Protein 2OUG (pdb70)

Solvent-accessible surface area: 33470 Å² total; per-residue (Å²): 152,29,43,11,0,0,61,0,109,237,59,50,33,103,164,0,31,68,76,0,96,180,35,97,5,71,23,41,25,25,109,26,111,39,125,130,114,83,200,80,134,192,61,61,45,69,34,57,2,6,32,37,25,0,2,0,44,6,37,46,72,62,9,40,38,63,40,0,46,78,3,176,1,8,45,79,3,22,111,74,28,80,96,75,15,11,69,2,32,77,58,1,14,69,11,12,82,152,152,192,111,98,53,60,90,19,2,115,98,16,8,114,41,0,72,100,50,88,77,8,97,35,1,4,106,57,1,39,57,4,0,60,129,7,22,78,22,76,107,150,120,114,27,48,12,1,0,60,0,106,233,56,67,29,129,164,0,40,90,81,1,94,197,73,95,5,79,25,50,21,24,101,23,96,34,97,128,103,81,202,81,132,180,47,70,48,74,37,54,3,4,33,32,25,0,2,0,29,7,42,54,161,114,29,99,41,91,56,0,44,80,8,191,3,8,47,79,3,20,110,59,30,87,95,79,19,7,64,3,25,72,42,1,12,70,7,16,105,140,121,115,37,62,54,47,72,23,0,99,109,17,4,110,44,0,72,102,48,97,75,4,105,39,1,6,101,60,0,42,71,11,0,53,144,5,17,76,8,77,110,128,33,139,30,58,15,2,0,64,0,98,233,61,66,34,106,198,0,27,85,63,1,86,216,57,96,6,87,22,50,32,26,126,26,104,52,98,99,132,74,210,81,135,172,51,86,48,54,50,58,4,4,37,30,22,0,6,0,35,5,40,42,52,44,12,21,49,96,34,0,46,79,9,178,2,9,46,75,5,25,110,65,34,80,96,80,16,7,66,3,23,68,51,2,11,66,14,19,101,155,144,198,120,95,38,45,77,20,2,100,96,12,7,112,39,0,74,104,46,96,70,5,112,40,2,6,109,54,0,39,70,9,2,52,142,3,18,81,21,65,106,163,114,141,33,43,14,1,0,51,0,108,240,65,56,37,121,178,0,33,99,64,0,96,221,66,100,4,80,19,52,36,29,120,36,93,39,126,100,120,76,198,77,136,180,61,61,41,67,34,61,3,5,36,34,17,0,7,0,37,4,45,63,178,116,26,105,47,91,54,0,53,80,3,186,0,6,49,74,2,25,109,67,31,76,100,78,17,11,62,3,28,72,45,2,13,68,17,22,82,151,158,158,66,52,48,52,96,17,0,108,108,16,3,136,45,1,72,99,45,89,62,6,88,36,1,0,100,60,2,41,72,5,0,61,122,4,17,100,5,65,110,128,17

GO terms:
  GO:0061980 regulatory RNA binding (F, IDA)
  GO:0001000 bacterial-type RNA polymerase core enzyme binding (F, IDA)
  GO:0001073 transcription antitermination factor activity, DNA binding (F, IDA)
  GO:0031564 transcription antitermination (P, IDA)
  GO:0006354 DNA-templated transcription elongation (P, IDA)
  GO:0045727 positive regulation of translation (P, IMP)
  GO:0008494 translation activator activity (F, IMP)
  GO:0031564 transcription antitermination (P, IMP)
  GO:0005515 protein binding (F, IPI)

Structure (mmCIF, N/CA/C/O backbone):
data_2OUG
#
_entry.id   2OUG
#
_cell.length_a   45.149
_cell.length_b   45.149
_cell.length_c   600.163
_cell.angle_alpha   90.00
_cell.angle_beta   90.00
_cell.angle_gamma   120.00
#
_symmetry.space_group_name_H-M   'P 65'
#
loop_
_entity.id
_entity.type
_entity.pdbx_description
1 polymer 'Transcriptional activator rfaH'
2 water water
#
loop_
_atom_site.group_PDB
_atom_site.id
_atom_site.type_symbol
_atom_site.label_atom_id
_atom_site.label_alt_id
_atom_site.label_comp_id
_atom_site.label_asym_id
_atom_site.label_entity_id
_atom_site.label_seq_id
_atom_site.pdbx_PDB_ins_code
_atom_site.Cartn_x
_atom_site.Cartn_y
_atom_site.Cartn_z
_atom_site.occupancy
_atom_site.B_iso_or_equiv
_atom_site.auth_seq_id
_atom_site.auth_comp_id
_atom_site.auth_asym_id
_atom_site.auth_atom_id
_atom_site.pdbx_PDB_model_num
ATOM 1 N N . GLN A 1 2 ? -2.745 24.417 -4.596 1.00 45.28 2 GLN A N 1
ATOM 2 C CA . GLN A 1 2 ? -2.261 25.413 -5.582 1.00 44.00 2 GLN A CA 1
ATOM 3 C C . GLN A 1 2 ? -3.205 26.575 -5.685 1.00 42.86 2 GLN A C 1
ATOM 4 O O . GLN A 1 2 ? -4.403 26.379 -5.927 1.00 45.01 2 GLN A O 1
ATOM 10 N N . SER A 1 3 ? -2.698 27.784 -5.503 1.00 40.42 3 SER A N 1
ATOM 11 C CA . SER A 1 3 ? -3.560 28.947 -5.645 1.00 40.00 3 SER A CA 1
ATOM 12 C C . SER A 1 3 ? -2.849 30.039 -6.393 1.00 37.76 3 SER A C 1
ATOM 13 O O . SER A 1 3 ? -1.627 30.021 -6.547 1.00 37.14 3 SER A O 1
ATOM 16 N N . TRP A 1 4 ? -3.636 30.988 -6.862 1.00 35.16 4 TRP A N 1
ATOM 17 C CA . TRP A 1 4 ? -3.132 32.090 -7.632 1.00 32.99 4 TRP A CA 1
ATOM 18 C C . TRP A 1 4 ? -2.669 33.256 -6.799 1.00 32.35 4 TRP A C 1
ATOM 19 O O . TRP A 1 4 ? -3.176 33.473 -5.708 1.00 32.55 4 TRP A O 1
ATOM 30 N N . TYR A 1 5 ? -1.716 34.021 -7.331 1.00 31.02 5 TYR A N 1
ATOM 31 C CA . TYR A 1 5 ? -1.142 35.173 -6.645 1.00 29.51 5 TYR A CA 1
ATOM 32 C C . TYR A 1 5 ? -0.799 36.242 -7.620 1.00 29.42 5 TYR A C 1
ATOM 33 O O . TYR A 1 5 ? -0.565 35.966 -8.775 1.00 30.08 5 TYR A O 1
ATOM 42 N N . LEU A 1 6 ? -0.730 37.465 -7.143 1.00 29.24 6 LEU A N 1
ATOM 43 C CA . LEU A 1 6 ? -0.474 38.583 -8.004 1.00 29.63 6 LEU A CA 1
ATOM 44 C C . LEU A 1 6 ? 0.855 39.240 -7.705 1.00 30.22 6 LEU A C 1
ATOM 45 O O . LEU A 1 6 ? 1.003 39.888 -6.686 1.00 32.32 6 LEU A O 1
ATOM 50 N N . LEU A 1 7 ? 1.821 39.090 -8.600 1.00 29.46 7 LEU A N 1
ATOM 51 C CA . LEU A 1 7 ? 3.117 39.690 -8.363 1.00 27.97 7 LEU A CA 1
ATOM 52 C C . LEU A 1 7 ? 3.237 40.973 -9.152 1.00 27.93 7 LEU A C 1
ATOM 53 O O . LEU A 1 7 ? 2.687 41.100 -10.241 1.00 28.05 7 LEU A O 1
ATOM 58 N N . TYR A 1 8 ? 3.928 41.943 -8.598 1.00 27.56 8 TYR A N 1
ATOM 59 C CA . TYR A 1 8 ? 4.170 43.160 -9.302 1.00 27.55 8 TYR A CA 1
ATOM 60 C C . TYR A 1 8 ? 5.634 43.097 -9.636 1.00 28.93 8 TYR A C 1
ATOM 61 O O . TYR A 1 8 ? 6.449 42.691 -8.796 1.00 29.41 8 TYR A O 1
ATOM 70 N N . CYS A 1 9 ? 6.016 43.467 -10.838 1.00 31.29 9 CYS A N 1
ATOM 71 C CA . CYS A 1 9 ? 7.420 43.336 -11.183 1.00 33.99 9 CYS A CA 1
ATOM 72 C C . CYS A 1 9 ? 8.114 44.656 -11.395 1.00 34.75 9 CYS A C 1
ATOM 73 O O . CYS A 1 9 ? 7.484 45.649 -11.736 1.00 35.18 9 CYS A O 1
ATOM 76 N N . LYS A 1 10 ? 9.427 44.651 -11.181 1.00 35.45 10 LYS A N 1
ATOM 77 C CA . LYS A 1 10 ? 10.248 45.834 -11.375 1.00 36.10 10 LYS A CA 1
ATOM 78 C C . LYS A 1 10 ? 10.118 46.359 -12.800 1.00 37.48 10 LYS A C 1
ATOM 79 O O . LYS A 1 10 ? 9.792 45.598 -13.727 1.00 36.02 10 LYS A O 1
ATOM 85 N N . ARG A 1 11 ? 10.382 47.666 -12.941 1.00 40.42 11 ARG A N 1
ATOM 86 C CA . ARG A 1 11 ? 10.304 48.433 -14.195 1.00 42.13 11 ARG A CA 1
ATOM 87 C C . ARG A 1 11 ? 10.442 47.605 -15.441 1.00 42.77 11 ARG A C 1
ATOM 88 O O . ARG A 1 11 ? 9.630 47.753 -16.347 1.00 43.34 11 ARG A O 1
ATOM 96 N N . GLY A 1 12 ? 11.431 46.744 -15.550 1.00 42.02 12 GLY A N 1
ATOM 97 C CA . GLY A 1 12 ? 11.469 46.030 -16.805 1.00 43.20 12 GLY A CA 1
ATOM 98 C C . GLY A 1 12 ? 11.825 44.573 -16.722 1.00 44.22 12 GLY A C 1
ATOM 99 O O . GLY A 1 12 ? 12.241 43.974 -17.706 1.00 45.72 12 GLY A O 1
ATOM 100 N N . GLN A 1 13 ? 11.653 43.983 -15.560 1.00 44.00 13 GLN A N 1
ATOM 101 C CA . GLN A 1 13 ? 12.028 42.601 -15.423 1.00 42.71 13 GLN A CA 1
ATOM 102 C C . GLN A 1 13 ? 10.849 41.637 -15.468 1.00 41.64 13 GLN A C 1
ATOM 103 O O . GLN A 1 13 ? 11.029 40.473 -15.143 1.00 42.99 13 GLN A O 1
ATOM 109 N N . LEU A 1 14 ? 9.660 42.063 -15.880 1.00 39.20 14 LEU A N 1
ATOM 110 C CA . LEU A 1 14 ? 8.565 41.094 -15.853 1.00 38.47 14 LEU A CA 1
ATOM 111 C C . LEU A 1 14 ? 8.873 39.878 -16.698 1.00 39.39 14 LEU A C 1
ATOM 112 O O . LEU A 1 14 ? 8.692 38.736 -16.266 1.00 39.85 14 LEU A O 1
ATOM 117 N N . GLN A 1 15 ? 9.326 40.139 -17.917 1.00 40.97 15 GLN A N 1
ATOM 118 C CA . GLN A 1 15 ? 9.679 39.103 -18.869 1.00 40.81 15 GLN A CA 1
ATOM 119 C C . GLN A 1 15 ? 10.719 38.147 -18.294 1.00 40.02 15 GLN A C 1
ATOM 120 O O . GLN A 1 15 ? 10.553 36.945 -18.362 1.00 39.19 15 GLN A O 1
ATOM 126 N N . ARG A 1 16 ? 11.790 38.683 -17.733 1.00 39.45 16 ARG A N 1
ATOM 127 C CA . ARG A 1 16 ? 12.825 37.848 -17.161 1.00 40.55 16 ARG A CA 1
ATOM 128 C C . ARG A 1 16 ? 12.292 37.046 -15.998 1.00 39.66 16 ARG A C 1
ATOM 129 O O . ARG A 1 16 ? 12.561 35.860 -15.877 1.00 39.69 16 ARG A O 1
ATOM 137 N N . ALA A 1 17 ? 11.518 37.681 -15.138 1.00 38.86 17 ALA A N 1
ATOM 138 C CA . ALA A 1 17 ? 11.008 36.981 -13.971 1.00 38.70 17 ALA A CA 1
ATOM 139 C C . ALA A 1 17 ? 10.105 35.807 -14.342 1.00 39.42 17 ALA A C 1
ATOM 140 O O . ALA A 1 17 ? 10.191 34.708 -13.759 1.00 38.93 17 ALA A O 1
ATOM 142 N N . GLN A 1 18 ? 9.242 36.048 -15.319 1.00 40.69 18 GLN A N 1
ATOM 143 C CA . GLN A 1 18 ? 8.294 35.035 -15.740 1.00 41.23 18 GLN A CA 1
ATOM 144 C C . GLN A 1 18 ? 9.012 33.786 -16.180 1.00 41.60 18 GLN A C 1
ATOM 145 O O . GLN A 1 18 ? 8.577 32.695 -15.837 1.00 39.19 18 GLN A O 1
ATOM 151 N N . GLU A 1 19 ? 10.105 33.970 -16.931 1.00 43.28 19 GLU A N 1
ATOM 152 C CA . GLU A 1 19 ? 10.909 32.860 -17.446 1.00 46.87 19 GLU A CA 1
ATOM 153 C C . GLU A 1 19 ? 11.421 32.037 -16.286 1.00 46.56 19 GLU A C 1
ATOM 154 O O . GLU A 1 19 ? 11.334 30.823 -16.306 1.00 46.31 19 GLU A O 1
ATOM 160 N N . HIS A 1 20 ? 11.951 32.710 -15.274 1.00 47.63 20 HIS A N 1
ATOM 161 C CA . HIS A 1 20 ? 12.476 32.053 -14.083 1.00 48.77 20 HIS A CA 1
ATOM 162 C C . HIS A 1 20 ? 11.419 31.186 -13.392 1.00 49.45 20 HIS A C 1
ATOM 163 O O . HIS A 1 20 ? 11.609 29.978 -13.178 1.00 49.68 20 HIS A O 1
ATOM 170 N N . LEU A 1 21 ? 10.301 31.810 -13.042 1.00 49.52 21 LEU A N 1
ATOM 171 C CA . LEU A 1 21 ? 9.247 31.109 -12.334 1.00 49.10 21 LEU A CA 1
ATOM 172 C C . LEU A 1 21 ? 8.707 29.962 -13.149 1.00 49.28 21 LEU A C 1
ATOM 173 O O . LEU A 1 21 ? 8.062 29.070 -12.596 1.00 49.04 21 LEU A O 1
ATOM 178 N N . GLU A 1 22 ? 8.972 29.980 -14.455 1.00 50.14 22 GLU A N 1
ATOM 179 C CA . GLU A 1 22 ? 8.506 28.907 -15.332 1.00 51.30 22 GLU A CA 1
ATOM 180 C C . GLU A 1 22 ? 9.559 27.818 -15.409 1.00 51.69 22 GLU A C 1
ATOM 181 O O . GLU A 1 22 ? 9.213 26.645 -15.506 1.00 51.95 22 GLU A O 1
ATOM 187 N N . ARG A 1 23 ? 10.835 28.207 -15.361 1.00 52.87 23 ARG A N 1
ATOM 188 C CA . ARG A 1 23 ? 11.920 27.217 -15.319 1.00 54.86 23 ARG A CA 1
ATOM 189 C C . ARG A 1 23 ? 11.745 26.455 -13.994 1.00 55.02 23 ARG A C 1
ATOM 190 O O . ARG A 1 23 ? 12.003 25.250 -13.870 1.00 54.60 23 ARG A O 1
ATOM 198 N N . GLN A 1 24 ? 11.289 27.215 -13.001 1.00 54.38 24 GLN A N 1
ATOM 199 C CA . GLN A 1 24 ? 10.876 26.600 -11.743 1.00 53.51 24 GLN A CA 1
ATOM 200 C C . GLN A 1 24 ? 9.423 26.123 -12.052 1.00 52.39 24 GLN A C 1
ATOM 201 O O . GLN A 1 24 ? 8.812 26.657 -12.979 1.00 52.93 24 GLN A O 1
ATOM 207 N N . ALA A 1 25 ? 8.839 25.178 -11.342 1.00 50.29 25 ALA A N 1
ATOM 208 C CA . ALA A 1 25 ? 7.515 24.682 -11.750 1.00 47.79 25 ALA A CA 1
ATOM 209 C C . ALA A 1 25 ? 6.305 25.675 -11.772 1.00 45.68 25 ALA A C 1
ATOM 210 O O . ALA A 1 25 ? 5.208 25.237 -12.130 1.00 44.41 25 ALA A O 1
ATOM 212 N N . VAL A 1 26 ? 6.474 26.954 -11.429 1.00 43.70 26 VAL A N 1
ATOM 213 C CA . VAL A 1 26 ? 5.341 27.921 -11.339 1.00 42.49 26 VAL A CA 1
ATOM 214 C C . VAL A 1 26 ? 4.655 28.327 -12.674 1.00 40.32 26 VAL A C 1
ATOM 215 O O . VAL A 1 26 ? 5.300 28.564 -13.680 1.00 41.38 26 VAL A O 1
ATOM 219 N N . ASN A 1 27 ? 3.334 28.441 -12.639 1.00 37.39 27 ASN A N 1
ATOM 220 C CA . ASN A 1 27 ? 2.611 28.875 -13.816 1.00 35.65 27 ASN A CA 1
ATOM 221 C C . ASN A 1 27 ? 2.444 30.393 -13.772 1.00 35.83 27 ASN A C 1
ATOM 222 O O . ASN A 1 27 ? 2.025 30.935 -12.757 1.00 35.93 27 ASN A O 1
ATOM 227 N N . CYS A 1 28 ? 2.762 31.087 -14.858 1.00 35.31 28 CYS A N 1
ATOM 228 C CA . CYS A 1 28 ? 2.632 32.538 -14.898 1.00 33.79 28 CYS A CA 1
ATOM 229 C C . CYS A 1 28 ? 1.576 32.988 -15.934 1.00 33.96 28 CYS A C 1
ATOM 230 O O . CYS A 1 28 ? 1.301 32.309 -16.926 1.00 33.22 28 CYS A O 1
ATOM 233 N N . LEU A 1 29 ? 0.985 34.156 -15.697 1.00 34.38 29 LEU A N 1
ATOM 234 C CA . LEU A 1 29 ? -0.049 34.675 -16.582 1.00 34.63 29 LEU A CA 1
ATOM 235 C C . LEU A 1 29 ? -0.012 36.179 -16.667 1.00 34.75 29 LEU A C 1
ATOM 236 O O . LEU A 1 29 ? -0.410 36.847 -15.726 1.00 35.34 29 LEU A O 1
ATOM 241 N N . ALA A 1 30 ? 0.450 36.703 -17.794 1.00 33.71 30 ALA A N 1
ATOM 242 C CA . ALA A 1 30 ? 0.533 38.135 -18.018 1.00 31.17 30 ALA A CA 1
ATOM 243 C C . ALA A 1 30 ? -0.238 38.504 -19.285 1.00 30.76 30 ALA A C 1
ATOM 244 O O . ALA A 1 30 ? 0.357 38.702 -20.363 1.00 30.22 30 ALA A O 1
ATOM 246 N N . PRO A 1 31 ? -1.567 38.599 -19.191 1.00 30.72 31 PRO A N 1
ATOM 247 C CA . PRO A 1 31 ? -2.489 38.930 -20.286 1.00 30.24 31 PRO A CA 1
ATOM 248 C C . PRO A 1 31 ? -2.138 40.207 -20.967 1.00 29.89 31 PRO A C 1
ATOM 249 O O . PRO A 1 31 ? -1.607 41.147 -20.356 1.00 30.71 31 PRO A O 1
ATOM 253 N N . MET A 1 32 ? -2.467 40.221 -22.248 1.00 28.72 32 MET A N 1
ATOM 254 C CA . MET A 1 32 ? -2.303 41.369 -23.091 1.00 27.30 32 MET A CA 1
ATOM 255 C C . MET A 1 32 ? -3.706 41.756 -23.512 1.00 26.62 32 MET A C 1
ATOM 256 O O . MET A 1 32 ? -4.624 40.918 -23.529 1.00 24.66 32 MET A O 1
ATOM 261 N N . ILE A 1 33 ? -3.905 43.022 -23.830 1.00 25.27 33 ILE A N 1
ATOM 262 C CA . ILE A 1 33 ? -5.196 43.487 -24.277 1.00 22.96 33 ILE A CA 1
ATOM 263 C C . ILE A 1 33 ? -4.964 44.144 -25.587 1.00 22.74 33 ILE A C 1
ATOM 264 O O . ILE A 1 33 ? -4.024 44.927 -25.701 1.00 24.14 33 ILE A O 1
ATOM 269 N N . THR A 1 34 ? -5.773 43.806 -26.585 1.00 22.87 34 THR A N 1
ATOM 270 C CA . THR A 1 34 ? -5.671 44.420 -27.903 1.00 21.81 34 THR A CA 1
ATOM 271 C C . THR A 1 34 ? -6.593 45.651 -27.949 1.00 24.26 34 THR A C 1
ATOM 272 O O . THR A 1 34 ? -7.810 45.567 -27.914 1.00 22.72 34 THR A O 1
ATOM 276 N N . LEU A 1 35 ? -6.006 46.824 -28.016 1.00 27.91 35 LEU A N 1
ATOM 277 C CA . LEU A 1 35 ? -6.786 48.045 -28.011 1.00 29.98 35 LEU A CA 1
ATOM 278 C C . LEU A 1 35 ? -6.453 48.912 -29.184 1.00 34.35 35 LEU A C 1
ATOM 279 O O . LEU A 1 35 ? -5.336 48.797 -29.719 1.00 36.62 35 LEU A O 1
ATOM 284 N N . GLU A 1 36 ? -7.415 49.775 -29.563 1.00 37.21 36 GLU A N 1
ATOM 285 C CA . GLU A 1 36 ? -7.273 50.802 -30.614 1.00 38.28 36 GLU A CA 1
ATOM 286 C C . GLU A 1 36 ? -6.929 52.151 -29.940 1.00 38.63 36 GLU A C 1
ATOM 287 O O . GLU A 1 36 ? -7.786 52.869 -29.418 1.00 38.38 36 GLU A O 1
ATOM 293 N N . LYS A 1 37 ? -5.657 52.490 -29.928 1.00 39.44 37 LYS A N 1
ATOM 294 C CA . LYS A 1 37 ? -5.169 53.698 -29.290 1.00 40.30 37 LYS A CA 1
ATOM 295 C C . LYS A 1 37 ? -4.563 54.608 -30.342 1.00 40.27 37 LYS A C 1
ATOM 296 O O . LYS A 1 37 ? -4.199 54.134 -31.423 1.00 41.18 37 LYS A O 1
ATOM 302 N N . ILE A 1 38 ? -4.467 55.908 -30.062 1.00 39.71 38 ILE A N 1
ATOM 303 C CA . ILE A 1 38 ? -3.841 56.826 -31.011 1.00 38.48 38 ILE A CA 1
ATOM 304 C C . ILE A 1 38 ? -2.332 56.776 -30.864 1.00 39.56 38 ILE A C 1
ATOM 305 O O . ILE A 1 38 ? -1.768 57.160 -29.832 1.00 38.49 38 ILE A O 1
ATOM 310 N N . VAL A 1 39 ? -1.713 56.261 -31.921 1.00 41.16 39 VAL A N 1
ATOM 311 C CA . VAL A 1 39 ? -0.278 56.068 -32.045 1.00 43.86 39 VAL A CA 1
ATOM 312 C C . VAL A 1 39 ? 0.430 57.362 -32.478 1.00 45.62 39 VAL A C 1
ATOM 313 O O . VAL A 1 39 ? 1.134 57.997 -31.665 1.00 46.55 39 VAL A O 1
ATOM 317 N N . ARG A 1 40 ? 0.242 57.731 -33.747 1.00 46.64 40 ARG A N 1
ATOM 318 C CA . ARG A 1 40 ? 0.816 58.942 -34.355 1.00 47.34 40 ARG A CA 1
ATOM 319 C C . ARG A 1 40 ? -0.253 59.619 -35.198 1.00 46.23 40 ARG A C 1
ATOM 320 O O . ARG A 1 40 ? -0.225 59.570 -36.428 1.00 46.18 40 ARG A O 1
ATOM 328 N N . GLY A 1 41 ? -1.211 60.239 -34.545 1.00 45.69 41 GLY A N 1
ATOM 329 C CA . GLY A 1 41 ? -2.302 60.815 -35.294 1.00 45.14 41 GLY A CA 1
ATOM 330 C C . GLY A 1 41 ? -3.186 59.701 -35.856 1.00 45.59 41 GLY A C 1
ATOM 331 O O . GLY A 1 41 ? -4.299 59.943 -36.333 1.00 47.97 41 GLY A O 1
ATOM 332 N N . LYS A 1 42 ? -2.716 58.464 -35.785 1.00 44.56 42 LYS A N 1
ATOM 333 C CA . LYS A 1 42 ? -3.456 57.342 -36.344 1.00 44.27 42 LYS A CA 1
ATOM 334 C C . LYS A 1 42 ? -4.048 56.491 -35.264 1.00 42.98 42 LYS A C 1
ATOM 335 O O . LYS A 1 42 ? -3.437 56.342 -34.215 1.00 44.08 42 LYS A O 1
ATOM 341 N N . ARG A 1 43 ? -5.225 55.932 -35.526 1.00 42.00 43 ARG A N 1
ATOM 342 C CA . ARG A 1 43 ? -5.891 55.033 -34.600 1.00 41.64 43 ARG A CA 1
ATOM 343 C C . ARG A 1 43 ? -5.389 53.612 -34.845 1.00 41.84 43 ARG A C 1
ATOM 344 O O . ARG A 1 43 ? -6.105 52.781 -35.405 1.00 41.96 43 ARG A O 1
ATOM 352 N N . THR A 1 44 ? -4.152 53.333 -34.445 1.00 41.77 44 THR A N 1
ATOM 353 C CA . THR A 1 44 ? -3.602 52.011 -34.711 1.00 42.19 44 THR A CA 1
ATOM 354 C C . THR A 1 44 ? -3.906 51.003 -33.626 1.00 41.21 44 THR A C 1
ATOM 355 O O . THR A 1 44 ? -3.703 51.257 -32.438 1.00 41.59 44 THR A O 1
ATOM 359 N N . ALA A 1 45 ? -4.372 49.835 -34.054 1.00 38.75 45 ALA A N 1
ATOM 360 C CA . ALA A 1 45 ? -4.632 48.768 -33.122 1.00 36.01 45 ALA A CA 1
ATOM 361 C C . ALA A 1 45 ? -3.289 48.374 -32.471 1.00 35.67 45 ALA A C 1
ATOM 362 O O . ALA A 1 45 ? -2.241 48.336 -33.163 1.00 34.80 45 ALA A O 1
ATOM 364 N N . VAL A 1 46 ? -3.334 48.101 -31.155 1.00 33.24 46 VAL A N 1
ATOM 365 C CA . VAL A 1 46 ? -2.173 47.745 -30.354 1.00 31.30 46 VAL A CA 1
ATOM 366 C C . VAL A 1 46 ? -2.472 46.571 -29.455 1.00 29.47 46 VAL A C 1
ATOM 367 O O . VAL A 1 46 ? -3.621 46.205 -29.261 1.00 27.39 46 VAL A O 1
ATOM 371 N N . SER A 1 47 ? -1.409 45.975 -28.938 1.00 28.11 47 SER A N 1
ATOM 372 C CA . SER A 1 47 ? -1.496 44.926 -27.949 1.00 28.43 47 SER A CA 1
ATOM 373 C C . SER A 1 47 ? -0.615 45.375 -26.817 1.00 31.01 47 SER A C 1
ATOM 374 O O . SER A 1 47 ? 0.623 45.466 -26.968 1.00 32.37 47 SER A O 1
ATOM 377 N N . GLU A 1 48 ? -1.221 45.730 -25.694 1.00 32.62 48 GLU A N 1
ATOM 378 C CA . GLU A 1 48 ? -0.423 46.123 -24.544 1.00 31.64 48 GLU A CA 1
ATOM 379 C C . GLU A 1 48 ? -0.781 45.235 -23.382 1.00 29.77 48 GLU A C 1
ATOM 380 O O . GLU A 1 48 ? -1.762 44.491 -23.463 1.00 30.58 48 GLU A O 1
ATOM 386 N N . PRO A 1 49 ? 0.018 45.265 -22.301 1.00 29.06 49 PRO A N 1
ATOM 387 C CA . PRO A 1 49 ? -0.338 44.418 -21.160 1.00 28.99 49 PRO A CA 1
ATOM 388 C C . PRO A 1 49 ? -1.653 44.863 -20.554 1.00 27.83 49 PRO A C 1
ATOM 389 O O . PRO A 1 49 ? -1.916 46.068 -20.424 1.00 26.04 49 PRO A O 1
ATOM 393 N N . LEU A 1 50 ? -2.486 43.893 -20.194 1.00 29.12 50 LEU A N 1
ATOM 394 C CA . LEU A 1 50 ? -3.779 44.205 -19.628 1.00 31.71 50 LEU A CA 1
ATOM 395 C C . LEU A 1 50 ? -3.581 45.070 -18.424 1.00 33.64 50 LEU A C 1
ATOM 396 O O . LEU A 1 50 ? -4.171 46.138 -18.312 1.00 34.80 50 LEU A O 1
ATOM 401 N N . PHE A 1 51 ? -2.740 44.576 -17.528 1.00 34.80 51 PHE A N 1
ATOM 402 C CA . PHE A 1 51 ? -2.347 45.289 -16.320 1.00 37.00 51 PHE A CA 1
ATOM 403 C C . PHE A 1 51 ? -0.861 45.314 -16.259 1.00 38.56 51 PHE A C 1
ATOM 404 O O . PHE A 1 51 ? -0.276 44.344 -15.831 1.00 41.23 51 PHE A O 1
ATOM 412 N N . PRO A 1 52 ? -0.220 46.412 -16.682 1.00 39.13 52 PRO A N 1
ATOM 413 C CA . PRO A 1 52 ? 1.243 46.593 -16.720 1.00 40.24 52 PRO A CA 1
ATOM 414 C C . PRO A 1 52 ? 2.104 45.549 -15.940 1.00 40.54 52 PRO A C 1
ATOM 415 O O . PRO A 1 52 ? 1.935 44.332 -16.095 1.00 42.07 52 PRO A O 1
ATOM 419 N N . ASN A 1 53 ? 3.036 45.986 -15.122 1.00 40.09 53 ASN A N 1
ATOM 420 C CA . ASN A 1 53 ? 3.995 45.063 -14.494 1.00 39.80 53 ASN A CA 1
ATOM 421 C C . ASN A 1 53 ? 3.445 43.971 -13.609 1.00 38.67 53 ASN A C 1
ATOM 422 O O . ASN A 1 53 ? 4.222 43.453 -12.814 1.00 38.82 53 ASN A O 1
ATOM 427 N N . TYR A 1 54 ? 2.165 43.603 -13.717 1.00 37.60 54 TYR A N 1
ATOM 428 C CA . TYR A 1 54 ? 1.643 42.519 -12.867 1.00 36.37 54 TYR A CA 1
ATOM 429 C C . TYR A 1 54 ? 1.811 41.171 -13.541 1.00 34.73 54 TYR A C 1
ATOM 430 O O . TYR A 1 54 ? 1.857 41.075 -14.762 1.00 33.91 54 TYR A O 1
ATOM 439 N N . LEU A 1 55 ? 1.910 40.142 -12.709 1.00 34.99 55 LEU A N 1
ATOM 440 C CA . LEU A 1 55 ? 2.059 38.758 -13.150 1.00 34.81 55 LEU A CA 1
ATOM 441 C C . LEU A 1 55 ? 1.384 37.802 -12.162 1.00 34.34 55 LEU A C 1
ATOM 442 O O . LEU A 1 55 ? 1.803 37.690 -11.015 1.00 34.07 55 LEU A O 1
ATOM 447 N N . PHE A 1 56 ? 0.332 37.128 -12.600 1.00 35.47 56 PHE A N 1
ATOM 448 C CA . PHE A 1 56 ? -0.366 36.183 -11.748 1.00 37.16 56 PHE A CA 1
ATOM 449 C C . PHE A 1 56 ? 0.486 34.938 -11.610 1.00 38.30 56 PHE A C 1
ATOM 450 O O . PHE A 1 56 ? 1.137 34.563 -12.564 1.00 40.72 56 PHE A O 1
ATOM 458 N N . VAL A 1 57 ? 0.505 34.301 -10.445 1.00 38.60 57 VAL A N 1
ATOM 459 C CA . VAL A 1 57 ? 1.327 33.114 -10.264 1.00 38.99 57 VAL A CA 1
ATOM 460 C C . VAL A 1 57 ? 0.578 32.038 -9.550 1.00 38.90 57 VAL A C 1
ATOM 461 O O . VAL A 1 57 ? -0.082 32.284 -8.540 1.00 40.14 57 VAL A O 1
ATOM 465 N N . GLU A 1 58 ? 0.687 30.833 -10.082 1.00 38.54 58 GLU A N 1
ATOM 466 C CA . GLU A 1 58 ? 0.014 29.716 -9.497 1.00 37.79 58 GLU A CA 1
ATOM 467 C C . GLU A 1 58 ? 1.043 28.772 -8.989 1.00 37.48 58 GLU A C 1
ATOM 468 O O . GLU A 1 58 ? 1.798 28.211 -9.766 1.00 37.00 58 GLU A O 1
ATOM 474 N N . PHE A 1 59 ? 1.083 28.630 -7.672 1.00 38.12 59 PHE A N 1
ATOM 475 C CA . PHE A 1 59 ? 1.963 27.692 -7.023 1.00 38.45 59 PHE A CA 1
ATOM 476 C C . PHE A 1 59 ? 1.371 27.348 -5.670 1.00 39.04 59 PHE A C 1
ATOM 477 O O . PHE A 1 59 ? 0.354 27.947 -5.262 1.00 37.23 59 PHE A O 1
ATOM 485 N N . ASP A 1 60 ? 1.977 26.374 -4.988 1.00 41.11 60 ASP A N 1
ATOM 486 C CA . ASP A 1 60 ? 1.466 25.924 -3.676 1.00 44.38 60 ASP A CA 1
ATOM 487 C C . ASP A 1 60 ? 2.358 26.426 -2.507 1.00 44.48 60 ASP A C 1
ATOM 488 O O . ASP A 1 60 ? 3.526 26.028 -2.378 1.00 45.65 60 ASP A O 1
ATOM 493 N N . PRO A 1 61 ? 1.815 27.312 -1.642 1.00 43.20 61 PRO A N 1
ATOM 494 C CA . PRO A 1 61 ? 2.515 27.876 -0.494 1.00 42.67 61 PRO A CA 1
ATOM 495 C C . PRO A 1 61 ? 3.390 26.846 0.213 1.00 43.49 61 PRO A C 1
ATOM 496 O O . PRO A 1 61 ? 4.504 27.147 0.625 1.00 42.59 61 PRO A O 1
ATOM 500 N N . GLU A 1 62 ? 2.887 25.626 0.372 1.00 44.40 62 GLU A N 1
ATOM 501 C CA . GLU A 1 62 ? 3.681 24.629 1.063 1.00 45.82 62 GLU A CA 1
ATOM 502 C C . GLU A 1 62 ? 4.873 24.191 0.222 1.00 45.87 62 GLU A C 1
ATOM 503 O O . GLU A 1 62 ? 5.958 23.978 0.760 1.00 47.23 62 GLU A O 1
ATOM 509 N N . VAL A 1 63 ? 4.685 24.067 -1.092 1.00 45.30 63 VAL A N 1
ATOM 510 C CA . VAL A 1 63 ? 5.768 23.587 -1.931 1.00 43.58 63 VAL A CA 1
ATOM 511 C C . VAL A 1 63 ? 6.778 24.657 -2.168 1.00 42.28 63 VAL A C 1
ATOM 512 O O . VAL A 1 63 ? 7.920 24.415 -1.894 1.00 42.01 63 VAL A O 1
ATOM 516 N N . ILE A 1 64 ? 6.386 25.824 -2.676 1.00 41.46 64 ILE A N 1
ATOM 517 C CA . ILE A 1 64 ? 7.302 26.979 -2.881 1.00 40.30 64 ILE A CA 1
ATOM 518 C C . ILE A 1 64 ? 6.609 28.149 -2.152 1.00 41.62 64 ILE A C 1
ATOM 519 O O . ILE A 1 64 ? 5.492 28.511 -2.529 1.00 42.52 64 ILE A O 1
ATOM 524 N N . HIS A 1 65 ? 7.146 28.764 -1.111 1.00 42.45 65 HIS A N 1
ATOM 525 C CA . HIS A 1 65 ? 6.273 29.797 -0.548 1.00 44.28 65 HIS A CA 1
ATOM 526 C C . HIS A 1 65 ? 6.768 31.167 -0.774 1.00 43.55 65 HIS A C 1
ATOM 527 O O . HIS A 1 65 ? 7.924 31.361 -1.136 1.00 44.61 65 HIS A O 1
ATOM 534 N N . THR A 1 66 ? 5.833 32.095 -0.598 1.00 42.24 66 THR A N 1
ATOM 535 C CA . THR A 1 66 ? 6.040 33.513 -0.748 1.00 41.83 66 THR A CA 1
ATOM 536 C C . THR A 1 66 ? 7.493 33.832 -0.930 1.00 41.02 66 THR A C 1
ATOM 537 O O . THR A 1 66 ? 7.951 34.227 -2.022 1.00 42.07 66 THR A O 1
ATOM 541 N N . THR A 1 67 ? 8.186 33.626 0.187 1.00 39.47 67 THR A N 1
ATOM 542 C CA . THR A 1 67 ? 9.607 33.852 0.381 1.00 38.56 67 THR A CA 1
ATOM 543 C C . THR A 1 67 ? 10.421 33.710 -0.877 1.00 36.36 67 THR A C 1
ATOM 544 O O . THR A 1 67 ? 11.008 34.693 -1.324 1.00 36.32 67 THR A O 1
ATOM 548 N N . THR A 1 68 ? 10.455 32.498 -1.436 1.00 34.36 68 THR A N 1
ATOM 549 C CA . THR A 1 68 ? 11.240 32.190 -2.633 1.00 33.14 68 THR A CA 1
ATOM 550 C C . THR A 1 68 ? 10.747 32.895 -3.908 1.00 31.85 68 THR A C 1
ATOM 551 O O . THR A 1 68 ? 11.590 33.393 -4.685 1.00 31.71 68 THR A O 1
ATOM 555 N N . ILE A 1 69 ? 9.429 32.937 -4.145 1.00 29.73 69 ILE A N 1
ATOM 556 C CA . ILE A 1 69 ? 8.912 33.597 -5.337 1.00 30.44 69 ILE A CA 1
ATOM 557 C C . ILE A 1 69 ? 9.363 35.082 -5.378 1.00 31.34 69 ILE A C 1
ATOM 558 O O . ILE A 1 69 ? 9.596 35.641 -6.461 1.00 32.42 69 ILE A O 1
ATOM 563 N N . ASN A 1 70 ? 9.494 35.706 -4.211 1.00 32.23 70 ASN A N 1
ATOM 564 C CA . ASN A 1 70 ? 9.973 37.085 -4.119 1.00 35.53 70 ASN A CA 1
ATOM 565 C C . ASN A 1 70 ? 11.408 37.176 -4.652 1.00 38.07 70 ASN A C 1
ATOM 566 O O . ASN A 1 70 ? 11.733 38.041 -5.461 1.00 40.63 70 ASN A O 1
ATOM 571 N N . ALA A 1 71 ? 12.260 36.267 -4.185 1.00 39.67 71 ALA A N 1
ATOM 572 C CA . ALA A 1 71 ? 13.668 36.229 -4.581 1.00 41.89 71 ALA A CA 1
ATOM 573 C C . ALA A 1 71 ? 13.811 36.238 -6.079 1.00 42.54 71 ALA A C 1
ATOM 574 O O . ALA A 1 71 ? 14.838 36.666 -6.609 1.00 42.86 71 ALA A O 1
ATOM 576 N N . THR A 1 72 ? 12.770 35.756 -6.752 1.00 43.51 72 THR A N 1
ATOM 577 C CA . THR A 1 72 ? 12.808 35.727 -8.193 1.00 45.09 72 THR A CA 1
ATOM 578 C C . THR A 1 72 ? 13.197 37.111 -8.672 1.00 45.77 72 THR A C 1
ATOM 579 O O . THR A 1 72 ? 12.547 38.117 -8.348 1.00 44.63 72 THR A O 1
ATOM 583 N N . ARG A 1 73 ? 14.299 37.154 -9.407 1.00 47.34 73 ARG A N 1
ATOM 584 C CA . ARG A 1 73 ? 14.843 38.390 -9.927 1.00 48.91 73 ARG A CA 1
ATOM 585 C C . ARG A 1 73 ? 13.799 39.105 -10.791 1.00 49.41 73 ARG A C 1
ATOM 586 O O . ARG A 1 73 ? 13.372 38.595 -11.826 1.00 50.19 73 ARG A O 1
ATOM 594 N N . GLY A 1 74 ? 13.384 40.288 -10.330 1.00 49.18 74 GLY A N 1
ATOM 595 C CA . GLY A 1 74 ? 12.384 41.081 -11.025 1.00 47.00 74 GLY A CA 1
ATOM 596 C C . GLY A 1 74 ? 11.103 41.239 -10.230 1.00 46.84 74 GLY A C 1
ATOM 597 O O . GLY A 1 74 ? 10.255 42.062 -10.548 1.00 47.72 74 GLY A O 1
ATOM 598 N N . VAL A 1 75 ? 10.942 40.457 -9.186 1.00 45.66 75 VAL A N 1
ATOM 599 C CA . VAL A 1 75 ? 9.730 40.577 -8.446 1.00 45.12 75 VAL A CA 1
ATOM 600 C C . VAL A 1 75 ? 9.904 41.579 -7.335 1.00 45.14 75 VAL A C 1
ATOM 601 O O . VAL A 1 75 ? 10.784 41.423 -6.479 1.00 46.91 75 VAL A O 1
ATOM 605 N N . SER A 1 76 ? 9.091 42.623 -7.343 1.00 42.70 76 SER A N 1
ATOM 606 C CA . SER A 1 76 ? 9.202 43.553 -6.240 1.00 40.76 76 SER A CA 1
ATOM 607 C C . SER A 1 76 ? 8.291 43.125 -5.070 1.00 38.78 76 SER A C 1
ATOM 608 O O . SER A 1 76 ? 8.696 43.229 -3.924 1.00 39.61 76 SER A O 1
ATOM 611 N N . HIS A 1 77 ? 7.084 42.623 -5.325 1.00 36.29 77 HIS A N 1
ATOM 612 C CA . HIS A 1 77 ? 6.232 42.226 -4.197 1.00 34.22 77 HIS A CA 1
ATOM 613 C C . HIS A 1 77 ? 4.968 41.490 -4.593 1.00 34.87 77 HIS A C 1
ATOM 614 O O . HIS A 1 77 ? 4.597 41.424 -5.778 1.00 36.07 77 HIS A O 1
ATOM 621 N N . PHE A 1 78 ? 4.322 40.949 -3.554 1.00 34.40 78 PHE A N 1
ATOM 622 C CA . PHE A 1 78 ? 3.039 40.265 -3.673 1.00 34.49 78 PHE A CA 1
ATOM 623 C C . PHE A 1 78 ? 1.938 41.226 -3.268 1.00 34.91 78 PHE A C 1
ATOM 624 O O . PHE A 1 78 ? 2.102 42.071 -2.378 1.00 36.38 78 PHE A O 1
ATOM 632 N N . VAL A 1 79 ? 0.804 41.124 -3.919 1.00 34.73 79 VAL A N 1
ATOM 633 C CA . VAL A 1 79 ? -0.293 41.947 -3.509 1.00 35.98 79 VAL A CA 1
ATOM 634 C C . VAL A 1 79 ? -0.756 41.260 -2.195 1.00 37.92 79 VAL A C 1
ATOM 635 O O . VAL A 1 79 ? -0.500 40.050 -2.050 1.00 38.63 79 VAL A O 1
ATOM 639 N N . ARG A 1 80 ? -1.377 41.958 -1.232 1.00 38.70 80 ARG A N 1
ATOM 640 C CA . ARG A 1 80 ? -1.774 41.321 0.041 1.00 39.11 80 ARG A CA 1
ATOM 641 C C . ARG A 1 80 ? -3.205 41.688 0.505 1.00 41.43 80 ARG A C 1
ATOM 642 O O . ARG A 1 80 ? -3.597 42.861 0.427 1.00 42.66 80 ARG A O 1
ATOM 650 N N . PHE A 1 81 ? -3.979 40.694 0.965 1.00 43.39 81 PHE A N 1
ATOM 651 C CA . PHE A 1 81 ? -5.315 40.966 1.512 1.00 46.45 81 PHE A CA 1
ATOM 652 C C . PHE A 1 81 ? -5.127 41.143 3.006 1.00 48.03 81 PHE A C 1
ATOM 653 O O . PHE A 1 81 ? -5.027 42.267 3.510 1.00 48.32 81 PHE A O 1
ATOM 661 N N . GLY A 1 82 ? -5.091 40.024 3.728 1.00 49.64 82 GLY A N 1
ATOM 662 C CA . GLY A 1 82 ? -4.718 40.173 5.112 1.00 51.15 82 GLY A CA 1
ATOM 663 C C . GLY A 1 82 ? -3.331 40.770 4.949 1.00 51.36 82 GLY A C 1
ATOM 664 O O . GLY A 1 82 ? -2.464 40.122 4.385 1.00 51.45 82 GLY A O 1
ATOM 665 N N . ALA A 1 83 ? -3.111 42.000 5.363 1.00 51.45 83 ALA A N 1
ATOM 666 C CA . ALA A 1 83 ? -1.822 42.607 5.122 1.00 52.44 83 ALA A CA 1
ATOM 667 C C . ALA A 1 83 ? -0.678 41.641 5.270 1.00 52.60 83 ALA A C 1
ATOM 668 O O . ALA A 1 83 ? 0.145 41.586 4.371 1.00 54.26 83 ALA A O 1
ATOM 670 N N . SER A 1 84 ? -0.579 40.875 6.355 1.00 52.62 84 SER A N 1
ATOM 671 C CA . SER A 1 84 ? 0.532 39.916 6.378 1.00 52.60 84 SER A CA 1
ATOM 672 C C . SER A 1 84 ? 0.482 39.014 5.121 1.00 51.34 84 SER A C 1
ATOM 673 O O . SER A 1 84 ? 1.373 39.110 4.274 1.00 50.22 84 SER A O 1
ATOM 676 N N . PRO A 1 85 ? -0.568 38.172 4.954 1.00 51.54 85 PRO A N 1
ATOM 677 C CA . PRO A 1 85 ? -0.757 37.247 3.820 1.00 49.43 85 PRO A CA 1
ATOM 678 C C . PRO A 1 85 ? -0.593 37.890 2.436 1.00 47.30 85 PRO A C 1
ATOM 679 O O . PRO A 1 85 ? -0.927 39.053 2.199 1.00 47.53 85 PRO A O 1
ATOM 683 N N . ALA A 1 86 ? -0.085 37.077 1.525 1.00 44.07 86 ALA A N 1
ATOM 684 C CA . ALA A 1 86 ? -0.005 37.437 0.145 1.00 41.89 86 ALA A CA 1
ATOM 685 C C . ALA A 1 86 ? -1.414 37.067 -0.369 1.00 41.23 86 ALA A C 1
ATOM 686 O O . ALA A 1 86 ? -1.996 36.086 0.152 1.00 39.69 86 ALA A O 1
ATOM 688 N N . ILE A 1 87 ? -2.017 37.778 -1.330 1.00 41.42 87 ILE A N 1
ATOM 689 C CA . ILE A 1 87 ? -3.392 37.416 -1.715 1.00 42.12 87 ILE A CA 1
ATOM 690 C C . ILE A 1 87 ? -3.517 36.331 -2.710 1.00 40.94 87 ILE A C 1
ATOM 691 O O . ILE A 1 87 ? -2.686 36.184 -3.602 1.00 42.19 87 ILE A O 1
ATOM 696 N N . VAL A 1 88 ? -4.629 35.623 -2.545 1.00 39.36 88 VAL A N 1
ATOM 697 C CA . VAL A 1 88 ? -5.050 34.524 -3.388 1.00 39.39 88 VAL A CA 1
ATOM 698 C C . VAL A 1 88 ? -6.178 34.990 -4.341 1.00 39.36 88 VAL A C 1
ATOM 699 O O . VAL A 1 88 ? -7.327 35.154 -3.876 1.00 39.18 88 VAL A O 1
ATOM 703 N N . PRO A 1 89 ? -5.895 35.249 -5.651 1.00 38.97 89 PRO A N 1
ATOM 704 C CA . PRO A 1 89 ? -7.132 35.642 -6.319 1.00 40.11 89 PRO A CA 1
ATOM 705 C C . PRO A 1 89 ? -8.090 34.468 -6.379 1.00 41.06 89 PRO A C 1
ATOM 706 O O . PRO A 1 89 ? -7.670 33.306 -6.502 1.00 41.40 89 PRO A O 1
ATOM 710 N N . SER A 1 90 ? -9.375 34.761 -6.267 1.00 41.17 90 SER A N 1
ATOM 711 C CA . SER A 1 90 ? -10.375 33.715 -6.295 1.00 42.24 90 SER A CA 1
ATOM 712 C C . SER A 1 90 ? -10.343 32.943 -7.615 1.00 41.57 90 SER A C 1
ATOM 713 O O . SER A 1 90 ? -10.064 33.524 -8.656 1.00 40.70 90 SER A O 1
ATOM 716 N N . ALA A 1 91 ? -10.615 31.638 -7.580 1.00 41.19 91 ALA A N 1
ATOM 717 C CA . ALA A 1 91 ? -10.631 30.862 -8.806 1.00 41.42 91 ALA A CA 1
ATOM 718 C C . ALA A 1 91 ? -11.472 31.574 -9.858 1.00 42.28 91 ALA A C 1
ATOM 719 O O . ALA A 1 91 ? -11.152 31.536 -11.043 1.00 41.86 91 ALA A O 1
ATOM 721 N N . VAL A 1 92 ? -12.535 32.243 -9.418 1.00 43.49 92 VAL A N 1
ATOM 722 C CA . VAL A 1 92 ? -13.425 32.931 -10.350 1.00 46.15 92 VAL A CA 1
ATOM 723 C C . VAL A 1 92 ? -12.858 34.239 -10.912 1.00 46.54 92 VAL A C 1
ATOM 724 O O . VAL A 1 92 ? -13.187 34.585 -12.040 1.00 47.38 92 VAL A O 1
ATOM 728 N N . ILE A 1 93 ? -12.040 34.973 -10.162 1.00 46.57 93 ILE A N 1
ATOM 729 C CA . ILE A 1 93 ? -11.443 36.187 -10.725 1.00 47.13 93 ILE A CA 1
ATOM 730 C C . ILE A 1 93 ? -10.613 35.817 -11.951 1.00 48.13 93 ILE A C 1
ATOM 731 O O . ILE A 1 93 ? -10.584 36.542 -12.928 1.00 48.53 93 ILE A O 1
ATOM 736 N N . HIS A 1 94 ? -9.948 34.671 -11.872 1.00 49.74 94 HIS A N 1
ATOM 737 C CA . HIS A 1 94 ? -9.099 34.173 -12.955 1.00 52.26 94 HIS A CA 1
ATOM 738 C C . HIS A 1 94 ? -9.863 33.778 -14.163 1.00 52.86 94 HIS A C 1
ATOM 739 O O . HIS A 1 94 ? -9.466 34.081 -15.280 1.00 52.97 94 HIS A O 1
ATOM 746 N N . GLN A 1 95 ? -10.966 33.092 -13.928 1.00 54.05 95 GLN A N 1
ATOM 747 C CA . GLN A 1 95 ? -11.807 32.639 -15.031 1.00 55.45 95 GLN A CA 1
ATOM 748 C C . GLN A 1 95 ? -12.131 33.776 -15.966 1.00 55.82 95 GLN A C 1
ATOM 749 O O . GLN A 1 95 ? -11.853 33.714 -17.162 1.00 57.64 95 GLN A O 1
ATOM 755 N N . LEU A 1 96 ? -12.726 34.828 -15.443 1.00 55.68 96 LEU A N 1
ATOM 756 C CA . LEU A 1 96 ? -13.138 35.990 -16.223 1.00 55.87 96 LEU A CA 1
ATOM 757 C C . LEU A 1 96 ? -12.022 36.665 -17.026 1.00 56.52 96 LEU A C 1
ATOM 758 O O . LEU A 1 96 ? -12.277 37.386 -17.999 1.00 56.31 96 LEU A O 1
ATOM 763 N N . SER A 1 97 ? -10.779 36.438 -16.646 1.00 57.60 97 SER A N 1
ATOM 764 C CA . SER A 1 97 ? -9.650 37.052 -17.333 1.00 59.09 97 SER A CA 1
ATOM 765 C C . SER A 1 97 ? -9.404 36.439 -18.719 1.00 61.00 97 SER A C 1
ATOM 766 O O . SER A 1 97 ? -9.059 37.115 -19.719 1.00 60.65 97 SER A O 1
ATOM 769 N N . VAL A 1 98 ? -9.605 35.134 -18.7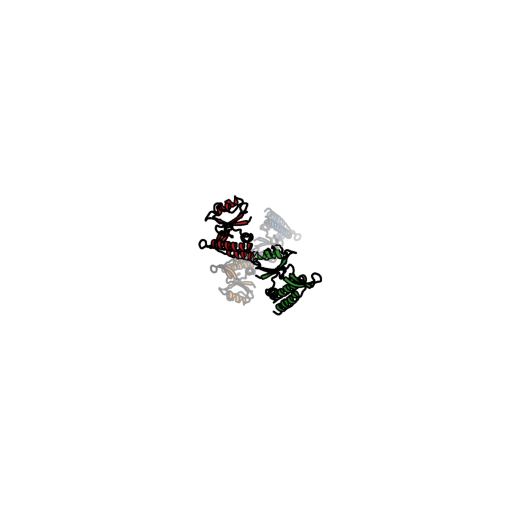68 1.00 63.32 98 VAL A N 1
ATOM 770 C CA . VAL A 1 98 ? -9.256 34.384 -19.944 1.00 65.89 98 VAL A CA 1
ATOM 771 C C . VAL A 1 98 ? -10.291 34.237 -21.019 1.00 68.11 98 VAL A C 1
ATOM 772 O O . VAL A 1 98 ? -10.254 34.989 -21.996 1.00 68.72 98 VAL A O 1
ATOM 776 N N . TYR A 1 99 ? -11.186 33.277 -20.886 1.00 70.03 99 TYR A N 1
ATOM 777 C CA . TYR A 1 99 ? -12.171 32.979 -21.928 1.00 71.55 99 TYR A CA 1
ATOM 778 C C . TYR A 1 99 ? -13.079 34.139 -22.319 1.00 71.68 99 TYR A C 1
ATOM 779 O O . TYR A 1 99 ? -13.223 34.420 -23.508 1.00 72.87 99 TYR A O 1
ATOM 788 N N . LYS A 1 100 ? -13.692 34.800 -21.343 1.00 72.64 100 LYS A N 1
ATOM 789 C CA . LYS A 1 100 ? -14.572 35.947 -21.607 1.00 73.97 100 LYS A CA 1
ATOM 790 C C . LYS A 1 100 ? -13.821 37.197 -22.137 1.00 75.97 100 LYS A C 1
ATOM 791 O O . LYS A 1 100 ? -14.255 37.657 -23.214 1.00 75.16 100 LYS A O 1
ATOM 797 N N . LYS A 1 115 ? -22.873 34.478 -5.054 1.00 68.00 115 LYS A N 1
ATOM 798 C CA . LYS A 1 115 ? -23.422 34.629 -6.429 1.00 68.31 115 LYS A CA 1
ATOM 799 C C . LYS A 1 115 ? -23.863 36.071 -6.720 1.00 69.18 115 LYS A C 1
ATOM 800 O O . LYS A 1 115 ? -23.395 36.715 -7.664 1.00 69.12 115 LYS A O 1
ATOM 806 N N . VAL A 1 116 ? -24.775 36.600 -5.920 1.00 69.86 116 VAL A N 1
ATOM 807 C CA . VAL A 1 116 ? -25.260 37.954 -6.186 1.00 70.06 116 VAL A CA 1
ATOM 808 C C . VAL A 1 116 ? -24.196 39.026 -5.970 1.00 69.76 116 VAL A C 1
ATOM 809 O O . VAL A 1 116 ? -24.360 40.142 -6.430 1.00 69.65 116 VAL A O 1
ATOM 813 N N . ILE A 1 117 ? -23.107 38.708 -5.284 1.00 70.26 117 ILE A N 1
ATOM 814 C CA . ILE A 1 117 ? -22.075 39.713 -5.071 1.00 70.84 117 ILE A CA 1
ATOM 815 C C . ILE A 1 117 ? -20.760 39.283 -5.728 1.00 69.62 117 ILE A C 1
ATOM 816 O O . ILE A 1 117 ? -19.906 40.114 -6.062 1.00 69.48 117 ILE A O 1
ATOM 821 N N . ILE A 1 118 ? -20.594 37.983 -5.922 1.00 68.52 118 ILE A N 1
ATOM 822 C CA . ILE A 1 118 ? -19.384 37.519 -6.558 1.00 67.38 118 ILE A CA 1
ATOM 823 C C . ILE A 1 118 ? -19.495 37.722 -8.020 1.00 65.98 118 ILE A C 1
ATOM 824 O O . ILE A 1 118 ? -18.548 38.093 -8.699 1.00 65.57 118 ILE A O 1
ATOM 829 N N . THR A 1 119 ? -20.691 37.460 -8.492 1.00 64.99 119 THR A N 1
ATOM 830 C CA . THR A 1 119 ? -20.950 37.617 -9.869 1.00 64.68 119 THR A CA 1
ATOM 831 C C . THR A 1 119 ? -20.987 39.077 -10.209 1.00 64.20 119 THR A C 1
ATOM 832 O O . THR A 1 119 ? -20.331 39.493 -11.146 1.00 63.57 119 THR A O 1
ATOM 836 N N . GLU A 1 120 ? -21.734 39.862 -9.445 1.00 63.53 120 GLU A N 1
ATOM 837 C CA . GLU A 1 120 ? -21.837 41.282 -9.735 1.00 62.66 120 GLU A CA 1
ATOM 838 C C . GLU A 1 120 ? -20.530 42.042 -9.502 1.00 62.08 120 GLU A C 1
ATOM 839 O O . GLU A 1 120 ? -20.355 43.150 -9.987 1.00 61.66 120 GLU A O 1
ATOM 845 N N . GLY A 1 121 ? -19.605 41.453 -8.769 1.00 61.77 121 GLY A N 1
ATOM 846 C CA . GLY A 1 121 ? -18.355 42.144 -8.552 1.00 61.13 121 GLY A CA 1
ATOM 847 C C . GLY A 1 121 ? -17.420 41.836 -9.684 1.00 60.96 121 GLY A C 1
ATOM 848 O O . GLY A 1 121 ? -16.834 42.693 -10.309 1.00 60.86 121 GLY A O 1
ATOM 849 N N . ALA A 1 122 ? -17.297 40.560 -9.951 1.00 61.48 122 ALA A N 1
ATOM 850 C CA . ALA A 1 122 ? -16.456 40.094 -11.022 1.00 62.09 122 ALA A CA 1
ATOM 851 C C . ALA A 1 122 ? -16.961 40.632 -12.379 1.00 62.87 122 ALA A C 1
ATOM 852 O O . ALA A 1 122 ? -16.229 41.311 -13.117 1.00 62.36 122 ALA A O 1
ATOM 854 N N . PHE A 1 123 ? -18.222 40.307 -12.676 1.00 63.99 123 PHE A N 1
ATOM 855 C CA . PHE A 1 123 ? -18.915 40.716 -13.898 1.00 64.74 123 PHE A CA 1
ATOM 856 C C . PHE A 1 123 ? -18.531 42.107 -14.260 1.00 65.47 123 PHE A C 1
ATOM 857 O O . PHE A 1 123 ? -17.601 42.312 -15.038 1.00 65.21 123 PHE A O 1
ATOM 865 N N . GLU A 1 124 ? -19.260 43.052 -13.663 1.00 66.46 124 GLU A N 1
ATOM 866 C CA . GLU A 1 124 ? -19.106 44.505 -13.878 1.00 67.12 124 GLU A CA 1
ATOM 867 C C . GLU A 1 124 ? -17.666 44.968 -13.725 1.00 65.73 124 GLU A C 1
ATOM 868 O O . GLU A 1 124 ? -17.216 45.897 -14.408 1.00 65.97 124 GLU A O 1
ATOM 874 N N . GLY A 1 125 ? -16.951 44.316 -12.822 1.00 63.72 125 GLY A N 1
ATOM 875 C CA . GLY A 1 125 ? -15.586 44.691 -12.591 1.00 61.50 125 GLY A CA 1
ATOM 876 C C . GLY A 1 125 ? -14.775 44.574 -13.848 1.00 61.12 125 GLY A C 1
ATOM 877 O O . GLY A 1 125 ? -14.122 45.524 -14.268 1.00 60.97 125 GLY A O 1
ATOM 878 N N . PHE A 1 126 ? -14.831 43.404 -14.468 1.00 61.01 126 PHE A N 1
ATOM 879 C CA . PHE A 1 126 ? -14.040 43.176 -15.668 1.00 60.90 126 PHE A CA 1
ATOM 880 C C . PHE A 1 126 ? -14.554 43.915 -16.886 1.00 60.23 126 PHE A C 1
ATOM 881 O O . PHE A 1 126 ? -13.770 44.241 -17.774 1.00 61.99 126 PHE A O 1
ATOM 889 N N . GLN A 1 127 ? -15.845 44.202 -16.962 1.00 58.63 127 GLN A N 1
ATOM 890 C CA . GLN A 1 127 ? -16.308 44.966 -18.111 1.00 56.41 127 GLN A CA 1
ATOM 891 C C . GLN A 1 127 ? -15.604 46.324 -18.109 1.00 54.10 127 GLN A C 1
ATOM 892 O O . GLN A 1 127 ? -15.206 46.856 -19.145 1.00 54.68 127 GLN A O 1
ATOM 898 N N . ALA A 1 128 ? -15.446 46.868 -16.912 1.00 50.37 128 ALA A N 1
ATOM 899 C CA . ALA A 1 128 ? -14.796 48.144 -16.747 1.00 47.98 128 ALA A CA 1
ATOM 900 C C . ALA A 1 128 ? -13.300 48.015 -17.054 1.00 46.54 128 ALA A C 1
ATOM 901 O O . ALA A 1 128 ? -12.706 48.882 -17.704 1.00 48.25 128 ALA A O 1
ATOM 903 N N . ILE A 1 129 ? -12.681 46.933 -16.601 1.00 43.03 129 ILE A N 1
ATOM 904 C CA . ILE A 1 129 ? -11.258 46.781 -16.833 1.00 39.63 129 ILE A CA 1
ATOM 905 C C . ILE A 1 129 ? -10.976 46.648 -18.350 1.00 38.89 129 ILE A C 1
ATOM 906 O O . ILE A 1 129 ? -9.979 47.155 -18.906 1.00 39.99 129 ILE A O 1
ATOM 911 N N . PHE A 1 130 ? -11.897 45.981 -19.025 1.00 37.19 130 PHE A N 1
ATOM 912 C CA . PHE A 1 130 ? -11.809 45.738 -20.449 1.00 35.59 130 PHE A CA 1
ATOM 913 C C . PHE A 1 130 ? -12.199 46.945 -21.293 1.00 35.14 130 PHE A C 1
ATOM 914 O O . PHE A 1 130 ? -12.109 46.919 -22.530 1.00 35.45 130 PHE A O 1
ATOM 922 N N . THR A 1 131 ? -12.619 48.010 -20.641 1.00 34.89 131 THR A N 1
ATOM 923 C CA . THR A 1 131 ? -13.038 49.174 -21.374 1.00 34.99 131 THR A CA 1
ATOM 924 C C . THR A 1 131 ? -12.102 50.302 -21.106 1.00 35.94 131 THR A C 1
ATOM 925 O O . THR A 1 131 ? -12.174 51.353 -21.742 1.00 36.21 131 THR A O 1
ATOM 929 N N . GLU A 1 132 ? -11.209 50.075 -20.154 1.00 37.26 132 GLU A N 1
ATOM 930 C CA . GLU A 1 132 ? -10.301 51.114 -19.732 1.00 39.03 132 GLU A CA 1
ATOM 931 C C . GLU A 1 132 ? -9.099 51.222 -20.609 1.00 40.60 132 GLU A C 1
ATOM 932 O O . GLU A 1 132 ? -8.287 50.307 -20.648 1.00 41.43 132 GLU A O 1
ATOM 938 N N . PRO A 1 133 ? -8.970 52.345 -21.323 1.00 42.53 133 PRO A N 1
ATOM 939 C CA . PRO A 1 133 ? -7.879 52.691 -22.239 1.00 44.33 133 PRO A CA 1
ATOM 940 C C . PRO A 1 133 ? -6.472 52.384 -21.657 1.00 45.40 133 PRO A C 1
ATOM 941 O O . PRO A 1 133 ? -5.719 51.673 -22.315 1.00 46.18 133 PRO A O 1
ATOM 945 N N . ASP A 1 134 ? -6.074 52.896 -20.482 1.00 45.90 134 ASP A N 1
ATOM 946 C CA . ASP A 1 134 ? -4.715 52.534 -20.016 1.00 47.00 134 ASP A CA 1
ATOM 947 C C . ASP A 1 134 ? -4.779 51.521 -18.902 1.00 46.73 134 ASP A C 1
ATOM 948 O O . ASP A 1 134 ? -5.711 51.536 -18.109 1.00 47.26 134 ASP A O 1
ATOM 953 N N . GLY A 1 135 ? -3.771 50.650 -18.879 1.00 46.25 135 GLY A N 1
ATOM 954 C CA . GLY A 1 135 ? -3.684 49.570 -17.912 1.00 46.56 135 GLY A CA 1
ATOM 955 C C . GLY A 1 135 ? -3.491 50.004 -16.481 1.00 46.26 135 GLY A C 1
ATOM 956 O O . GLY A 1 135 ? -4.124 49.428 -15.599 1.00 45.66 135 GLY A O 1
ATOM 957 N N . GLU A 1 136 ? -2.628 50.994 -16.242 1.00 46.79 136 GLU A N 1
ATOM 958 C CA . GLU A 1 136 ? -2.371 51.467 -14.883 1.00 47.26 136 GLU A CA 1
ATOM 959 C C . GLU A 1 136 ? -3.675 51.714 -14.150 1.00 46.55 136 GLU A C 1
ATOM 960 O O . GLU A 1 136 ? -3.777 51.442 -12.950 1.00 46.52 136 GLU A O 1
ATOM 966 N N . ALA A 1 137 ? -4.664 52.227 -14.887 1.00 45.07 137 ALA A N 1
ATOM 967 C CA . ALA A 1 137 ? -5.981 52.473 -14.331 1.00 43.57 137 ALA A CA 1
ATOM 968 C C . ALA A 1 137 ? -6.675 51.123 -14.064 1.00 42.09 137 ALA A C 1
ATOM 969 O O . ALA A 1 137 ? -7.395 50.951 -13.070 1.00 43.38 137 ALA A O 1
ATOM 971 N N . ARG A 1 138 ? -6.439 50.164 -14.960 1.00 39.94 138 ARG A N 1
ATOM 972 C CA . ARG A 1 138 ? -7.024 48.827 -14.846 1.00 37.37 138 ARG A CA 1
ATOM 973 C C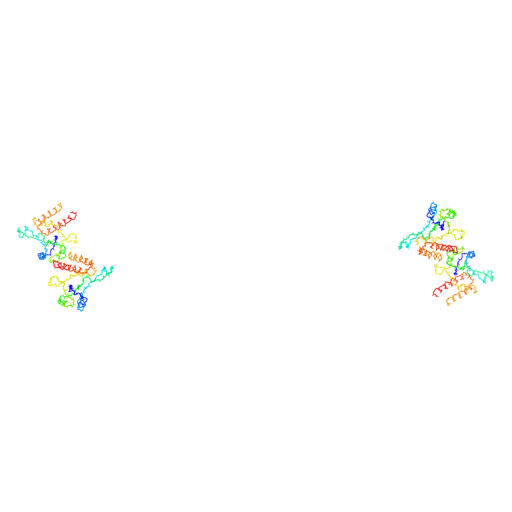 . ARG A 1 138 ? -6.498 48.134 -13.619 1.00 36.81 138 ARG A C 1
ATOM 974 O O . ARG A 1 138 ? -7.250 47.510 -12.896 1.00 36.43 138 ARG A O 1
ATOM 982 N N . SER A 1 139 ? -5.191 48.255 -13.404 1.00 37.22 139 SER A N 1
ATOM 983 C CA . SER A 1 139 ? -4.517 47.682 -12.250 1.00 36.45 139 SER A CA 1
ATOM 984 C C . SER A 1 139 ? -5.299 48.025 -10.990 1.00 35.93 139 SER A C 1
ATOM 985 O O . SER A 1 139 ? -5.665 47.135 -10.223 1.00 35.02 139 SER A O 1
ATOM 988 N N . MET A 1 140 ? -5.545 49.328 -10.794 1.00 35.72 140 MET A N 1
ATOM 989 C CA . MET A 1 140 ? -6.311 49.789 -9.649 1.00 35.99 140 MET A CA 1
ATOM 990 C C . MET A 1 140 ? -7.634 49.053 -9.604 1.00 34.58 140 MET A C 1
ATOM 991 O O . MET A 1 140 ? -7.941 48.423 -8.616 1.00 34.01 140 MET A O 1
ATOM 996 N N . LEU A 1 141 ? -8.389 49.130 -10.698 1.00 33.28 141 LEU A N 1
ATOM 997 C CA . LEU A 1 141 ? -9.686 48.475 -10.821 1.00 32.30 141 LEU A CA 1
ATOM 998 C C . LEU A 1 141 ? -9.611 46.976 -10.558 1.00 32.00 141 LEU A C 1
ATOM 999 O O . LEU A 1 141 ? -10.591 46.381 -10.074 1.00 32.60 141 LEU A O 1
ATOM 1004 N N . LEU A 1 142 ? -8.477 46.355 -10.891 1.00 30.30 142 LEU A N 1
ATOM 1005 C CA . LEU A 1 142 ? -8.317 44.919 -10.650 1.00 30.14 142 LEU A CA 1
ATOM 1006 C C . LEU A 1 142 ? -8.115 44.681 -9.171 1.00 29.99 142 LEU A C 1
ATOM 1007 O O . LEU A 1 142 ? -8.756 43.789 -8.583 1.00 31.17 142 LEU A O 1
ATOM 1012 N N . LEU A 1 143 ? -7.202 45.467 -8.586 1.00 27.68 143 LEU A N 1
ATOM 1013 C CA . LEU A 1 143 ? -6.913 45.403 -7.160 1.00 26.22 143 LEU A CA 1
ATOM 1014 C C . LEU A 1 143 ? -8.189 45.643 -6.370 1.00 26.62 143 LEU A C 1
ATOM 1015 O O . LEU A 1 143 ? -8.558 44.825 -5.538 1.00 28.19 143 LEU A O 1
ATOM 1020 N N . ASN A 1 144 ? -8.881 46.749 -6.630 1.00 25.75 144 ASN A N 1
ATOM 1021 C CA . ASN A 1 144 ? -10.132 47.001 -5.928 1.00 26.36 144 ASN A CA 1
ATOM 1022 C C . ASN A 1 144 ? -11.064 45.808 -6.092 1.00 26.09 144 ASN A C 1
ATOM 1023 O O . ASN A 1 144 ? -11.660 45.368 -5.136 1.00 27.65 144 ASN A O 1
ATOM 1028 N N . LEU A 1 145 ? -11.172 45.269 -7.298 1.00 26.23 145 LEU A N 1
ATOM 1029 C CA . LEU A 1 145 ? -12.063 44.135 -7.536 1.00 27.28 145 LEU A CA 1
ATOM 1030 C C . LEU A 1 145 ? -11.635 42.919 -6.788 1.00 27.82 145 LEU A C 1
ATOM 1031 O O . LEU A 1 145 ? -12.473 42.108 -6.391 1.00 28.84 145 LEU A O 1
ATOM 1036 N N . ILE A 1 146 ? -10.327 42.773 -6.617 1.00 27.91 146 ILE A N 1
ATOM 1037 C CA . ILE A 1 146 ? -9.850 41.581 -5.937 1.00 30.11 146 ILE A CA 1
ATOM 1038 C C . ILE A 1 146 ? -10.138 41.694 -4.458 1.00 30.10 146 ILE A C 1
ATOM 1039 O O . ILE A 1 146 ? -10.618 40.750 -3.832 1.00 28.33 146 ILE A O 1
ATOM 1044 N N . ASN A 1 147 ? -9.845 42.875 -3.913 1.00 31.55 147 ASN A N 1
ATOM 1045 C CA . ASN A 1 147 ? -10.088 43.135 -2.499 1.00 33.00 147 ASN A CA 1
ATOM 1046 C C . ASN A 1 147 ? -11.555 42.886 -2.219 1.00 33.16 147 ASN A C 1
ATOM 1047 O O . ASN A 1 147 ? -11.885 42.220 -1.233 1.00 33.40 147 ASN A O 1
ATOM 1052 N N . LYS A 1 148 ? -12.417 43.421 -3.093 1.00 32.71 148 LYS A N 1
ATOM 1053 C CA . LYS A 1 148 ? -13.854 43.221 -2.981 1.00 33.63 148 LYS A CA 1
ATOM 1054 C C . LYS A 1 148 ? -14.146 41.727 -2.949 1.00 33.64 148 LYS A C 1
ATOM 1055 O O . LYS A 1 148 ? -14.628 41.200 -1.958 1.00 32.94 148 LYS A O 1
ATOM 1061 N N . GLU A 1 149 ? -13.828 41.030 -4.025 1.00 33.69 149 GLU A N 1
ATOM 1062 C CA . GLU A 1 149 ? -14.129 39.610 -4.071 1.00 35.11 149 GLU A CA 1
ATOM 1063 C C . GLU A 1 149 ? -13.618 38.810 -2.855 1.00 36.75 149 GLU A C 1
ATOM 1064 O O . GLU A 1 149 ? -14.342 37.949 -2.337 1.00 37.41 149 GLU A O 1
ATOM 1070 N N . ILE A 1 150 ? -12.407 39.071 -2.373 1.00 38.32 150 ILE A N 1
ATOM 1071 C CA . ILE A 1 150 ? -11.928 38.297 -1.239 1.00 39.14 150 ILE A CA 1
ATOM 1072 C C . ILE A 1 150 ? -12.810 38.482 -0.025 1.00 40.57 150 ILE A C 1
ATOM 1073 O O . ILE A 1 150 ? -13.167 37.500 0.609 1.00 40.91 150 ILE A O 1
ATOM 1078 N N . LYS A 1 151 ? -13.155 39.730 0.305 1.00 41.22 151 LYS A N 1
ATOM 1079 C CA . LYS A 1 151 ? -14.035 40.006 1.449 1.00 41.06 151 LYS A CA 1
ATOM 1080 C C . LYS A 1 151 ? -15.330 39.217 1.338 1.00 42.57 151 LYS A C 1
ATOM 1081 O O . LYS A 1 151 ? -15.791 38.646 2.330 1.00 43.65 151 LYS A O 1
ATOM 1087 N N . HIS A 1 152 ? -15.925 39.185 0.150 1.00 43.87 152 HIS A N 1
ATOM 1088 C CA . HIS A 1 152 ? -17.130 38.422 -0.007 1.00 45.74 152 HIS A CA 1
ATOM 1089 C C . HIS A 1 152 ? -16.879 36.948 0.284 1.00 47.89 152 HIS A C 1
ATOM 1090 O O . HIS A 1 152 ? -17.699 36.304 0.931 1.00 48.99 152 HIS A O 1
ATOM 1097 N N . SER A 1 153 ? -15.763 36.394 -0.180 1.00 49.15 153 SER A N 1
ATOM 1098 C CA . SER A 1 153 ? -15.491 34.983 0.119 1.00 50.26 153 SER A CA 1
ATOM 1099 C C . SER A 1 153 ? -15.529 34.737 1.643 1.00 50.78 153 SER A C 1
ATOM 1100 O O . SER A 1 153 ? -16.091 33.749 2.103 1.00 50.21 153 SER A O 1
ATOM 1103 N N . VAL A 1 154 ? -14.949 35.651 2.420 1.00 52.33 154 VAL A N 1
ATOM 1104 C CA . VAL A 1 154 ? -14.886 35.475 3.879 1.00 54.83 154 VAL A CA 1
ATOM 1105 C C . VAL A 1 154 ? -16.235 35.738 4.529 1.00 56.07 154 VAL A C 1
ATOM 1106 O O . VAL A 1 154 ? -16.857 34.839 5.104 1.00 57.21 154 VAL A O 1
ATOM 1110 N N . LYS A 1 155 ? -16.690 36.978 4.446 1.00 57.02 155 LYS A N 1
ATOM 1111 C CA . LYS A 1 155 ? -17.953 37.326 5.067 1.00 57.95 155 LYS A CA 1
ATOM 1112 C C . LYS A 1 155 ? -19.091 36.419 4.585 1.00 58.08 155 LYS A C 1
ATOM 1113 O O . LYS A 1 155 ? -20.049 36.173 5.335 1.00 59.25 155 LYS A O 1
ATOM 1119 N N . ASN A 1 156 ? -18.995 35.928 3.346 1.00 58.29 156 ASN A N 1
ATOM 1120 C CA . ASN A 1 156 ? -20.007 35.030 2.774 1.00 59.41 156 ASN A CA 1
ATOM 1121 C C . ASN A 1 156 ? -19.362 33.726 2.341 1.00 61.10 156 ASN A C 1
ATOM 1122 O O . ASN A 1 156 ? -19.857 33.142 1.341 1.00 61.83 156 ASN A O 1
ATOM 1127 N N . GLN B 1 2 ? 31.557 25.019 4.654 1.00 42.36 2 GLN B N 1
ATOM 1128 C CA . GLN B 1 2 ? 31.402 23.799 5.468 1.00 40.47 2 GLN B CA 1
ATOM 1129 C C . GLN B 1 2 ? 29.950 23.375 5.521 1.00 37.46 2 GLN B C 1
ATOM 1130 O O . GLN B 1 2 ? 29.066 24.235 5.577 1.00 36.48 2 GLN B O 1
ATOM 1136 N N . SER B 1 3 ? 29.719 22.064 5.519 1.00 33.67 3 SER B N 1
ATOM 1137 C CA . SER B 1 3 ? 28.376 21.530 5.563 1.00 30.64 3 SER B CA 1
ATOM 1138 C C . SER B 1 3 ? 28.375 20.208 6.262 1.00 28.15 3 SER B C 1
ATOM 1139 O O . SER B 1 3 ? 29.415 19.566 6.451 1.00 27.67 3 SER B O 1
ATOM 1142 N N . TRP B 1 4 ? 27.187 19.799 6.644 1.00 24.98 4 TRP B N 1
ATOM 1143 C CA . TRP B 1 4 ? 27.049 18.591 7.395 1.00 24.68 4 TRP B CA 1
ATOM 1144 C C . TRP B 1 4 ? 26.892 17.350 6.563 1.00 23.63 4 TRP B C 1
ATOM 1145 O O . TRP B 1 4 ? 26.481 17.376 5.416 1.00 24.56 4 TRP B O 1
ATOM 1156 N N . TYR B 1 5 ? 27.221 16.228 7.161 1.00 23.48 5 TYR B N 1
ATOM 1157 C CA . TYR B 1 5 ? 27.104 14.989 6.438 1.00 22.91 5 TYR B CA 1
ATOM 1158 C C . TYR B 1 5 ? 26.871 13.872 7.385 1.00 23.55 5 TYR B C 1
ATOM 1159 O O . TYR B 1 5 ? 27.276 13.941 8.533 1.00 24.93 5 TYR B O 1
ATOM 1168 N N . LEU B 1 6 ? 26.242 12.816 6.892 1.00 25.15 6 LEU B N 1
ATOM 1169 C CA . LEU B 1 6 ? 25.927 11.679 7.730 1.00 25.04 6 LEU B CA 1
ATOM 1170 C C . LEU B 1 6 ? 26.750 10.469 7.388 1.00 26.59 6 LEU B C 1
ATOM 1171 O O . LEU B 1 6 ? 26.697 9.983 6.266 1.00 27.80 6 LEU B O 1
ATOM 1176 N N . LEU B 1 7 ? 27.492 9.958 8.352 1.00 26.51 7 LEU B N 1
ATOM 1177 C CA . LEU B 1 7 ? 28.289 8.773 8.104 1.00 25.66 7 LEU B CA 1
ATOM 1178 C C . LEU B 1 7 ? 27.765 7.614 8.878 1.00 26.90 7 LEU B C 1
ATOM 1179 O O . LEU B 1 7 ? 27.407 7.760 10.048 1.00 27.86 7 LEU B O 1
ATOM 1184 N N . TYR B 1 8 ? 27.721 6.456 8.255 1.00 28.85 8 TYR B N 1
ATOM 1185 C CA . TYR B 1 8 ? 27.333 5.298 8.977 1.00 30.77 8 TYR B CA 1
ATOM 1186 C C . TYR B 1 8 ? 28.613 4.618 9.325 1.00 33.76 8 TYR B C 1
ATOM 1187 O O . TYR B 1 8 ? 29.499 4.512 8.469 1.00 33.98 8 TYR B O 1
ATOM 1196 N N . CYS B 1 9 ? 28.742 4.166 10.562 1.00 37.02 9 CYS B N 1
ATOM 1197 C CA . CYS B 1 9 ? 29.951 3.494 10.978 1.00 40.07 9 CYS B CA 1
ATOM 1198 C C . CYS B 1 9 ? 29.738 1.993 11.144 1.00 43.19 9 CYS B C 1
ATOM 1199 O O . CYS B 1 9 ? 28.625 1.494 11.306 1.00 43.47 9 CYS B O 1
ATOM 1202 N N . LYS B 1 10 ? 30.834 1.265 11.085 1.00 46.65 10 LYS B N 1
ATOM 1203 C CA . LYS B 1 10 ? 30.752 -0.165 11.244 1.00 49.94 10 LYS B CA 1
ATOM 1204 C C . LYS B 1 10 ? 30.332 -0.533 12.680 1.00 52.30 10 LYS B C 1
ATOM 1205 O O . LYS B 1 10 ? 30.458 0.277 13.615 1.00 53.47 10 LYS B O 1
ATOM 1211 N N . ARG B 1 11 ? 29.826 -1.755 12.841 1.00 54.56 11 ARG B N 1
ATOM 1212 C CA . ARG B 1 11 ? 29.285 -2.261 14.106 1.00 55.98 11 ARG B CA 1
ATOM 1213 C C . ARG B 1 11 ? 29.902 -1.712 15.379 1.00 56.21 11 ARG B C 1
ATOM 1214 O O . ARG B 1 11 ? 29.150 -1.545 16.326 1.00 57.51 11 ARG B O 1
ATOM 1222 N N . GLY B 1 12 ? 31.198 -1.420 15.468 1.00 55.32 12 GLY B N 1
ATOM 1223 C CA . GLY B 1 12 ? 31.651 -0.912 16.761 1.00 54.07 12 GLY B CA 1
ATOM 1224 C C . GLY B 1 12 ? 32.747 0.122 16.728 1.00 52.62 12 GLY B C 1
ATOM 1225 O O . GLY B 1 12 ? 33.427 0.344 17.719 1.00 53.27 12 GLY B O 1
ATOM 1226 N N . GLN B 1 13 ? 32.908 0.787 15.606 1.00 51.02 13 GLN B N 1
ATOM 1227 C CA . GLN B 1 13 ? 33.988 1.729 15.508 1.00 50.23 13 GLN B CA 1
ATOM 1228 C C . GLN B 1 13 ? 33.547 3.174 15.524 1.00 49.38 13 GLN B C 1
ATOM 1229 O O . GLN B 1 13 ? 34.348 4.059 15.271 1.00 49.08 13 GLN B O 1
ATOM 1235 N N . LEU B 1 14 ? 32.296 3.444 15.837 1.00 49.43 14 LEU B N 1
ATOM 1236 C CA . LEU B 1 14 ? 31.867 4.845 15.854 1.00 49.69 14 LEU B CA 1
ATOM 1237 C C . LEU B 1 14 ? 32.738 5.707 16.778 1.00 49.92 14 LEU B C 1
ATOM 1238 O O . LEU B 1 14 ? 33.278 6.732 16.344 1.00 50.43 14 LEU B O 1
ATOM 1243 N N . GLN B 1 15 ? 32.867 5.289 18.041 1.00 50.01 15 GLN B N 1
ATOM 1244 C CA . GLN B 1 15 ? 33.651 6.009 19.040 1.00 49.98 15 GLN B CA 1
ATOM 1245 C C . GLN B 1 15 ? 35.059 6.317 18.505 1.00 51.07 15 GLN B C 1
ATOM 1246 O O . GLN B 1 15 ? 35.495 7.472 18.486 1.00 50.18 15 GLN B O 1
ATOM 1252 N N . ARG B 1 16 ? 35.757 5.285 18.051 1.00 52.36 16 ARG B N 1
ATOM 1253 C CA . ARG B 1 16 ? 37.111 5.422 17.520 1.00 53.58 16 ARG B CA 1
ATOM 1254 C C . ARG B 1 16 ? 37.157 6.364 16.317 1.00 53.56 16 ARG B C 1
ATOM 1255 O O . ARG B 1 16 ? 37.984 7.278 16.264 1.00 54.13 16 ARG B O 1
ATOM 1263 N N . ALA B 1 17 ? 36.266 6.145 15.358 1.00 53.52 17 ALA B N 1
ATOM 1264 C CA . ALA B 1 17 ? 36.225 6.974 14.159 1.00 53.61 17 ALA B CA 1
ATOM 1265 C C . ALA B 1 17 ? 35.983 8.429 14.486 1.00 54.16 17 ALA B C 1
ATOM 1266 O O . ALA B 1 17 ? 36.593 9.299 13.862 1.00 53.37 17 ALA B O 1
ATOM 1268 N N . GLN B 1 18 ? 35.098 8.693 15.451 1.00 54.78 18 GLN B N 1
ATOM 1269 C CA . GLN B 1 18 ? 34.794 10.072 15.866 1.00 55.54 18 GLN B CA 1
ATOM 1270 C C . GLN B 1 18 ? 36.050 10.755 16.455 1.00 56.19 18 GLN B C 1
ATOM 1271 O O . GLN B 1 18 ? 36.302 11.940 16.202 1.00 56.30 18 GLN B O 1
ATOM 1277 N N . GLU B 1 19 ? 36.828 9.999 17.233 1.00 55.92 19 GLU B N 1
ATOM 1278 C CA . GLU B 1 19 ? 38.043 10.533 17.828 1.00 55.83 19 GLU B CA 1
ATOM 1279 C C . GLU B 1 19 ? 38.992 10.974 16.721 1.00 56.38 19 GLU B C 1
ATOM 1280 O O . GLU B 1 19 ? 39.563 12.053 16.775 1.00 56.81 19 GLU B O 1
ATOM 1286 N N . HIS B 1 20 ? 39.138 10.120 15.718 1.00 56.44 20 HIS B N 1
ATOM 1287 C CA . HIS B 1 20 ? 39.975 10.421 14.560 1.00 57.47 20 HIS B CA 1
ATOM 128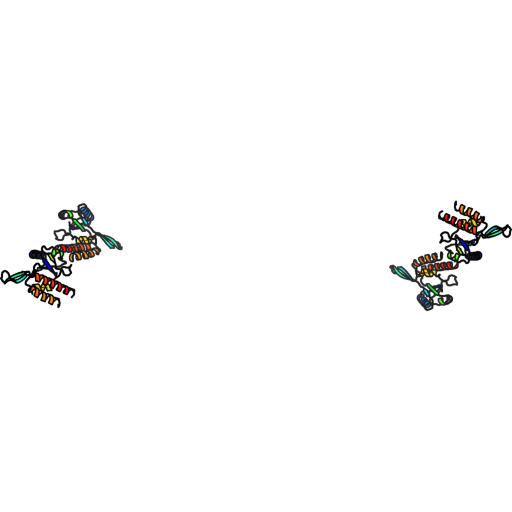8 C C . HIS B 1 20 ? 39.601 11.749 13.875 1.00 57.91 20 HIS B C 1
ATOM 1289 O O . HIS B 1 20 ? 40.392 12.705 13.806 1.00 57.54 20 HIS B O 1
ATOM 1296 N N . LEU B 1 21 ? 38.379 11.792 13.356 1.00 57.71 21 LEU B N 1
ATOM 1297 C CA . LEU B 1 21 ? 37.830 12.951 12.650 1.00 56.63 21 LEU B CA 1
ATOM 1298 C C . LEU B 1 21 ? 37.895 14.220 13.468 1.00 56.30 21 LEU B C 1
ATOM 1299 O O . LEU B 1 21 ? 37.808 15.308 12.930 1.00 55.82 21 LEU B O 1
ATOM 1304 N N . GLU B 1 22 ? 38.070 14.079 14.767 1.00 56.54 22 GLU B N 1
ATOM 1305 C CA . GLU B 1 22 ? 38.195 15.245 15.615 1.00 57.23 22 GLU B CA 1
ATOM 1306 C C . GLU B 1 22 ? 39.659 15.614 15.748 1.00 59.22 22 GLU B C 1
ATOM 1307 O O . GLU B 1 22 ? 39.990 16.810 15.767 1.00 59.25 22 GLU B O 1
ATOM 1313 N N . ARG B 1 23 ? 40.523 14.586 15.843 1.00 60.45 23 ARG B N 1
ATOM 1314 C CA . ARG B 1 23 ? 41.990 14.802 15.868 1.00 61.45 23 ARG B CA 1
ATOM 1315 C C . ARG B 1 23 ? 42.324 15.533 14.571 1.00 62.02 23 ARG B C 1
ATOM 1316 O O . ARG B 1 23 ? 43.140 16.463 14.543 1.00 64.14 23 ARG B O 1
ATOM 1324 N N . GLN B 1 24 ? 41.663 15.085 13.502 1.00 60.93 24 GLN B N 1
ATOM 1325 C CA . GLN B 1 24 ? 41.688 15.794 12.225 1.00 60.09 24 GLN B CA 1
ATOM 1326 C C . GLN B 1 24 ? 40.691 16.952 12.472 1.00 59.16 24 GLN B C 1
ATOM 1327 O O . GLN B 1 24 ? 39.799 16.773 13.301 1.00 59.67 24 GLN B O 1
ATOM 1333 N N . ALA B 1 25 ? 40.790 18.098 11.816 1.00 57.72 25 ALA B N 1
ATOM 1334 C CA . ALA B 1 25 ? 39.901 19.250 12.091 1.00 56.45 25 ALA B CA 1
ATOM 1335 C C . ALA B 1 25 ? 38.351 19.056 12.039 1.00 55.25 25 ALA B C 1
ATOM 1336 O O . ALA B 1 25 ? 37.638 20.008 12.385 1.00 55.62 25 ALA B O 1
ATOM 1338 N N . VAL B 1 26 ? 37.815 17.904 11.640 1.00 54.08 26 VAL B N 1
ATOM 1339 C CA . VAL B 1 26 ? 36.346 17.713 11.510 1.00 52.32 26 VAL B CA 1
ATOM 1340 C C . VAL B 1 26 ? 35.494 17.674 12.836 1.00 51.07 26 VAL B C 1
ATOM 1341 O O . VAL B 1 26 ? 35.881 17.101 13.875 1.00 52.18 26 VAL B O 1
ATOM 1345 N N . ASN B 1 27 ? 34.308 18.282 12.749 1.00 48.04 27 ASN B N 1
ATOM 1346 C CA . ASN B 1 27 ? 33.369 18.322 13.873 1.00 44.61 27 ASN B CA 1
ATOM 1347 C C . ASN B 1 27 ? 32.418 17.154 13.791 1.00 41.96 27 ASN B C 1
ATOM 1348 O O . ASN B 1 27 ? 31.738 17.018 12.766 1.00 42.04 27 ASN B O 1
ATOM 1353 N N . CYS B 1 28 ? 32.352 16.312 14.820 1.00 38.15 28 CYS B N 1
ATOM 1354 C CA . CYS B 1 28 ? 31.433 15.173 14.801 1.00 36.00 28 CYS B CA 1
ATOM 1355 C C . CYS B 1 28 ? 30.256 15.410 15.691 1.00 33.42 28 CYS B C 1
ATOM 1356 O O . CYS B 1 28 ? 30.342 16.241 16.573 1.00 34.82 28 CYS B O 1
ATOM 1359 N N . LEU B 1 29 ? 29.148 14.698 15.471 1.00 31.18 29 LEU B N 1
ATOM 1360 C CA . LEU B 1 29 ? 27.981 14.849 16.337 1.00 27.87 29 LEU B CA 1
ATOM 1361 C C . LEU B 1 29 ? 27.204 13.554 16.416 1.00 28.24 29 LEU B C 1
ATOM 1362 O O . LEU B 1 29 ? 26.540 13.186 15.471 1.00 28.83 29 LEU B O 1
ATOM 1367 N N . ALA B 1 30 ? 27.292 12.860 17.544 1.00 29.93 30 ALA B N 1
ATOM 1368 C CA . ALA B 1 30 ? 26.556 11.605 17.750 1.00 30.06 30 ALA B CA 1
ATOM 1369 C C . ALA B 1 30 ? 25.661 11.761 18.980 1.00 28.06 30 ALA B C 1
ATOM 1370 O O . ALA B 1 30 ? 26.053 11.401 20.087 1.00 28.22 30 ALA B O 1
ATOM 1372 N N . PRO B 1 31 ? 24.457 12.301 18.798 1.00 28.12 31 PRO B N 1
ATOM 1373 C CA . PRO B 1 31 ? 23.474 12.530 19.859 1.00 28.78 31 PRO B CA 1
ATOM 1374 C C . PRO B 1 31 ? 23.107 11.256 20.586 1.00 28.35 31 PRO B C 1
ATOM 1375 O O . PRO B 1 31 ? 23.156 10.149 20.008 1.00 28.60 31 PRO B O 1
ATOM 1379 N N . MET B 1 32 ? 22.732 11.430 21.847 1.00 26.74 32 MET B N 1
ATOM 1380 C CA . MET B 1 32 ? 22.248 10.362 22.669 1.00 24.40 32 MET B CA 1
ATOM 1381 C C . MET B 1 32 ? 20.828 10.750 23.012 1.00 25.93 32 MET B C 1
ATOM 1382 O O . MET B 1 32 ? 20.472 11.929 22.944 1.00 25.44 32 MET B O 1
ATOM 1387 N N . ILE B 1 33 ? 19.984 9.805 23.368 1.00 27.04 33 ILE B N 1
ATOM 1388 C CA . ILE B 1 33 ? 18.615 10.139 23.724 1.00 28.78 33 ILE B CA 1
ATOM 1389 C C . ILE B 1 33 ? 18.360 9.486 25.031 1.00 30.06 33 ILE B C 1
ATOM 1390 O O . ILE B 1 33 ? 18.767 8.343 25.224 1.00 32.01 33 ILE B O 1
ATOM 1395 N N . THR B 1 34 ? 17.740 10.176 25.965 1.00 30.41 34 THR B N 1
ATOM 1396 C CA . THR B 1 34 ? 17.448 9.497 27.192 1.00 30.89 34 THR B CA 1
ATOM 1397 C C . THR B 1 34 ? 16.008 8.994 27.139 1.00 33.36 34 THR B C 1
ATOM 1398 O O . THR B 1 34 ? 15.060 9.759 26.924 1.00 31.73 34 THR B O 1
ATOM 1402 N N . LEU B 1 35 ? 15.868 7.680 27.301 1.00 36.18 35 LEU B N 1
ATOM 1403 C CA . LEU B 1 35 ? 14.582 7.015 27.216 1.00 38.33 35 LEU B CA 1
ATOM 1404 C C . LEU B 1 35 ? 14.355 6.083 28.379 1.00 40.28 35 LEU B C 1
ATOM 1405 O O . LEU B 1 35 ? 15.298 5.539 28.962 1.00 40.57 35 LEU B O 1
ATOM 1410 N N . GLU B 1 36 ? 13.088 5.900 28.696 1.00 43.11 36 GLU B N 1
ATOM 1411 C CA . GLU B 1 36 ? 12.685 5.001 29.741 1.00 45.28 36 GLU B CA 1
ATOM 1412 C C . GLU B 1 36 ? 12.354 3.688 29.078 1.00 46.22 36 GLU B C 1
ATOM 1413 O O . GLU B 1 36 ? 11.286 3.543 28.483 1.00 46.49 36 GLU B O 1
ATOM 1419 N N . LYS B 1 37 ? 13.271 2.738 29.138 1.00 48.10 37 LYS B N 1
ATOM 1420 C CA . LYS B 1 37 ? 13.048 1.444 28.518 1.00 49.62 37 LYS B CA 1
ATOM 1421 C C . LYS B 1 37 ? 12.975 0.355 29.577 1.00 50.25 37 LYS B C 1
ATOM 1422 O O . LYS B 1 37 ? 13.436 0.536 30.706 1.00 49.68 37 LYS B O 1
ATOM 1428 N N . ILE B 1 38 ? 12.371 -0.773 29.224 1.00 50.26 38 ILE B N 1
ATOM 1429 C CA . ILE B 1 38 ? 12.334 -1.861 30.164 1.00 50.00 38 ILE B CA 1
ATOM 1430 C C . ILE B 1 38 ? 13.622 -2.661 30.034 1.00 51.38 38 ILE B C 1
ATOM 1431 O O . ILE B 1 38 ? 13.902 -3.262 28.992 1.00 50.74 38 ILE B O 1
ATOM 1436 N N . VAL B 1 39 ? 14.416 -2.602 31.103 1.00 53.83 39 VAL B N 1
ATOM 1437 C CA . VAL B 1 39 ? 15.729 -3.258 31.245 1.00 55.25 39 VAL B CA 1
ATOM 1438 C C . VAL B 1 39 ? 15.594 -4.685 31.785 1.00 56.48 39 VAL B C 1
ATOM 1439 O O . VAL B 1 39 ? 15.908 -5.665 31.083 1.00 58.17 39 VAL B O 1
ATOM 1443 N N . ARG B 1 40 ? 15.159 -4.807 33.035 1.00 56.22 40 ARG B N 1
ATOM 1444 C CA . ARG B 1 40 ? 14.939 -6.121 33.627 1.00 56.61 40 ARG B CA 1
ATOM 1445 C C . ARG B 1 40 ? 13.630 -6.095 34.400 1.00 56.73 40 ARG B C 1
ATOM 1446 O O . ARG B 1 40 ? 13.616 -6.011 35.626 1.00 57.77 40 ARG B O 1
ATOM 1454 N N . GLY B 1 41 ? 12.521 -6.155 33.673 1.00 56.00 41 GLY B N 1
ATOM 1455 C CA . GLY B 1 41 ? 11.233 -6.076 34.322 1.00 55.59 41 GLY B CA 1
ATOM 1456 C C . GLY B 1 41 ? 11.062 -4.686 34.909 1.00 55.35 41 GLY B C 1
ATOM 1457 O O . GLY B 1 41 ? 9.988 -4.327 35.407 1.00 56.00 41 GLY B O 1
ATOM 1458 N N . LYS B 1 42 ? 12.142 -3.900 34.843 1.00 54.30 42 LYS B N 1
ATOM 1459 C CA . LYS B 1 42 ? 12.130 -2.542 35.352 1.00 53.34 42 LYS B CA 1
ATOM 1460 C C . LYS B 1 42 ? 12.176 -1.516 34.224 1.00 52.37 42 LYS B C 1
ATOM 1461 O O . LYS B 1 42 ? 12.784 -1.718 33.185 1.00 51.36 42 LYS B O 1
ATOM 1467 N N . ARG B 1 43 ? 11.504 -0.403 34.467 1.00 52.34 43 ARG B N 1
ATOM 1468 C CA . ARG B 1 43 ? 11.465 0.719 33.551 1.00 51.82 43 ARG B CA 1
ATOM 1469 C C . ARG B 1 43 ? 12.616 1.647 33.915 1.00 49.98 43 ARG B C 1
ATOM 1470 O O . ARG B 1 43 ? 12.404 2.741 34.472 1.00 51.42 43 ARG B O 1
ATOM 1478 N N . THR B 1 44 ? 13.839 1.220 33.632 1.00 46.35 44 THR B N 1
ATOM 1479 C CA . THR B 1 44 ? 14.983 2.056 33.985 1.00 42.10 44 THR B CA 1
ATOM 1480 C C . THR B 1 44 ? 15.307 3.078 32.933 1.00 38.69 44 THR B C 1
ATOM 1481 O O . THR B 1 44 ? 15.405 2.759 31.752 1.00 39.20 44 THR B O 1
ATOM 1485 N N . ALA B 1 45 ? 15.487 4.322 33.344 1.00 35.04 45 ALA B N 1
ATOM 1486 C CA . ALA B 1 45 ? 15.804 5.294 32.326 1.00 31.94 45 ALA B CA 1
ATOM 1487 C C . ALA B 1 45 ? 17.185 4.988 31.797 1.00 30.20 45 ALA B C 1
ATOM 1488 O O . ALA B 1 45 ? 18.074 4.526 32.551 1.00 28.21 45 ALA B O 1
ATOM 1490 N N . VAL B 1 46 ? 17.337 5.246 30.496 1.00 29.22 46 VAL B N 1
ATOM 1491 C CA . VAL B 1 46 ? 18.536 4.952 29.718 1.00 29.83 46 VAL B CA 1
ATOM 1492 C C . VAL B 1 46 ? 18.920 6.093 28.777 1.00 29.04 46 VAL B C 1
ATOM 1493 O O . VAL B 1 46 ? 18.109 6.939 28.412 1.00 27.75 46 VAL B O 1
ATOM 1497 N N . SER B 1 47 ? 20.184 6.083 28.390 1.00 27.91 47 SER B N 1
ATOM 1498 C CA . SER B 1 47 ? 20.661 7.001 27.393 1.00 28.04 47 SER B CA 1
ATOM 1499 C C . SER B 1 47 ? 21.285 6.134 26.333 1.00 27.28 47 SER B C 1
ATOM 1500 O O . SER B 1 47 ? 22.265 5.408 26.575 1.00 26.30 47 SER B O 1
ATOM 1503 N N . GLU B 1 48 ? 20.686 6.164 25.164 1.00 27.57 48 GLU B N 1
ATOM 1504 C CA . GLU B 1 48 ? 21.167 5.362 24.066 1.00 29.10 48 GLU B CA 1
ATOM 1505 C C . GLU B 1 48 ? 21.400 6.279 22.936 1.00 27.90 48 GLU B C 1
ATOM 1506 O O . GLU B 1 48 ? 20.953 7.432 22.985 1.00 27.65 48 GLU B O 1
ATOM 1512 N N . PRO B 1 49 ? 22.070 5.800 21.895 1.00 28.96 49 PRO B N 1
ATOM 1513 C CA . PRO B 1 49 ? 22.292 6.709 20.765 1.00 33.21 49 PRO B CA 1
ATOM 1514 C C . PRO B 1 49 ? 20.971 7.031 20.025 1.00 31.53 49 PRO B C 1
ATOM 1515 O O . PRO B 1 49 ? 20.107 6.151 19.830 1.00 33.45 49 PRO B O 1
ATOM 1519 N N . LEU B 1 50 ? 20.812 8.293 19.636 1.00 30.17 50 LEU B N 1
ATOM 1520 C CA . LEU B 1 50 ? 19.623 8.703 18.943 1.00 29.48 50 LEU B CA 1
ATOM 1521 C C . LEU B 1 50 ? 19.438 7.798 17.746 1.00 28.13 50 LEU B C 1
ATOM 1522 O O . LEU B 1 50 ? 18.469 7.044 17.662 1.00 30.00 50 LEU B O 1
ATOM 1527 N N . PHE B 1 51 ? 20.389 7.868 16.827 1.00 26.14 51 PHE B N 1
ATOM 1528 C CA . PHE B 1 51 ? 20.387 7.057 15.632 1.00 24.63 51 PHE B CA 1
ATOM 1529 C C . PHE B 1 51 ? 21.614 6.229 15.681 1.00 24.42 51 PHE B C 1
ATOM 1530 O O . PHE B 1 51 ? 22.633 6.699 15.214 1.00 25.72 51 PHE B O 1
ATOM 1538 N N . PRO B 1 52 ? 21.559 5.006 16.233 1.00 25.16 52 PRO B N 1
ATOM 1539 C CA . PRO B 1 52 ? 22.648 4.037 16.393 1.00 27.79 52 PRO B CA 1
ATOM 1540 C C . PRO B 1 52 ? 23.973 4.432 15.714 1.00 28.99 52 PRO B C 1
ATOM 1541 O O . PRO B 1 52 ? 24.471 5.518 15.992 1.00 32.33 52 PRO B O 1
ATOM 1545 N N . ASN B 1 53 ? 24.553 3.597 14.855 1.00 29.43 53 ASN B N 1
ATOM 1546 C CA . ASN B 1 53 ? 25.884 3.894 14.261 1.00 30.71 53 ASN B CA 1
ATOM 1547 C C . ASN B 1 53 ? 26.037 5.154 13.331 1.00 29.61 53 ASN B C 1
ATOM 1548 O O . ASN B 1 53 ? 27.004 5.254 12.554 1.00 29.51 53 ASN B O 1
ATOM 1553 N N . TYR B 1 54 ? 25.133 6.126 13.395 1.00 27.01 54 TYR B N 1
ATOM 1554 C CA . TYR B 1 54 ? 25.350 7.305 12.563 1.00 24.31 54 TYR B CA 1
ATOM 1555 C C . TYR B 1 54 ? 26.120 8.411 13.277 1.00 22.64 54 TYR B C 1
ATOM 1556 O O . TYR B 1 54 ? 26.067 8.543 14.510 1.00 22.31 54 TYR B O 1
ATOM 1565 N N . LEU B 1 55 ? 26.822 9.199 12.456 1.00 21.10 55 LEU B N 1
ATOM 1566 C CA . LEU B 1 55 ? 27.653 10.322 12.917 1.00 20.91 55 LEU B CA 1
ATOM 1567 C C . LEU B 1 55 ? 27.627 11.503 11.925 1.00 18.96 55 LEU B C 1
ATOM 1568 O O . LEU B 1 55 ? 28.090 11.394 10.795 1.00 20.34 55 LEU B O 1
ATOM 1573 N N . PHE B 1 56 ? 27.075 12.622 12.360 1.00 17.00 56 PHE B N 1
ATOM 1574 C CA . PHE B 1 56 ? 26.999 13.808 11.545 1.00 17.26 56 PHE B CA 1
ATOM 1575 C C . PHE B 1 56 ? 28.329 14.407 11.491 1.00 17.65 56 PHE B C 1
ATOM 1576 O O . PHE B 1 56 ? 28.978 14.428 12.495 1.00 21.70 56 PHE B O 1
ATOM 1584 N N . VAL B 1 57 ? 28.759 14.900 10.343 1.00 18.46 57 VAL B N 1
ATOM 1585 C CA . VAL B 1 57 ? 30.072 15.475 10.270 1.00 21.13 57 VAL B CA 1
ATOM 1586 C C . VAL B 1 57 ? 30.106 16.766 9.500 1.00 21.89 57 VAL B C 1
ATOM 1587 O O . VAL B 1 57 ? 29.505 16.912 8.435 1.00 24.99 57 VAL B O 1
ATOM 1591 N N . GLU B 1 58 ? 30.819 17.730 10.057 1.00 24.17 58 GLU B N 1
ATOM 1592 C CA . GLU B 1 58 ? 30.900 19.012 9.396 1.00 26.58 58 GLU B CA 1
ATOM 1593 C C . GLU B 1 58 ? 32.302 19.293 8.947 1.00 29.47 58 GLU B C 1
ATOM 1594 O O . GLU B 1 58 ? 33.228 19.390 9.760 1.00 29.74 58 GLU B O 1
ATOM 1600 N N . PHE B 1 59 ? 32.451 19.421 7.638 1.00 33.24 59 PHE B N 1
ATOM 1601 C CA . PHE B 1 59 ? 33.729 19.735 7.036 1.00 35.96 59 PHE B CA 1
ATOM 1602 C C . PHE B 1 59 ? 33.453 20.371 5.719 1.00 37.99 59 PHE B C 1
ATOM 1603 O O . PHE B 1 59 ? 32.298 20.452 5.309 1.00 39.10 59 PHE B O 1
ATOM 1611 N N . ASP B 1 60 ? 34.493 20.812 5.037 1.00 40.33 60 ASP B N 1
ATOM 1612 C CA . ASP B 1 60 ? 34.308 21.434 3.746 1.00 42.27 60 ASP B CA 1
ATOM 1613 C C . ASP B 1 60 ? 34.874 20.536 2.688 1.00 43.12 60 ASP B C 1
ATOM 1614 O O . ASP B 1 60 ? 36.044 20.189 2.747 1.00 44.11 60 ASP B O 1
ATOM 1619 N N . PRO B 1 61 ? 34.050 20.168 1.702 1.00 44.71 61 PRO B N 1
ATOM 1620 C CA . PRO B 1 61 ? 34.309 19.307 0.543 1.00 47.11 61 PRO B CA 1
ATOM 1621 C C . PRO B 1 61 ? 35.665 19.573 -0.116 1.00 49.41 61 PRO B C 1
ATOM 1622 O O . PRO B 1 61 ? 36.389 18.634 -0.481 1.00 49.45 61 PRO B O 1
ATOM 1626 N N . GLU B 1 62 ? 35.977 20.864 -0.274 1.00 51.45 62 GLU B N 1
ATOM 1627 C CA . GLU B 1 62 ? 37.213 21.337 -0.920 1.00 52.45 62 GLU B CA 1
ATOM 1628 C C . GLU B 1 62 ? 38.448 21.117 -0.058 1.00 51.80 62 GLU B C 1
ATOM 1629 O O . GLU B 1 62 ? 39.530 20.879 -0.589 1.00 51.65 62 GLU B O 1
ATOM 1635 N N . VAL B 1 63 ? 38.281 21.207 1.259 1.00 51.32 63 VAL B N 1
ATOM 1636 C CA . VAL B 1 63 ? 39.384 21.067 2.191 1.00 51.44 63 VAL B CA 1
ATOM 1637 C C . VAL B 1 63 ? 39.642 19.625 2.641 1.00 52.90 63 VAL B C 1
ATOM 1638 O O . VAL B 1 63 ? 40.792 19.255 2.918 1.00 53.84 63 VAL B O 1
ATOM 1642 N N . ILE B 1 64 ? 38.593 18.823 2.739 1.00 53.97 64 ILE B N 1
ATOM 1643 C CA . ILE B 1 64 ? 38.698 17.408 3.106 1.00 55.21 64 ILE B CA 1
ATOM 1644 C C . ILE B 1 64 ? 37.559 16.682 2.409 1.00 56.75 64 ILE B C 1
ATOM 1645 O O . ILE B 1 64 ? 36.490 16.559 2.980 1.00 57.38 64 ILE B O 1
ATOM 1650 N N . HIS B 1 65 ? 37.725 16.209 1.191 1.00 58.44 65 HIS B N 1
ATOM 1651 C CA . HIS B 1 65 ? 36.557 15.603 0.577 1.00 61.29 65 HIS B CA 1
ATOM 1652 C C . HIS B 1 65 ? 36.270 14.202 1.057 1.00 63.12 65 HIS B C 1
ATOM 1653 O O . HIS B 1 65 ? 37.104 13.549 1.718 1.00 63.78 65 HIS B O 1
ATOM 1660 N N . THR B 1 66 ? 35.046 13.797 0.704 1.00 64.38 66 THR B N 1
ATOM 1661 C CA . THR B 1 66 ? 34.445 12.500 0.994 1.00 65.68 66 THR B CA 1
ATOM 1662 C C . THR B 1 66 ? 35.475 11.393 1.122 1.00 65.71 66 THR B C 1
ATOM 1663 O O . THR B 1 66 ? 35.540 10.703 2.149 1.00 65.30 66 THR B O 1
ATOM 1667 N N . THR B 1 67 ? 36.255 11.240 0.055 1.00 65.67 67 THR B N 1
ATOM 1668 C CA . THR B 1 67 ? 37.300 10.231 -0.073 1.00 65.53 67 THR B CA 1
ATOM 1669 C C . THR B 1 67 ? 38.091 9.992 1.220 1.00 65.07 67 THR B C 1
ATOM 1670 O O . THR B 1 67 ? 38.202 8.847 1.681 1.00 64.17 67 THR B O 1
ATOM 1674 N N . THR B 1 68 ? 38.632 11.066 1.795 1.00 64.37 68 THR B N 1
ATOM 1675 C CA . THR B 1 68 ? 39.430 10.990 3.025 1.00 64.56 68 THR B CA 1
ATOM 1676 C C . THR B 1 68 ? 38.632 10.499 4.226 1.00 63.95 68 THR B C 1
ATOM 1677 O O . THR B 1 68 ? 39.039 9.577 4.941 1.00 63.73 68 THR B O 1
ATOM 1681 N N . ILE B 1 69 ? 37.501 11.159 4.440 1.00 63.09 69 ILE B N 1
ATOM 1682 C CA . ILE B 1 69 ? 36.627 10.874 5.556 1.00 62.60 69 ILE B CA 1
ATOM 1683 C C . ILE B 1 69 ? 36.258 9.411 5.613 1.00 62.95 69 ILE B C 1
ATOM 1684 O O . ILE B 1 69 ? 36.101 8.858 6.701 1.00 63.15 69 ILE B O 1
ATOM 1689 N N . ASN B 1 70 ? 36.113 8.789 4.446 1.00 63.01 70 ASN B N 1
ATOM 1690 C CA . ASN B 1 70 ? 35.788 7.367 4.376 1.00 64.04 70 ASN B CA 1
ATOM 1691 C C . ASN B 1 70 ? 36.943 6.519 4.957 1.00 65.07 70 ASN B C 1
ATOM 1692 O O . ASN B 1 70 ? 36.720 5.545 5.710 1.00 65.56 70 ASN B O 1
ATOM 1697 N N . ALA B 1 71 ? 38.174 6.911 4.589 1.00 65.22 71 ALA B N 1
ATOM 1698 C CA . ALA B 1 71 ? 39.406 6.235 5.027 1.00 64.58 71 ALA B CA 1
ATOM 1699 C C . ALA B 1 71 ? 39.460 6.196 6.537 1.00 63.85 71 ALA B C 1
ATOM 1700 O O . ALA B 1 71 ? 40.147 5.355 7.142 1.00 64.78 71 ALA B O 1
ATOM 1702 N N . THR B 1 72 ? 38.725 7.127 7.136 1.00 62.09 72 THR B N 1
ATOM 1703 C CA . THR B 1 72 ? 38.655 7.188 8.563 1.00 60.88 72 THR B CA 1
ATOM 1704 C C . THR B 1 72 ? 38.222 5.825 9.062 1.00 60.65 72 THR B C 1
ATOM 1705 O O . THR B 1 72 ? 37.101 5.351 8.775 1.00 60.85 72 THR B O 1
ATOM 1709 N N . ARG B 1 73 ? 39.126 5.175 9.785 1.00 59.95 73 ARG B N 1
ATOM 1710 C CA . ARG B 1 73 ? 38.852 3.845 10.291 1.00 59.63 73 ARG B CA 1
ATOM 1711 C C . ARG B 1 73 ? 37.542 3.831 11.073 1.00 57.77 73 ARG B C 1
ATOM 1712 O O . ARG B 1 73 ? 37.403 4.490 12.105 1.00 57.97 73 ARG B O 1
ATOM 1720 N N . GLY B 1 74 ? 36.576 3.085 10.540 1.00 55.55 74 GLY B N 1
ATOM 1721 C CA . GLY B 1 74 ? 35.280 2.961 11.185 1.00 52.42 74 GLY B CA 1
ATOM 1722 C C . GLY B 1 74 ? 34.144 3.471 10.339 1.00 50.07 74 GLY B C 1
ATOM 1723 O O . GLY B 1 74 ? 32.968 3.147 10.564 1.00 50.32 74 GLY B O 1
ATOM 1724 N N . VAL B 1 75 ? 34.479 4.277 9.352 1.00 47.13 75 VAL B N 1
ATOM 1725 C CA . VAL B 1 75 ? 33.427 4.792 8.526 1.00 44.47 75 VAL B CA 1
ATOM 1726 C C . VAL B 1 75 ? 33.078 3.812 7.446 1.00 44.84 75 VAL B C 1
ATOM 1727 O O . VAL B 1 75 ? 33.934 3.489 6.629 1.00 46.83 75 VAL B O 1
ATOM 1731 N N . SER B 1 76 ? 31.841 3.328 7.431 1.00 44.05 76 SER B N 1
ATOM 1732 C CA . SER B 1 76 ? 31.447 2.418 6.360 1.00 42.65 76 SER B CA 1
ATOM 1733 C C . SER B 1 76 ? 30.984 3.232 5.155 1.00 41.35 76 SER B C 1
ATOM 1734 O O . SER B 1 76 ? 31.374 2.956 4.029 1.00 41.51 76 SER B O 1
ATOM 1737 N N . HIS B 1 77 ? 30.152 4.244 5.381 1.00 40.42 77 HIS B N 1
ATOM 1738 C CA . HIS B 1 77 ? 29.714 5.014 4.224 1.00 38.76 77 HIS B CA 1
ATOM 1739 C C . HIS B 1 77 ? 29.068 6.314 4.572 1.00 37.16 77 HIS B C 1
ATOM 1740 O O . HIS B 1 77 ? 28.747 6.556 5.743 1.00 36.15 77 HIS B O 1
ATOM 1747 N N . PHE B 1 78 ? 28.897 7.117 3.505 1.00 34.79 78 PHE B N 1
ATOM 1748 C CA . PHE B 1 78 ? 28.201 8.404 3.546 1.00 32.70 78 PHE B CA 1
ATOM 1749 C C . PHE B 1 78 ? 26.786 8.168 3.117 1.00 30.11 78 PHE B C 1
ATOM 1750 O O . PHE B 1 78 ? 26.515 7.246 2.365 1.00 30.79 78 PHE B O 1
ATOM 1758 N N . VAL B 1 79 ? 25.866 8.980 3.584 1.00 29.24 79 VAL B N 1
ATOM 1759 C CA . VAL B 1 79 ? 24.501 8.857 3.128 1.00 28.85 79 VAL B CA 1
ATOM 1760 C C . VAL B 1 79 ? 24.478 9.624 1.800 1.00 28.62 79 VAL B C 1
ATOM 1761 O O . VAL B 1 79 ? 25.225 10.595 1.672 1.00 29.58 79 VAL B O 1
ATOM 1765 N N . ARG B 1 80 ? 23.710 9.234 0.781 1.00 28.03 80 ARG B N 1
ATOM 1766 C CA . ARG B 1 80 ? 23.757 10.018 -0.484 1.00 27.71 80 ARG B CA 1
ATOM 1767 C C . ARG B 1 80 ? 22.369 10.406 -1.001 1.00 27.18 80 ARG B C 1
ATOM 1768 O O . ARG B 1 80 ? 21.428 9.612 -0.924 1.00 27.42 80 ARG B O 1
ATOM 1776 N N . PHE B 1 81 ? 22.249 11.638 -1.492 1.00 26.93 81 PHE B N 1
ATOM 1777 C CA . PHE B 1 81 ? 20.985 12.057 -2.079 1.00 28.61 81 PHE B CA 1
ATOM 1778 C C . PHE B 1 81 ? 21.160 11.851 -3.585 1.00 31.26 81 PHE B C 1
ATOM 1779 O O . PHE B 1 81 ? 20.756 10.820 -4.171 1.00 29.97 81 PHE B O 1
ATOM 1787 N N . GLY B 1 82 ? 21.775 12.834 -4.225 1.00 35.14 82 GLY B N 1
ATOM 1788 C CA . GLY B 1 82 ? 22.098 12.544 -5.595 1.00 40.43 82 GLY B CA 1
ATOM 1789 C C . GLY B 1 82 ? 22.958 11.310 -5.402 1.00 42.21 82 GLY B C 1
ATOM 1790 O O . GLY B 1 82 ? 24.015 11.441 -4.791 1.00 42.29 82 GLY B O 1
ATOM 1791 N N . ALA B 1 83 ? 22.504 10.133 -5.817 1.00 44.89 83 ALA B N 1
ATOM 1792 C CA . ALA B 1 83 ? 23.265 8.888 -5.599 1.00 47.33 83 ALA B CA 1
ATOM 1793 C C . ALA B 1 83 ? 24.759 9.140 -5.623 1.00 47.48 83 ALA B C 1
ATOM 1794 O O . ALA B 1 83 ? 25.429 8.794 -4.651 1.00 48.61 83 ALA B O 1
ATOM 1796 N N . SER B 1 84 ? 25.306 9.735 -6.689 1.00 46.21 84 SER B N 1
ATOM 1797 C CA . SER B 1 84 ? 26.739 9.978 -6.630 1.00 44.99 84 SER B CA 1
ATOM 1798 C C . SER B 1 84 ? 27.056 10.759 -5.371 1.00 44.51 84 SER B C 1
ATOM 1799 O O . SER B 1 84 ? 27.681 10.198 -4.449 1.00 44.98 84 SER B O 1
ATOM 1802 N N . PRO B 1 85 ? 26.592 12.034 -5.269 1.00 44.17 85 PRO B N 1
ATOM 1803 C CA . PRO B 1 85 ? 26.815 12.953 -4.139 1.00 42.46 85 PRO B CA 1
ATOM 1804 C C . PRO B 1 85 ? 26.517 12.379 -2.749 1.00 40.14 85 PRO B C 1
ATOM 1805 O O . PRO B 1 85 ? 25.534 11.671 -2.525 1.00 37.38 85 PRO B O 1
ATOM 1809 N N . ALA B 1 86 ? 27.395 12.748 -1.826 1.00 39.38 86 ALA B N 1
ATOM 1810 C CA . ALA B 1 86 ? 27.159 12.417 -0.450 1.00 39.63 86 ALA B CA 1
ATOM 1811 C C . ALA B 1 86 ? 26.144 13.480 -0.031 1.00 38.71 86 ALA B C 1
ATOM 1812 O O . ALA B 1 86 ? 26.172 14.616 -0.555 1.00 38.24 86 ALA B O 1
ATOM 1814 N N . ILE B 1 87 ? 25.220 13.192 0.856 1.00 39.52 87 ILE B N 1
ATOM 1815 C CA . ILE B 1 87 ? 24.287 14.258 1.172 1.00 40.81 87 ILE B CA 1
ATOM 1816 C C . ILE B 1 87 ? 24.762 15.161 2.242 1.00 38.26 87 ILE B C 1
ATOM 1817 O O . ILE B 1 87 ? 25.521 14.765 3.155 1.00 37.53 87 ILE B O 1
ATOM 1822 N N . VAL B 1 88 ? 24.218 16.365 2.102 1.00 36.92 88 VAL B N 1
ATOM 1823 C CA . VAL B 1 88 ? 24.406 17.479 3.009 1.00 36.88 88 VAL B CA 1
ATOM 1824 C C . VAL B 1 88 ? 23.122 17.666 3.884 1.00 34.77 88 VAL B C 1
ATOM 1825 O O . VAL B 1 88 ? 22.076 18.074 3.342 1.00 36.17 88 VAL B O 1
ATOM 1829 N N . PRO B 1 89 ? 23.152 17.332 5.209 1.00 33.00 89 PRO B N 1
ATOM 1830 C CA . PRO B 1 89 ? 21.859 17.604 5.852 1.00 33.05 89 PRO B CA 1
ATOM 1831 C C . PRO B 1 89 ? 21.635 19.096 5.965 1.00 32.15 89 PRO B C 1
ATOM 1832 O O . PRO B 1 89 ? 22.570 19.867 6.243 1.00 33.38 89 PRO B O 1
ATOM 1836 N N . SER B 1 90 ? 20.403 19.514 5.743 1.00 29.03 90 SER B N 1
ATOM 1837 C CA . SER B 1 90 ? 20.089 20.919 5.763 1.00 28.15 90 SER B CA 1
ATOM 1838 C C . SER B 1 90 ? 20.431 21.558 7.091 1.00 27.50 90 SER B C 1
ATOM 1839 O O . SER B 1 90 ? 20.300 20.891 8.107 1.00 28.70 90 SER B O 1
ATOM 1842 N N . ALA B 1 91 ? 20.870 22.830 7.082 1.00 26.36 91 ALA B N 1
ATOM 1843 C CA . ALA B 1 91 ? 21.215 23.581 8.298 1.00 25.27 91 ALA B CA 1
ATOM 1844 C C . ALA B 1 91 ? 20.096 23.450 9.314 1.00 25.07 91 ALA B C 1
ATOM 1845 O O . ALA B 1 91 ? 20.334 23.391 10.508 1.00 26.31 91 ALA B O 1
ATOM 1847 N N . VAL B 1 92 ? 18.865 23.402 8.817 1.00 24.61 92 VAL B N 1
ATOM 1848 C CA . VAL B 1 92 ? 17.663 23.259 9.625 1.00 25.54 92 VAL B CA 1
ATOM 1849 C C . VAL B 1 92 ? 17.489 21.859 10.216 1.00 24.79 92 VAL B C 1
ATOM 1850 O O . VAL B 1 92 ? 16.907 21.712 11.282 1.00 24.88 92 VAL B O 1
ATOM 1854 N N . ILE B 1 93 ? 17.943 20.821 9.538 1.00 26.38 93 ILE B N 1
ATOM 1855 C CA . ILE B 1 93 ? 17.766 19.491 10.127 1.00 28.46 93 ILE B CA 1
ATOM 1856 C C . ILE B 1 93 ? 18.576 19.448 11.363 1.00 30.69 93 ILE B C 1
ATOM 1857 O O . ILE B 1 93 ? 18.161 18.934 12.376 1.00 31.87 93 ILE B O 1
ATOM 1862 N N . HIS B 1 94 ? 19.756 20.032 11.260 1.00 32.95 94 HIS B N 1
ATOM 1863 C CA . HIS B 1 94 ? 20.676 20.045 12.381 1.00 35.57 94 HIS B CA 1
ATOM 1864 C C . HIS B 1 94 ? 20.197 20.777 13.555 1.00 37.91 94 HIS B C 1
ATOM 1865 O O . HIS B 1 94 ? 20.338 20.316 14.675 1.00 38.94 94 HIS B O 1
ATOM 1872 N N . GLN B 1 95 ? 19.624 21.931 13.316 1.00 41.15 95 GLN B N 1
ATOM 1873 C CA . GLN B 1 95 ? 19.055 22.771 14.387 1.00 43.71 95 GLN B CA 1
ATOM 1874 C C . GLN B 1 95 ? 18.088 21.958 15.259 1.00 43.41 95 GLN B C 1
ATOM 1875 O O . GLN B 1 95 ? 18.297 21.795 16.463 1.00 44.73 95 GLN B O 1
ATOM 1881 N N . LEU B 1 96 ? 17.023 21.435 14.667 1.00 43.03 96 LEU B N 1
ATOM 1882 C CA . LEU B 1 96 ? 16.038 20.656 15.394 1.00 44.43 96 LEU B CA 1
ATOM 1883 C C . LEU B 1 96 ? 16.617 19.520 16.200 1.00 47.24 96 LEU B C 1
ATOM 1884 O O . LEU B 1 96 ? 15.949 19.043 17.106 1.00 48.25 96 LEU B O 1
ATOM 1889 N N . SER B 1 97 ? 17.837 19.087 15.906 1.00 50.30 97 SER B N 1
ATOM 1890 C CA . SER B 1 97 ? 18.492 17.976 16.619 1.00 53.02 97 SER B CA 1
ATOM 1891 C C . SER B 1 97 ? 18.970 18.413 18.031 1.00 55.28 97 SER B C 1
ATOM 1892 O O . SER B 1 97 ? 18.816 17.739 19.070 1.00 54.69 97 SER B O 1
ATOM 1895 N N . VAL B 1 98 ? 19.538 19.607 17.993 1.00 58.93 98 VAL B N 1
ATOM 1896 C CA . VAL B 1 98 ? 20.201 20.338 19.082 1.00 62.83 98 VAL B CA 1
ATOM 1897 C C . VAL B 1 98 ? 19.323 20.766 20.272 1.00 65.19 98 VAL B C 1
ATOM 1898 O O . VAL B 1 98 ? 19.150 20.041 21.256 1.00 66.52 98 VAL B O 1
ATOM 1902 N N . TYR B 1 99 ? 18.836 21.999 20.167 1.00 67.14 99 TYR B N 1
ATOM 1903 C CA . TYR B 1 99 ? 18.110 22.644 21.252 1.00 69.15 99 TYR B CA 1
ATOM 1904 C C . TYR B 1 99 ? 16.731 22.101 21.506 1.00 69.75 99 TYR B C 1
ATOM 1905 O O . TYR B 1 99 ? 16.299 22.018 22.673 1.00 70.50 99 TYR B O 1
ATOM 1914 N N . LYS B 1 100 ? 16.022 21.753 20.435 1.00 70.14 100 LYS B N 1
ATOM 1915 C CA . LYS B 1 100 ? 14.667 21.247 20.583 1.00 71.94 100 LYS B CA 1
ATOM 1916 C C . LYS B 1 100 ? 14.658 19.919 21.370 1.00 74.06 100 LYS B C 1
ATOM 1917 O O . LYS B 1 100 ? 14.096 19.918 22.488 1.00 72.37 100 LYS B O 1
ATOM 1923 N N . LYS B 1 115 ? 10.124 26.518 3.547 1.00 71.45 115 LYS B N 1
ATOM 1924 C CA . LYS B 1 115 ? 9.531 26.757 4.855 1.00 73.62 115 LYS B CA 1
ATOM 1925 C C . LYS B 1 115 ? 8.302 25.945 5.090 1.00 75.08 115 LYS B C 1
ATOM 1926 O O . LYS B 1 115 ? 8.279 25.191 6.041 1.00 76.42 115 LYS B O 1
ATOM 1932 N N . VAL B 1 116 ? 7.272 26.066 4.265 1.00 76.09 116 VAL B N 1
ATOM 1933 C CA . VAL B 1 116 ? 6.058 25.308 4.511 1.00 76.81 116 VAL B CA 1
ATOM 1934 C C . VAL B 1 116 ? 6.235 23.792 4.246 1.00 77.11 116 VAL B C 1
ATOM 1935 O O . VAL B 1 116 ? 5.370 22.984 4.631 1.00 77.58 116 VAL B O 1
ATOM 1939 N N . ILE B 1 117 ? 7.340 23.402 3.601 1.00 77.01 117 ILE B N 1
ATOM 1940 C CA . ILE B 1 117 ? 7.668 21.973 3.395 1.00 76.70 117 ILE B CA 1
ATOM 1941 C C . ILE B 1 117 ? 8.967 21.704 4.181 1.00 76.36 117 ILE B C 1
ATOM 1942 O O . ILE B 1 117 ? 9.353 20.571 4.475 1.00 75.58 117 ILE B O 1
ATOM 1947 N N . ILE B 1 118 ? 9.609 22.815 4.531 1.00 75.97 118 ILE B N 1
ATOM 1948 C CA . ILE B 1 118 ? 10.842 22.867 5.315 1.00 76.16 118 ILE B CA 1
ATOM 1949 C C . ILE B 1 118 ? 10.487 22.566 6.763 1.00 77.67 118 ILE B C 1
ATOM 1950 O O . ILE B 1 118 ? 10.981 21.622 7.392 1.00 78.58 118 ILE B O 1
ATOM 1955 N N . THR B 1 119 ? 9.595 23.408 7.265 1.00 78.58 119 THR B N 1
ATOM 1956 C CA . THR B 1 119 ? 9.101 23.378 8.625 1.00 78.05 119 THR B CA 1
ATOM 1957 C C . THR B 1 119 ? 8.269 22.130 8.915 1.00 77.75 119 THR B C 1
ATOM 1958 O O . THR B 1 119 ? 8.556 21.410 9.858 1.00 77.06 119 THR B O 1
ATOM 1962 N N . GLU B 1 120 ? 7.245 21.859 8.118 1.00 77.72 120 GLU B N 1
ATOM 1963 C CA . GLU B 1 120 ? 6.391 20.710 8.373 1.00 77.75 120 GLU B CA 1
ATOM 1964 C C . GLU B 1 120 ? 7.096 19.393 8.188 1.00 76.75 120 GLU B C 1
ATOM 1965 O O . GLU B 1 120 ? 6.559 18.350 8.534 1.00 76.81 120 GLU B O 1
ATOM 1971 N N . GLY B 1 121 ? 8.297 19.424 7.648 1.00 75.50 121 GLY B N 1
ATOM 1972 C CA . GLY B 1 121 ? 9.011 18.188 7.476 1.00 74.00 121 GLY B CA 1
ATOM 1973 C C . GLY B 1 121 ? 9.897 17.958 8.673 1.00 73.13 121 GLY B C 1
ATOM 1974 O O . GLY B 1 121 ? 9.827 16.927 9.333 1.00 72.79 121 GLY B O 1
ATOM 1975 N N . ALA B 1 122 ? 10.732 18.951 8.950 1.00 71.83 122 ALA B N 1
ATOM 1976 C CA . ALA B 1 122 ? 11.637 18.897 10.084 1.00 70.69 122 ALA B CA 1
ATOM 1977 C C . ALA B 1 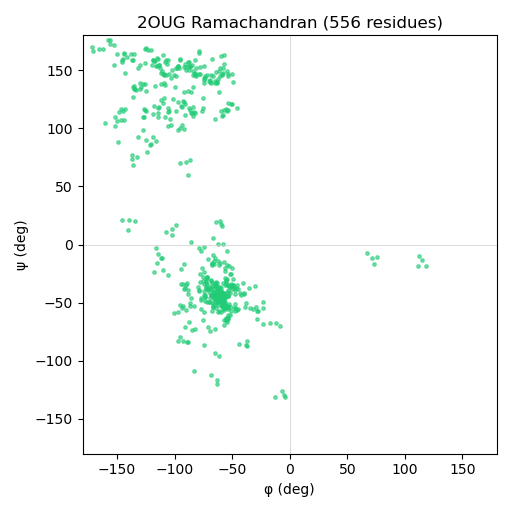122 ? 10.836 18.757 11.371 1.00 69.91 122 ALA B C 1
ATOM 1978 O O . ALA B 1 122 ? 11.082 17.859 12.168 1.00 69.08 122 ALA B O 1
ATOM 1980 N N . PHE B 1 123 ? 9.872 19.659 11.548 1.00 69.45 123 PHE B N 1
ATOM 1981 C CA . PHE B 1 123 ? 8.979 19.688 12.713 1.00 68.30 123 PHE B CA 1
ATOM 1982 C C . PHE B 1 123 ? 8.478 18.309 13.047 1.00 67.23 123 PHE B C 1
ATOM 1983 O O . PHE B 1 123 ? 9.033 17.602 13.878 1.00 66.74 123 PHE B O 1
ATOM 1991 N N . GLU B 1 124 ? 7.401 17.953 12.364 1.00 66.68 124 GLU B N 1
ATOM 1992 C CA . GLU B 1 124 ? 6.716 16.682 12.541 1.00 66.30 124 GLU B CA 1
ATOM 1993 C C . GLU B 1 124 ? 7.689 15.516 12.487 1.00 64.12 124 GLU B C 1
ATOM 1994 O O . GLU B 1 124 ? 7.526 14.532 13.201 1.00 64.81 124 GLU B O 1
ATOM 2000 N N . GLY B 1 125 ? 8.705 15.639 11.644 1.00 61.37 125 GLY B N 1
ATOM 2001 C CA . GLY B 1 125 ? 9.666 14.570 11.512 1.00 56.23 125 GLY B CA 1
ATOM 2002 C C . GLY B 1 125 ? 10.364 14.238 12.810 1.00 52.57 125 GLY B C 1
ATOM 2003 O O . GLY B 1 125 ? 10.399 13.081 13.225 1.00 51.90 125 GLY B O 1
ATOM 2004 N N . PHE B 1 126 ? 10.916 15.251 13.460 1.00 49.63 126 PHE B N 1
ATOM 2005 C CA . PHE B 1 126 ? 11.642 15.012 14.689 1.00 46.83 126 PHE B CA 1
ATOM 2006 C C . PHE B 1 126 ? 10.746 14.650 15.847 1.00 45.02 126 PHE B C 1
ATOM 2007 O O . PHE B 1 126 ? 11.171 13.932 16.739 1.00 44.45 126 PHE B O 1
ATOM 2015 N N . GLN B 1 127 ? 9.509 15.137 15.840 1.00 44.07 127 GLN B N 1
ATOM 2016 C CA . GLN B 1 127 ? 8.569 14.776 16.896 1.00 42.43 127 GLN B CA 1
ATOM 2017 C C . GLN B 1 127 ? 8.460 13.250 16.936 1.00 40.63 127 GLN B C 1
ATOM 2018 O O . GLN B 1 127 ? 8.509 12.652 18.009 1.00 41.47 127 GLN B O 1
ATOM 2024 N N . ALA B 1 128 ? 8.320 12.637 15.751 1.00 37.78 128 ALA B N 1
ATOM 2025 C CA . ALA B 1 128 ? 8.204 11.178 15.596 1.00 34.78 128 ALA B CA 1
ATOM 2026 C C . ALA B 1 128 ? 9.499 10.493 15.957 1.00 34.06 128 ALA B C 1
ATOM 2027 O O . ALA B 1 128 ? 9.477 9.421 16.549 1.00 34.31 128 ALA B O 1
ATOM 2029 N N . ILE B 1 129 ? 10.632 11.102 15.607 1.00 33.25 129 ILE B N 1
ATOM 2030 C CA . ILE B 1 129 ? 11.938 10.521 15.931 1.00 32.95 129 ILE B CA 1
ATOM 2031 C C . ILE B 1 129 ? 12.140 10.523 17.467 1.00 34.18 129 ILE B C 1
ATOM 2032 O O . ILE B 1 129 ? 12.596 9.540 18.066 1.00 34.45 129 ILE B O 1
ATOM 2037 N N . PHE B 1 130 ? 11.779 11.629 18.108 1.00 33.77 130 PHE B N 1
ATOM 2038 C CA . PHE B 1 130 ? 11.918 11.743 19.547 1.00 33.50 130 PHE B CA 1
ATOM 2039 C C . PHE B 1 130 ? 10.877 10.939 20.296 1.00 36.86 130 PHE B C 1
ATOM 2040 O O . PHE B 1 130 ? 10.889 10.912 21.523 1.00 38.48 130 PHE B O 1
ATOM 2048 N N . THR B 1 131 ? 9.966 10.276 19.599 1.00 38.64 131 THR B N 1
ATOM 2049 C CA . THR B 1 131 ? 8.963 9.496 20.305 1.00 39.81 131 THR B CA 1
ATOM 2050 C C . THR B 1 131 ? 9.186 8.029 20.073 1.00 41.52 131 THR B C 1
ATOM 2051 O O . THR B 1 131 ? 8.597 7.176 20.750 1.00 42.68 131 THR B O 1
ATOM 2055 N N . GLU B 1 132 ? 10.060 7.747 19.113 1.00 41.96 132 GLU B N 1
ATOM 2056 C CA . GLU B 1 132 ? 10.346 6.384 18.715 1.00 42.65 132 GLU B CA 1
ATOM 2057 C C . GLU B 1 132 ? 11.242 5.650 19.690 1.00 42.61 132 GLU B C 1
ATOM 2058 O O . GLU B 1 132 ? 12.396 5.987 19.860 1.00 40.33 132 GLU B O 1
ATOM 2064 N N . PRO B 1 133 ? 10.708 4.616 20.323 1.00 44.87 133 PRO B N 1
ATOM 2065 C CA . PRO B 1 133 ? 11.378 3.758 21.305 1.00 46.84 133 PRO B CA 1
ATOM 2066 C C . PRO B 1 133 ? 12.790 3.307 20.863 1.00 47.97 133 PRO B C 1
ATOM 2067 O O . PRO B 1 133 ? 13.760 3.538 21.610 1.00 48.67 133 PRO B O 1
ATOM 2071 N N . ASP B 1 134 ? 12.936 2.666 19.694 1.00 47.53 134 ASP B N 1
ATOM 2072 C CA . ASP B 1 134 ? 14.280 2.219 19.311 1.00 46.97 134 ASP B CA 1
ATOM 2073 C C . ASP B 1 134 ? 14.851 3.017 18.174 1.00 45.55 134 ASP B C 1
ATOM 2074 O O . ASP B 1 134 ? 14.163 3.479 17.267 1.00 44.37 134 ASP B O 1
ATOM 2079 N N . GLY B 1 135 ? 16.157 3.164 18.254 1.00 44.73 135 GLY B N 1
ATOM 2080 C CA . GLY B 1 135 ? 16.854 3.991 17.306 1.00 46.30 135 GLY B CA 1
ATOM 2081 C C . GLY B 1 135 ? 16.802 3.517 15.891 1.00 46.60 135 GLY B C 1
ATOM 2082 O O . GLY B 1 135 ? 16.565 4.317 14.981 1.00 47.57 135 GLY B O 1
ATOM 2083 N N . GLU B 1 136 ? 17.033 2.231 15.694 1.00 45.60 136 GLU B N 1
ATOM 2084 C CA . GLU B 1 136 ? 17.048 1.718 14.357 1.00 44.51 136 GLU B CA 1
ATOM 2085 C C . GLU B 1 136 ? 15.846 2.231 13.562 1.00 43.05 136 GLU B C 1
ATOM 2086 O O . GLU B 1 136 ? 15.975 2.538 12.384 1.00 42.96 136 GLU B O 1
ATOM 2092 N N . ALA B 1 137 ? 14.692 2.353 14.208 1.00 42.31 137 ALA B N 1
ATOM 2093 C CA . ALA B 1 137 ? 13.497 2.852 13.533 1.00 43.43 137 ALA B CA 1
ATOM 2094 C C . ALA B 1 137 ? 13.589 4.358 13.337 1.00 42.96 137 ALA B C 1
ATOM 2095 O O . ALA B 1 137 ? 13.009 4.914 12.411 1.00 43.02 137 ALA B O 1
ATOM 2097 N N . ARG B 1 138 ? 14.325 5.003 14.229 1.00 43.17 138 ARG B N 1
ATOM 2098 C CA . ARG B 1 138 ? 14.557 6.437 14.157 1.00 43.70 138 ARG B CA 1
ATOM 2099 C C . ARG B 1 138 ? 15.499 6.770 13.012 1.00 44.34 138 ARG B C 1
ATOM 2100 O O . ARG B 1 138 ? 15.324 7.788 12.344 1.00 45.62 138 ARG B O 1
ATOM 2108 N N . SER B 1 139 ? 16.508 5.927 12.793 1.00 43.79 139 SER B N 1
ATOM 2109 C CA . SER B 1 139 ? 17.443 6.146 11.691 1.00 42.05 139 SER B CA 1
ATOM 2110 C C . SER B 1 139 ? 16.676 6.187 10.347 1.00 41.36 139 SER B C 1
ATOM 2111 O O . SER B 1 139 ? 16.895 7.066 9.523 1.00 40.35 139 SER B O 1
ATOM 2114 N N . MET B 1 140 ? 15.777 5.231 10.128 1.00 40.06 140 MET B N 1
ATOM 2115 C CA . MET B 1 140 ? 14.997 5.256 8.918 1.00 39.80 140 MET B CA 1
ATOM 2116 C C . MET B 1 140 ? 14.257 6.575 8.853 1.00 38.55 140 MET B C 1
ATOM 2117 O O . MET B 1 140 ? 14.342 7.302 7.863 1.00 40.30 140 MET B O 1
ATOM 2122 N N . LEU B 1 141 ? 13.547 6.908 9.918 1.00 36.05 141 LEU B N 1
ATOM 2123 C CA . LEU B 1 141 ? 12.815 8.173 9.945 1.00 32.99 141 LEU B CA 1
ATOM 2124 C C . LEU B 1 141 ? 13.734 9.352 9.636 1.00 30.48 141 LEU B C 1
ATOM 2125 O O . LEU B 1 141 ? 13.339 10.295 8.953 1.00 31.59 141 LEU B O 1
ATOM 2130 N N . LEU B 1 142 ? 14.957 9.305 10.145 1.00 27.37 142 LEU B N 1
ATOM 2131 C CA . LEU B 1 142 ? 15.898 10.388 9.913 1.00 25.99 142 LEU B CA 1
ATOM 2132 C C . LEU B 1 142 ? 16.219 10.463 8.441 1.00 24.23 142 LEU B C 1
ATOM 2133 O O . LEU B 1 142 ? 16.154 11.533 7.829 1.00 23.86 142 LEU B O 1
ATOM 2138 N N . LEU B 1 143 ? 16.553 9.306 7.873 1.00 22.77 143 LEU B N 1
ATOM 2139 C CA . LEU B 1 143 ? 16.896 9.224 6.457 1.00 21.97 143 LEU B CA 1
ATOM 2140 C C . LEU B 1 143 ? 15.766 9.734 5.579 1.00 21.41 143 LEU B C 1
ATOM 2141 O O . LEU B 1 143 ? 15.976 10.560 4.704 1.00 24.03 143 LEU B O 1
ATOM 2146 N N . ASN B 1 144 ? 14.568 9.238 5.810 1.00 20.64 144 ASN B N 1
ATOM 2147 C CA . ASN B 1 144 ? 13.451 9.680 5.014 1.00 19.90 144 ASN B CA 1
ATOM 2148 C C . ASN B 1 144 ? 13.288 11.181 5.118 1.00 18.90 144 ASN B C 1
ATOM 2149 O O . ASN B 1 144 ? 13.080 11.831 4.101 1.00 19.45 144 ASN B O 1
ATOM 2154 N N . LEU B 1 145 ? 13.398 11.718 6.339 1.00 18.37 145 LEU B N 1
ATOM 2155 C CA . LEU B 1 145 ? 13.244 13.161 6.635 1.00 17.85 145 LEU B CA 1
ATOM 2156 C C . LEU B 1 145 ? 14.357 14.002 5.971 1.00 16.06 145 LEU B C 1
ATOM 2157 O O . LEU B 1 145 ? 14.123 15.138 5.511 1.00 14.38 145 LEU B O 1
ATOM 2162 N N . ILE B 1 146 ? 15.555 13.430 5.911 1.00 16.12 146 ILE B N 1
ATOM 2163 C CA . ILE B 1 146 ? 16.655 14.109 5.242 1.00 18.54 146 ILE B CA 1
ATOM 2164 C C . ILE B 1 146 ? 16.450 14.066 3.740 1.00 18.73 146 ILE B C 1
ATOM 2165 O O . ILE B 1 146 ? 16.652 15.062 3.041 1.00 19.07 146 ILE B O 1
ATOM 2170 N N . ASN B 1 147 ? 16.054 12.899 3.243 1.00 21.34 147 ASN B N 1
ATOM 2171 C CA . ASN B 1 147 ? 15.770 12.789 1.830 1.00 24.50 147 ASN B CA 1
ATOM 2172 C C . ASN B 1 147 ? 14.737 13.827 1.470 1.00 26.53 147 ASN B C 1
ATOM 2173 O O . ASN B 1 147 ? 14.925 14.638 0.554 1.00 29.14 147 ASN B O 1
ATOM 2178 N N . LYS B 1 148 ? 13.637 13.822 2.203 1.00 26.72 148 LYS B N 1
ATOM 2179 C CA . LYS B 1 148 ? 12.604 14.786 1.889 1.00 27.75 148 LYS B CA 1
ATOM 2180 C C . LYS B 1 148 ? 13.160 16.185 1.877 1.00 27.02 148 LYS B C 1
ATOM 2181 O O . LYS B 1 148 ? 13.130 16.847 0.858 1.00 27.71 148 LYS B O 1
ATOM 2187 N N . GLU B 1 149 ? 13.689 16.610 3.012 1.00 28.17 149 GLU B N 1
ATOM 2188 C CA . GLU B 1 149 ? 14.217 17.968 3.183 1.00 29.42 149 GLU B CA 1
ATOM 2189 C C . GLU B 1 149 ? 15.137 18.413 2.042 1.00 29.99 149 GLU B C 1
ATOM 2190 O O . GLU B 1 149 ? 15.029 19.561 1.580 1.00 28.39 149 GLU B O 1
ATOM 2196 N N . ILE B 1 150 ? 16.032 17.537 1.578 1.00 30.44 150 ILE B N 1
ATOM 2197 C CA . ILE B 1 150 ? 16.898 17.950 0.497 1.00 30.82 150 ILE B CA 1
ATOM 2198 C C . ILE B 1 150 ? 16.108 18.190 -0.764 1.00 32.46 150 ILE B C 1
ATOM 2199 O O . ILE B 1 150 ? 16.317 19.198 -1.435 1.00 30.95 150 ILE B O 1
ATOM 2204 N N . LYS B 1 151 ? 15.201 17.276 -1.096 1.00 34.99 151 LYS B N 1
ATOM 2205 C CA . LYS B 1 151 ? 14.437 17.496 -2.312 1.00 38.61 151 LYS B CA 1
ATOM 2206 C C . LYS B 1 151 ? 13.805 18.867 -2.236 1.00 40.57 151 LYS B C 1
ATOM 2207 O O . LYS B 1 151 ? 13.788 19.607 -3.216 1.00 43.19 151 LYS B O 1
ATOM 2213 N N . HIS B 1 152 ? 13.317 19.205 -1.048 1.00 42.09 152 HIS B N 1
ATOM 2214 C CA . HIS B 1 152 ? 12.692 20.501 -0.822 1.00 43.55 152 HIS B CA 1
ATOM 2215 C C . HIS B 1 152 ? 13.662 21.621 -1.081 1.00 44.49 152 HIS B C 1
ATOM 2216 O O . HIS B 1 152 ? 13.274 22.653 -1.585 1.00 45.66 152 HIS B O 1
ATOM 2223 N N . SER B 1 153 ? 14.925 21.447 -0.741 1.00 45.85 153 SER B N 1
ATOM 2224 C CA . SER B 1 153 ? 15.853 22.535 -0.989 1.00 47.79 153 SER B CA 1
ATOM 2225 C C . SER B 1 153 ? 16.052 22.765 -2.480 1.00 48.62 153 SER B C 1
ATOM 2226 O O . SER B 1 153 ? 16.052 23.897 -2.966 1.00 48.52 153 SER B O 1
ATOM 2229 N N . VAL B 1 154 ? 16.215 21.678 -3.213 1.00 51.29 154 VAL B N 1
ATOM 2230 C CA . VAL B 1 154 ? 16.403 21.751 -4.658 1.00 54.89 154 VAL B CA 1
ATOM 2231 C C . VAL B 1 154 ? 15.158 22.318 -5.392 1.00 57.31 154 VAL B C 1
ATOM 2232 O O . VAL B 1 154 ? 15.179 23.465 -5.876 1.00 58.26 154 VAL B O 1
ATOM 2236 N N . LYS B 1 155 ? 14.090 21.516 -5.478 1.00 59.22 155 LYS B N 1
ATOM 2237 C CA . LYS B 1 155 ? 12.836 21.886 -6.161 1.00 60.13 155 LYS B CA 1
ATOM 2238 C C . LYS B 1 155 ? 12.297 23.255 -5.728 1.00 60.65 155 LYS B C 1
ATOM 2239 O O . LYS B 1 155 ? 11.497 23.865 -6.460 1.00 61.54 155 LYS B O 1
ATOM 2245 N N . ASN B 1 156 ? 12.747 23.723 -4.556 1.00 60.59 156 ASN B N 1
ATOM 2246 C CA . ASN B 1 156 ? 12.320 24.996 -3.970 1.00 62.32 156 ASN B CA 1
ATOM 2247 C C . ASN B 1 156 ? 13.509 25.803 -3.441 1.00 62.74 156 ASN B C 1
ATOM 2248 O O . ASN B 1 156 ? 13.361 26.448 -2.375 1.00 61.56 156 ASN B O 1
ATOM 2253 N N . GLN C 1 2 ? 2.352 24.113 254.047 1.00 41.09 2 GLN C N 1
ATOM 2254 C CA . GLN C 1 2 ? 1.903 25.214 254.945 1.00 40.90 2 GLN C CA 1
ATOM 2255 C C . GLN C 1 2 ? 2.908 26.304 255.015 1.00 39.84 2 GLN C C 1
ATOM 2256 O O . GLN C 1 2 ? 4.106 26.039 255.098 1.00 41.69 2 GLN C O 1
ATOM 2262 N N . SER C 1 3 ? 2.425 27.534 255.000 1.00 37.53 3 SER C N 1
ATOM 2263 C CA . SER C 1 3 ? 3.306 28.665 255.108 1.00 36.23 3 SER C CA 1
ATOM 2264 C C . SER C 1 3 ? 2.653 29.752 255.895 1.00 34.08 3 SER C C 1
ATOM 2265 O O . SER C 1 3 ? 1.440 29.757 256.116 1.00 34.64 3 SER C O 1
ATOM 2268 N N . TRP C 1 4 ? 3.464 30.694 256.320 1.00 31.74 4 TRP C N 1
ATOM 2269 C CA . TRP C 1 4 ? 2.974 31.775 257.124 1.00 29.83 4 TRP C CA 1
ATOM 2270 C C . TRP C 1 4 ? 2.458 32.917 256.291 1.00 29.13 4 TRP C C 1
ATOM 2271 O O . TRP C 1 4 ? 2.837 33.072 255.149 1.00 28.94 4 TRP C O 1
ATOM 2282 N N . TYR C 1 5 ? 1.579 33.722 256.866 1.00 28.76 5 TYR C N 1
ATOM 2283 C CA . TYR C 1 5 ? 0.984 34.844 256.174 1.00 27.27 5 TYR C CA 1
ATOM 2284 C C . TYR C 1 5 ? 0.788 35.963 257.141 1.00 26.12 5 TYR C C 1
ATOM 2285 O O . TYR C 1 5 ? 0.758 35.732 258.323 1.00 28.85 5 TYR C O 1
ATOM 2294 N N . LEU C 1 6 ? 0.643 37.176 256.653 1.00 24.93 6 LEU C N 1
ATOM 2295 C CA . LEU C 1 6 ? 0.416 38.299 257.514 1.00 23.91 6 LEU C CA 1
ATOM 2296 C C . LEU C 1 6 ? -0.946 38.941 257.212 1.00 23.75 6 LEU C C 1
ATOM 2297 O O . LEU C 1 6 ? -1.196 39.405 256.104 1.00 21.88 6 LEU C O 1
ATOM 2302 N N . LEU C 1 7 ? -1.827 38.951 258.211 1.00 22.21 7 LEU C N 1
ATOM 2303 C CA . LEU C 1 7 ? -3.130 39.566 258.041 1.00 21.54 7 LEU C CA 1
ATOM 2304 C C . LEU C 1 7 ? -3.131 40.838 258.802 1.00 22.33 7 LEU C C 1
ATOM 2305 O O . LEU C 1 7 ? -2.358 41.008 259.751 1.00 22.68 7 LEU C O 1
ATOM 2310 N N . TYR C 1 8 ? -3.982 41.742 258.375 1.00 23.32 8 TYR C N 1
ATOM 2311 C CA . TYR C 1 8 ? -4.170 42.956 259.084 1.00 22.55 8 TYR C CA 1
ATOM 2312 C C . TYR C 1 8 ? -5.594 42.897 259.499 1.00 23.76 8 TYR C C 1
ATOM 2313 O O . TYR C 1 8 ? -6.434 42.521 258.698 1.00 22.89 8 TYR C O 1
ATOM 2322 N N . CYS C 1 9 ? -5.909 43.249 260.730 1.00 26.85 9 CYS C N 1
ATOM 2323 C CA . CYS C 1 9 ? -7.298 43.162 261.172 1.00 30.84 9 CYS C CA 1
ATOM 2324 C C . CYS C 1 9 ? -7.912 44.532 261.430 1.00 31.86 9 CYS C C 1
ATOM 2325 O O . CYS C 1 9 ? -7.230 45.497 261.774 1.00 33.14 9 CYS C O 1
ATOM 2328 N N . LYS C 1 10 ? -9.219 44.602 261.254 1.00 33.38 10 LYS C N 1
ATOM 2329 C CA . LYS C 1 10 ? -9.902 45.849 261.456 1.00 34.33 10 LYS C CA 1
ATOM 2330 C C . LYS C 1 10 ? -9.701 46.324 262.853 1.00 36.56 10 LYS C C 1
ATOM 2331 O O . LYS C 1 10 ? -9.329 45.522 263.726 1.00 37.57 10 LYS C O 1
ATOM 2337 N N . ARG C 1 11 ? -9.956 47.620 263.052 1.00 38.80 11 ARG C N 1
ATOM 2338 C CA . ARG C 1 11 ? -9.820 48.346 264.327 1.00 40.43 11 ARG C CA 1
ATOM 2339 C C . ARG C 1 11 ? -9.896 47.482 265.591 1.00 40.60 11 ARG C C 1
ATOM 2340 O O . ARG C 1 11 ? -8.979 47.545 266.416 1.00 42.21 11 ARG C O 1
ATOM 2348 N N . GLY C 1 12 ? -10.934 46.681 265.799 1.00 38.38 12 GLY C N 1
ATOM 2349 C CA . GLY C 1 12 ? -10.909 45.964 267.055 1.00 35.57 12 GLY C CA 1
ATOM 2350 C C . GLY C 1 12 ? -11.249 44.507 266.988 1.00 33.86 12 GLY C C 1
ATOM 2351 O O . GLY C 1 12 ? -11.583 43.935 268.010 1.00 33.44 12 GLY C O 1
ATOM 2352 N N . GLN C 1 13 ? -11.133 43.905 265.815 1.00 33.64 13 GLN C N 1
ATOM 2353 C CA . GLN C 1 13 ? -11.535 42.512 265.627 1.00 33.02 13 GLN C CA 1
ATOM 2354 C C . GLN C 1 13 ? -10.414 41.486 265.587 1.00 32.07 13 GLN C C 1
ATOM 2355 O O . GLN C 1 13 ? -10.682 40.326 265.292 1.00 30.90 13 GLN C O 1
ATOM 2361 N N . LEU C 1 14 ? -9.180 41.874 265.882 1.00 33.08 14 LEU C N 1
ATOM 2362 C CA . LEU C 1 14 ? -8.090 40.903 265.817 1.00 34.64 14 LEU C CA 1
ATOM 2363 C C . LEU C 1 14 ? -8.324 39.717 266.734 1.00 37.25 14 LEU C C 1
ATOM 2364 O O . LEU C 1 14 ? -8.154 38.576 266.284 1.00 37.72 14 LEU C O 1
ATOM 2369 N N . GLN C 1 15 ? -8.701 39.986 268.000 1.00 40.13 15 GLN C N 1
ATOM 2370 C CA . GLN C 1 15 ? -8.962 38.944 269.005 1.00 42.57 15 GLN C CA 1
ATOM 2371 C C . GLN C 1 15 ? -10.069 38.005 268.526 1.00 44.25 15 GLN C C 1
ATOM 2372 O O . GLN C 1 15 ? -9.901 36.783 268.538 1.00 44.22 15 GLN C O 1
ATOM 2378 N N . ARG C 1 16 ? -11.193 38.565 268.089 1.00 45.49 16 ARG C N 1
ATOM 2379 C CA . ARG C 1 16 ? -12.289 37.749 267.567 1.00 46.76 16 ARG C CA 1
ATOM 2380 C C . ARG C 1 16 ? -11.825 36.943 266.323 1.00 45.68 16 ARG C C 1
ATOM 2381 O O . ARG C 1 16 ? -12.054 35.745 266.211 1.00 47.64 16 ARG C O 1
ATOM 2389 N N . ALA C 1 17 ? -11.164 37.595 265.386 1.00 44.34 17 ALA C N 1
ATOM 2390 C CA . ALA C 1 17 ? -10.720 36.887 264.195 1.00 43.96 17 ALA C CA 1
ATOM 2391 C C . ALA C 1 17 ? -9.774 35.729 264.517 1.00 42.59 17 ALA C C 1
ATOM 2392 O O . ALA C 1 17 ? -9.885 34.656 263.935 1.00 41.89 17 ALA C O 1
ATOM 2394 N N . GLN C 1 18 ? -8.852 35.958 265.442 1.00 40.91 18 GLN C N 1
ATOM 2395 C CA . GLN C 1 18 ? -7.889 34.934 265.807 1.00 40.75 18 GLN C CA 1
ATOM 2396 C C . GLN C 1 18 ? -8.596 33.679 266.334 1.00 41.62 18 GLN C C 1
ATOM 2397 O O . GLN C 1 18 ? -8.217 32.556 265.989 1.00 40.98 18 GLN C O 1
ATOM 2403 N N . GLU C 1 19 ? -9.625 33.877 267.165 1.00 43.42 19 GLU C N 1
ATOM 2404 C CA . GLU C 1 19 ? -10.354 32.753 267.755 1.00 44.46 19 GLU C CA 1
ATOM 2405 C C . GLU C 1 19 ? -10.992 31.957 266.645 1.00 44.96 19 GLU C C 1
ATOM 2406 O O . GLU C 1 19 ? -11.036 30.721 266.705 1.00 46.42 19 GLU C O 1
ATOM 2412 N N . HIS C 1 20 ? -11.472 32.651 265.618 1.00 44.48 20 HIS C N 1
ATOM 2413 C CA . HIS C 1 20 ? -12.116 31.950 264.521 1.00 45.06 20 HIS C CA 1
ATOM 2414 C C . HIS C 1 20 ? -11.135 31.095 263.745 1.00 45.47 20 HIS C C 1
ATOM 2415 O O . HIS C 1 20 ? -11.374 29.907 263.529 1.00 45.24 20 HIS C O 1
ATOM 2422 N N . LEU C 1 21 ? -10.036 31.704 263.326 1.00 45.45 21 LEU C N 1
ATOM 2423 C CA . LEU C 1 21 ? -9.038 31.001 262.553 1.00 46.77 21 LEU C CA 1
ATOM 2424 C C . LEU C 1 21 ? -8.466 29.819 263.338 1.00 48.58 21 LEU C C 1
ATOM 2425 O O . LEU C 1 21 ? -7.826 28.919 262.772 1.00 47.61 21 LEU C O 1
ATOM 2430 N N . GLU C 1 22 ? -8.696 29.803 264.643 1.00 51.78 22 GLU C N 1
ATOM 2431 C CA . GLU C 1 22 ? -8.215 28.707 265.464 1.00 55.15 22 GLU C CA 1
ATOM 2432 C C . GLU C 1 22 ? -9.298 27.651 265.638 1.00 56.98 22 GLU C C 1
ATOM 2433 O O . GLU C 1 22 ? -8.972 26.471 265.729 1.00 58.35 22 GLU C O 1
ATOM 2439 N N . ARG C 1 23 ? -10.574 28.063 265.702 1.00 59.20 23 ARG C N 1
ATOM 2440 C CA . ARG C 1 23 ? -11.662 27.060 265.723 1.00 61.31 23 ARG C CA 1
ATOM 2441 C C . ARG C 1 23 ? -11.579 26.335 264.360 1.00 60.96 23 ARG C C 1
ATOM 2442 O O . ARG C 1 23 ? -11.800 25.111 264.276 1.00 62.96 23 ARG C O 1
ATOM 2450 N N . GLN C 1 24 ? -11.267 27.075 263.287 1.00 59.70 24 GLN C N 1
ATOM 2451 C CA . GLN C 1 24 ? -10.952 26.427 262.009 1.00 58.66 24 GLN C CA 1
ATOM 2452 C C . GLN C 1 24 ? -9.467 25.944 262.195 1.00 58.15 24 GLN C C 1
ATOM 2453 O O . GLN C 1 24 ? -8.802 26.404 263.118 1.00 57.85 24 GLN C O 1
ATOM 2459 N N . ALA C 1 25 ? -8.921 25.064 261.373 1.00 57.49 25 ALA C N 1
ATOM 2460 C CA . ALA C 1 25 ? -7.574 24.539 261.654 1.00 56.93 25 ALA C CA 1
ATOM 2461 C C . ALA C 1 25 ? -6.343 25.477 261.582 1.00 55.90 25 ALA C C 1
ATOM 2462 O O . ALA C 1 25 ? -5.203 24.982 261.769 1.00 55.51 25 ALA C O 1
ATOM 2464 N N . VAL C 1 26 ? -6.522 26.777 261.379 1.00 54.46 26 VAL C N 1
ATOM 2465 C CA . VAL C 1 26 ? -5.364 27.662 261.203 1.00 53.00 26 VAL C CA 1
ATOM 2466 C C . VAL C 1 26 ? -4.609 28.075 262.485 1.00 51.76 26 VAL C C 1
ATOM 2467 O O . VAL C 1 26 ? -5.193 28.279 263.541 1.00 54.04 26 VAL C O 1
ATOM 2471 N N . ASN C 1 27 ? -3.302 28.254 262.356 1.00 48.76 27 ASN C N 1
ATOM 2472 C CA . ASN C 1 27 ? -2.525 28.670 263.512 1.00 46.63 27 ASN C CA 1
ATOM 2473 C C . ASN C 1 27 ? -2.202 30.153 263.469 1.00 44.21 27 ASN C C 1
ATOM 2474 O O . ASN C 1 27 ? -1.618 30.641 262.504 1.00 43.99 27 ASN C O 1
ATOM 2479 N N . CYS C 1 28 ? -2.567 30.871 264.526 1.00 40.75 28 CYS C N 1
ATOM 2480 C CA . CYS C 1 28 ? -2.358 32.315 264.574 1.00 38.24 28 CYS C CA 1
ATOM 2481 C C . CYS C 1 28 ? -1.271 32.732 265.538 1.00 37.45 28 CYS C C 1
ATOM 2482 O O . CYS C 1 28 ? -0.957 32.004 266.458 1.00 37.83 28 CYS C O 1
ATOM 2485 N N . LEU C 1 29 ? -0.697 33.914 265.325 1.00 36.20 29 LEU C N 1
ATOM 2486 C CA . LEU C 1 29 ? 0.380 34.381 266.180 1.00 35.39 29 LEU C CA 1
ATOM 2487 C C . LEU C 1 29 ? 0.433 35.897 266.241 1.00 35.06 29 LEU C C 1
ATOM 2488 O O . LEU C 1 29 ? 0.933 36.528 265.321 1.00 35.19 29 LEU C O 1
ATOM 2493 N N . ALA C 1 30 ? -0.067 36.473 267.328 1.00 34.65 30 ALA C N 1
ATOM 2494 C CA . ALA C 1 30 ? -0.044 37.912 267.545 1.00 32.72 30 ALA C CA 1
ATOM 2495 C C . ALA C 1 30 ? 0.820 38.182 268.772 1.00 32.23 30 ALA C C 1
ATOM 2496 O O . ALA C 1 30 ? 0.342 38.226 269.899 1.00 31.50 30 ALA C O 1
ATOM 2498 N N . PRO C 1 31 ? 2.110 38.360 268.576 1.00 32.77 31 PRO C N 1
ATOM 2499 C CA . PRO C 1 31 ? 3.092 38.619 269.644 1.00 32.06 31 PRO C CA 1
ATOM 2500 C C . PRO C 1 31 ? 2.798 39.896 270.418 1.00 31.70 31 PRO C C 1
ATOM 2501 O O . PRO C 1 31 ? 2.220 40.841 269.903 1.00 31.58 31 PRO C O 1
ATOM 2505 N N . MET C 1 32 ? 3.220 39.898 271.668 1.00 31.62 32 MET C N 1
ATOM 2506 C CA . MET C 1 32 ? 3.103 41.056 272.510 1.00 31.24 32 MET C CA 1
ATOM 2507 C C . MET C 1 32 ? 4.525 41.408 272.909 1.00 31.39 32 MET C C 1
ATOM 2508 O O . MET C 1 32 ? 5.425 40.545 272.910 1.00 30.84 32 MET C O 1
ATOM 2513 N N . ILE C 1 33 ? 4.755 42.666 273.223 1.00 30.86 33 ILE C N 1
ATOM 2514 C CA . ILE C 1 33 ? 6.070 43.092 273.616 1.00 32.86 33 ILE C CA 1
ATOM 2515 C C . ILE C 1 33 ? 5.931 43.766 274.930 1.00 32.82 33 ILE C C 1
ATOM 2516 O O . ILE C 1 33 ? 4.993 44.502 275.186 1.00 32.14 33 ILE C O 1
ATOM 2521 N N . THR C 1 34 ? 6.854 43.488 275.806 1.00 34.30 34 THR C N 1
ATOM 2522 C CA . THR C 1 34 ? 6.810 44.080 277.115 1.00 35.46 34 THR C CA 1
ATOM 2523 C C . THR C 1 34 ? 7.756 45.279 277.152 1.00 36.69 34 THR C C 1
ATOM 2524 O O . THR C 1 34 ? 8.967 45.150 277.004 1.00 37.47 34 THR C O 1
ATOM 2528 N N . LEU C 1 35 ? 7.228 46.472 277.317 1.00 37.63 35 LEU C N 1
ATOM 2529 C CA . LEU C 1 35 ? 8.100 47.618 277.272 1.00 37.50 35 LEU C CA 1
ATOM 2530 C C . LEU C 1 35 ? 7.793 48.558 278.344 1.00 38.96 35 LEU C C 1
ATOM 2531 O O . LEU C 1 35 ? 6.688 48.550 278.871 1.00 38.37 35 LEU C O 1
ATOM 2536 N N . GLU C 1 36 ? 8.801 49.378 278.631 1.00 41.65 36 GLU C N 1
ATOM 2537 C CA . GLU C 1 36 ? 8.796 50.419 279.645 1.00 43.73 36 GLU C CA 1
ATOM 2538 C C . GLU C 1 36 ? 8.346 51.704 278.999 1.00 43.76 36 GLU C C 1
ATOM 2539 O O . GLU C 1 36 ? 9.140 52.389 278.324 1.00 44.68 36 GLU C O 1
ATOM 2545 N N . LYS C 1 37 ? 7.081 52.042 279.175 1.00 42.83 37 LYS C N 1
ATOM 2546 C CA . LYS C 1 37 ? 6.516 53.237 278.547 1.00 42.73 37 LYS C CA 1
ATOM 2547 C C . LYS C 1 37 ? 6.028 54.205 279.604 1.00 42.65 37 LYS C C 1
ATOM 2548 O O . LYS C 1 37 ? 5.777 53.808 280.744 1.00 42.60 37 LYS C O 1
ATOM 2554 N N . ILE C 1 38 ? 5.901 55.475 279.252 1.00 42.74 38 ILE C N 1
ATOM 2555 C CA . ILE C 1 38 ? 5.407 56.443 280.218 1.00 42.72 38 ILE C CA 1
ATOM 2556 C C . ILE C 1 38 ? 3.877 56.397 280.213 1.00 44.46 38 ILE C C 1
ATOM 2557 O O . ILE C 1 38 ? 3.210 56.782 279.241 1.00 44.57 38 ILE C O 1
ATOM 2562 N N . VAL C 1 39 ? 3.322 55.898 281.305 1.00 46.96 39 VAL C N 1
ATOM 2563 C CA . VAL C 1 39 ? 1.887 55.770 281.467 1.00 48.64 39 VAL C CA 1
ATOM 2564 C C . VAL C 1 39 ? 1.297 57.069 281.985 1.00 50.34 39 VAL C C 1
ATOM 2565 O O . VAL C 1 39 ? 0.642 57.792 281.224 1.00 52.88 39 VAL C O 1
ATOM 2569 N N . ARG C 1 40 ? 1.517 57.366 283.264 1.00 50.55 40 ARG C N 1
ATOM 2570 C CA . ARG C 1 40 ? 1.039 58.615 283.883 1.00 51.27 40 ARG C CA 1
ATOM 2571 C C . ARG C 1 40 ? 2.166 59.239 284.681 1.00 51.72 40 ARG C C 1
ATOM 2572 O O . ARG C 1 40 ? 2.190 59.175 285.921 1.00 52.95 40 ARG C O 1
ATOM 2580 N N . GLY C 1 41 ? 3.108 59.831 283.954 1.00 51.47 41 GLY C N 1
ATOM 2581 C CA . GLY C 1 41 ? 4.281 60.422 284.574 1.00 50.60 41 GLY C CA 1
ATOM 2582 C C . GLY C 1 41 ? 5.217 59.333 285.064 1.00 49.30 41 GLY C C 1
ATOM 2583 O O . GLY C 1 41 ? 6.390 59.595 285.327 1.00 50.36 41 GLY C O 1
ATOM 2584 N N . LYS C 1 42 ? 4.690 58.112 285.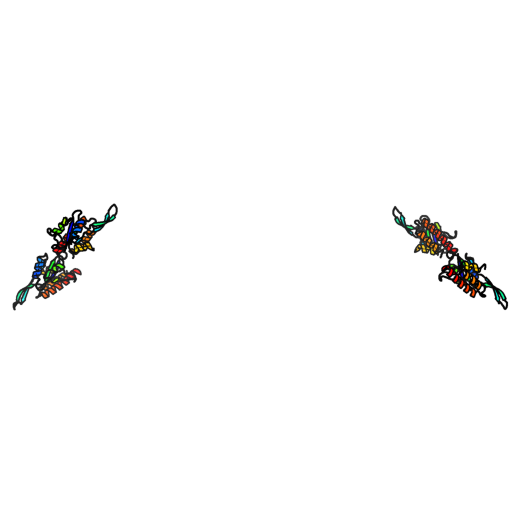176 1.00 47.54 42 LYS C N 1
ATOM 2585 C CA . LYS C 1 42 ? 5.456 56.972 285.653 1.00 46.70 42 LYS C CA 1
ATOM 2586 C C . LYS C 1 42 ? 6.000 56.151 284.490 1.00 45.71 42 LYS C C 1
ATOM 2587 O O . LYS C 1 42 ? 5.447 56.138 283.398 1.00 46.63 42 LYS C O 1
ATOM 2593 N N . ARG C 1 43 ? 7.099 55.470 284.737 1.00 43.85 43 ARG C N 1
ATOM 2594 C CA . ARG C 1 43 ? 7.680 54.601 283.742 1.00 42.18 43 ARG C CA 1
ATOM 2595 C C . ARG C 1 43 ? 7.159 53.177 284.020 1.00 40.80 43 ARG C C 1
ATOM 2596 O O . ARG C 1 43 ? 7.906 52.291 284.474 1.00 42.40 43 ARG C O 1
ATOM 2604 N N . THR C 1 44 ? 5.877 52.946 283.775 1.00 36.52 44 THR C N 1
ATOM 2605 C CA . THR C 1 44 ? 5.310 51.643 284.083 1.00 32.06 44 THR C CA 1
ATOM 2606 C C . THR C 1 44 ? 5.523 50.630 282.991 1.00 29.08 44 THR C C 1
ATOM 2607 O O . THR C 1 44 ? 5.335 50.904 281.820 1.00 28.49 44 THR C O 1
ATOM 2611 N N . ALA C 1 45 ? 5.912 49.436 283.405 1.00 25.74 45 ALA C N 1
ATOM 2612 C CA . ALA C 1 45 ? 6.073 48.347 282.470 1.00 22.11 45 ALA C CA 1
ATOM 2613 C C . ALA C 1 45 ? 4.685 48.006 281.873 1.00 20.75 45 ALA C C 1
ATOM 2614 O O . ALA C 1 45 ? 3.662 48.042 282.602 1.00 20.27 45 ALA C O 1
ATOM 2616 N N . VAL C 1 46 ? 4.658 47.697 280.562 1.00 20.17 46 VAL C N 1
ATOM 2617 C CA . VAL C 1 46 ? 3.450 47.332 279.806 1.00 20.73 46 VAL C CA 1
ATOM 2618 C C . VAL C 1 46 ? 3.750 46.242 278.829 1.00 20.15 46 VAL C C 1
ATOM 2619 O O . VAL C 1 46 ? 4.912 45.965 278.489 1.00 22.60 46 VAL C O 1
ATOM 2623 N N . SER C 1 47 ? 2.698 45.594 278.396 1.00 19.72 47 SER C N 1
ATOM 2624 C CA . SER C 1 47 ? 2.814 44.619 277.371 1.00 22.07 47 SER C CA 1
ATOM 2625 C C . SER C 1 47 ? 1.827 45.046 276.323 1.00 22.69 47 SER C C 1
ATOM 2626 O O . SER C 1 47 ? 0.628 45.109 276.602 1.00 25.88 47 SER C O 1
ATOM 2629 N N . GLU C 1 48 ? 2.317 45.394 275.143 1.00 22.17 48 GLU C N 1
ATOM 2630 C CA . GLU C 1 48 ? 1.463 45.818 274.058 1.00 23.63 48 GLU C CA 1
ATOM 2631 C C . GLU C 1 48 ? 1.738 44.968 272.866 1.00 22.52 48 GLU C C 1
ATOM 2632 O O . GLU C 1 48 ? 2.718 44.227 272.835 1.00 24.00 48 GLU C O 1
ATOM 2638 N N . PRO C 1 49 ? 0.894 45.076 271.856 1.00 20.82 49 PRO C N 1
ATOM 2639 C CA . PRO C 1 49 ? 1.100 44.288 270.640 1.00 26.33 49 PRO C CA 1
ATOM 2640 C C . PRO C 1 49 ? 2.453 44.623 269.945 1.00 26.22 49 PRO C C 1
ATOM 2641 O O . PRO C 1 49 ? 2.766 45.793 269.740 1.00 26.80 49 PRO C O 1
ATOM 2645 N N . LEU C 1 50 ? 3.248 43.616 269.586 1.00 26.99 50 LEU C N 1
ATOM 2646 C CA . LEU C 1 50 ? 4.504 43.884 268.901 1.00 27.82 50 LEU C CA 1
ATOM 2647 C C . LEU C 1 50 ? 4.231 44.742 267.696 1.00 26.34 50 LEU C C 1
ATOM 2648 O O . LEU C 1 50 ? 4.854 45.780 267.528 1.00 28.39 50 LEU C O 1
ATOM 2653 N N . PHE C 1 51 ? 3.297 44.301 266.852 1.00 24.78 51 PHE C N 1
ATOM 2654 C CA . PHE C 1 51 ? 2.882 45.060 265.667 1.00 22.35 51 PHE C CA 1
ATOM 2655 C C . PHE C 1 51 ? 1.379 45.083 265.663 1.00 21.53 51 PHE C C 1
ATOM 2656 O O . PHE C 1 51 ? 0.784 44.187 265.116 1.00 22.40 51 PHE C O 1
ATOM 2664 N N . PRO C 1 52 ? 0.748 46.112 266.248 1.00 22.58 52 PRO C N 1
ATOM 2665 C CA . PRO C 1 52 ? -0.699 46.350 266.392 1.00 25.74 52 PRO C CA 1
ATOM 2666 C C . PRO C 1 52 ? -1.593 45.319 265.704 1.00 26.06 52 PRO C C 1
ATOM 2667 O O . PRO C 1 52 ? -1.376 44.137 265.908 1.00 31.23 52 PRO C O 1
ATOM 2671 N N . ASN C 1 53 ? -2.587 45.728 264.924 1.00 24.18 53 ASN C N 1
ATOM 2672 C CA . ASN C 1 53 ? -3.563 44.797 264.364 1.00 21.66 53 ASN C CA 1
ATOM 2673 C C . ASN C 1 53 ? -3.064 43.679 263.482 1.00 19.63 53 ASN C C 1
ATOM 2674 O O . ASN C 1 53 ? -3.889 43.081 262.826 1.00 20.29 53 ASN C O 1
ATOM 2679 N N . TYR C 1 54 ? -1.782 43.334 263.447 1.00 17.52 54 TYR C N 1
ATOM 2680 C CA . TYR C 1 54 ? -1.357 42.218 262.592 1.00 16.94 54 TYR C CA 1
ATOM 2681 C C . TYR C 1 54 ? -1.384 40.884 263.240 1.00 15.04 54 TYR C C 1
ATOM 2682 O O . TYR C 1 54 ? -1.190 40.772 264.434 1.00 17.43 54 TYR C O 1
ATOM 2691 N N . LEU C 1 55 ? -1.613 39.878 262.396 1.00 16.41 55 LEU C N 1
ATOM 2692 C CA . LEU C 1 55 ? -1.752 38.489 262.825 1.00 18.23 55 LEU C CA 1
ATOM 2693 C C . LEU C 1 55 ? -1.131 37.511 261.834 1.00 16.72 55 LEU C C 1
ATOM 2694 O O . LEU C 1 55 ? -1.579 37.399 260.688 1.00 19.78 55 LEU C O 1
ATOM 2699 N N . PHE C 1 56 ? -0.106 36.800 262.277 1.00 14.87 56 PHE C N 1
ATOM 2700 C CA . PHE C 1 56 ? 0.530 35.831 261.428 1.00 14.72 56 PHE C CA 1
ATOM 2701 C C . PHE C 1 56 ? -0.339 34.647 261.299 1.00 13.85 56 PHE C C 1
ATOM 2702 O O . PHE C 1 56 ? -0.952 34.252 262.235 1.00 16.89 56 PHE C O 1
ATOM 2710 N N . VAL C 1 57 ? -0.411 34.062 260.138 1.00 16.59 57 VAL C N 1
ATOM 2711 C CA . VAL C 1 57 ? -1.304 32.952 259.953 1.00 20.35 57 VAL C CA 1
ATOM 2712 C C . VAL C 1 57 ? -0.586 31.830 259.210 1.00 22.04 57 VAL C C 1
ATOM 2713 O O . VAL C 1 57 ? 0.097 32.108 258.228 1.00 24.43 57 VAL C O 1
ATOM 2717 N N . GLU C 1 58 ? -0.721 30.581 259.686 1.00 24.73 58 GLU C N 1
ATOM 2718 C CA . GLU C 1 58 ? -0.108 29.436 259.012 1.00 24.87 58 GLU C CA 1
ATOM 2719 C C . GLU C 1 58 ? -1.170 28.463 258.555 1.00 25.87 58 GLU C C 1
ATOM 2720 O O . GLU C 1 58 ? -1.838 27.803 259.369 1.00 25.70 58 GLU C O 1
ATOM 2726 N N . PHE C 1 59 ? -1.304 28.371 257.239 1.00 26.50 59 PHE C N 1
ATOM 2727 C CA . PHE C 1 59 ? -2.245 27.457 256.639 1.00 26.99 59 PHE C CA 1
ATOM 2728 C C . PHE C 1 59 ? -1.743 27.064 255.260 1.00 28.75 59 PHE C C 1
ATOM 2729 O O . PHE C 1 59 ? -0.762 27.623 254.740 1.00 30.01 59 PHE C O 1
ATOM 2737 N N . ASP C 1 60 ? -2.415 26.107 254.655 1.00 31.13 60 ASP C N 1
ATOM 2738 C CA . ASP C 1 60 ? -2.019 25.631 253.342 1.00 33.69 60 ASP C CA 1
ATOM 2739 C C . ASP C 1 60 ? -2.996 26.155 252.304 1.00 34.33 60 ASP C C 1
ATOM 2740 O O . ASP C 1 60 ? -4.166 25.821 252.349 1.00 33.94 60 ASP C O 1
ATOM 2745 N N . PRO C 1 61 ? -2.515 26.974 251.357 1.00 36.24 61 PRO C N 1
ATOM 2746 C CA . PRO C 1 61 ? -3.221 27.625 250.252 1.00 37.24 61 PRO C CA 1
ATOM 2747 C C . PRO C 1 61 ? -4.161 26.690 249.515 1.00 40.05 61 PRO C C 1
ATOM 2748 O O . PRO C 1 61 ? -5.251 27.082 249.081 1.00 39.61 61 PRO C O 1
ATOM 2752 N N . GLU C 1 62 ? -3.723 25.447 249.352 1.00 42.11 62 GLU C N 1
ATOM 2753 C CA . GLU C 1 62 ? -4.541 24.470 248.669 1.00 43.07 62 GLU C CA 1
ATOM 2754 C C . GLU C 1 62 ? -5.640 23.940 249.613 1.00 42.94 62 GLU C C 1
ATOM 2755 O O . GLU C 1 62 ? -6.732 23.620 249.155 1.00 43.05 62 GLU C O 1
ATOM 2761 N N . VAL C 1 63 ? -5.361 23.856 250.921 1.00 42.47 63 VAL C N 1
ATOM 2762 C CA . VAL C 1 63 ? -6.323 23.324 251.889 1.00 41.59 63 VAL C CA 1
ATOM 2763 C C . VAL C 1 63 ? -7.202 24.423 252.502 1.00 42.29 63 VAL C C 1
ATOM 2764 O O . VAL C 1 63 ? -8.243 24.125 253.106 1.00 42.33 63 VAL C O 1
ATOM 2768 N N . ILE C 1 64 ? -6.796 25.683 252.369 1.00 41.87 64 ILE C N 1
ATOM 2769 C CA . ILE C 1 64 ? -7.586 26.858 252.788 1.00 42.80 64 ILE C CA 1
ATOM 2770 C C . ILE C 1 64 ? -6.980 28.001 252.017 1.00 44.40 64 ILE C C 1
ATOM 2771 O O . ILE C 1 64 ? -5.883 28.430 252.355 1.00 45.96 64 ILE C O 1
ATOM 2776 N N . HIS C 1 65 ? -7.612 28.499 250.963 1.00 45.42 65 HIS C N 1
ATOM 2777 C CA . HIS C 1 65 ? -6.932 29.567 250.255 1.00 47.44 65 HIS C CA 1
ATOM 2778 C C . HIS C 1 65 ? -7.370 30.917 250.692 1.00 47.98 65 HIS C C 1
ATOM 2779 O O . HIS C 1 65 ? -8.436 31.079 251.281 1.00 48.41 65 HIS C O 1
ATOM 2786 N N . THR C 1 66 ? -6.480 31.862 250.409 1.00 47.76 66 THR C N 1
ATOM 2787 C CA . THR C 1 66 ? -6.626 33.271 250.701 1.00 48.81 66 THR C CA 1
ATOM 2788 C C . THR C 1 66 ? -8.079 33.607 250.991 1.00 49.89 66 THR C C 1
ATOM 2789 O O . THR C 1 66 ? -8.474 33.961 252.129 1.00 50.56 66 THR C O 1
ATOM 2793 N N . THR C 1 67 ? -8.844 33.478 249.912 1.00 50.10 67 THR C N 1
ATOM 2794 C CA . THR C 1 67 ? -10.263 33.729 249.815 1.00 50.68 67 THR C CA 1
ATOM 2795 C C . THR C 1 67 ? -10.967 33.634 251.133 1.00 50.51 67 THR C C 1
ATOM 2796 O O . THR C 1 67 ? -11.428 34.636 251.644 1.00 50.32 67 THR C O 1
ATOM 2800 N N . THR C 1 68 ? -11.043 32.417 251.665 1.00 51.12 68 THR C N 1
ATOM 2801 C CA . THR C 1 68 ? -11.741 32.149 252.923 1.00 51.81 68 THR C CA 1
ATOM 2802 C C . THR C 1 68 ? -11.160 32.850 254.144 1.00 52.08 68 THR C C 1
ATOM 2803 O O . THR C 1 68 ? -11.930 33.396 254.944 1.00 52.23 68 THR C O 1
ATOM 2807 N N . ILE C 1 69 ? -9.839 32.840 254.315 1.00 52.31 69 ILE C N 1
ATOM 2808 C CA . ILE C 1 69 ? -9.244 33.485 255.495 1.00 52.86 69 ILE C CA 1
ATOM 2809 C C . ILE C 1 69 ? -9.684 34.959 255.596 1.00 53.53 69 ILE C C 1
ATOM 2810 O O . ILE C 1 69 ? -9.854 35.489 256.700 1.00 52.94 69 ILE C O 1
ATOM 2815 N N . ASN C 1 70 ? -9.885 35.604 254.444 1.00 54.58 70 ASN C N 1
ATOM 2816 C CA . ASN C 1 70 ? -10.353 36.993 254.387 1.00 55.42 70 ASN C CA 1
ATOM 2817 C C . ASN C 1 70 ? -11.787 37.148 254.931 1.00 56.19 70 ASN C C 1
ATOM 2818 O O . ASN C 1 70 ? -12.104 38.120 255.645 1.00 58.27 70 ASN C O 1
ATOM 2823 N N . ALA C 1 71 ? -12.644 36.192 254.576 1.00 55.24 71 ALA C N 1
ATOM 2824 C CA . ALA C 1 71 ? -14.030 36.158 255.026 1.00 53.75 71 ALA C CA 1
ATOM 2825 C C . ALA C 1 71 ? -14.071 36.163 256.536 1.00 52.04 71 ALA C C 1
ATOM 2826 O O . ALA C 1 71 ? -15.040 36.638 257.147 1.00 52.46 71 ALA C O 1
ATOM 2828 N N . THR C 1 72 ? -13.012 35.619 257.134 1.00 49.94 72 THR C N 1
ATOM 2829 C CA . THR C 1 72 ? -12.924 35.619 258.584 1.00 47.58 72 THR C CA 1
ATOM 2830 C C . THR C 1 72 ? -13.311 37.021 259.051 1.00 45.86 72 THR C C 1
ATOM 2831 O O . THR C 1 72 ? -12.675 38.010 258.688 1.00 45.39 72 THR C O 1
ATOM 2835 N N . ARG C 1 73 ? -14.389 37.111 259.810 1.00 44.47 73 ARG C N 1
ATOM 2836 C CA . ARG C 1 73 ? -14.833 38.397 260.333 1.00 43.11 73 ARG C CA 1
ATOM 2837 C C . ARG C 1 73 ? -13.682 39.087 261.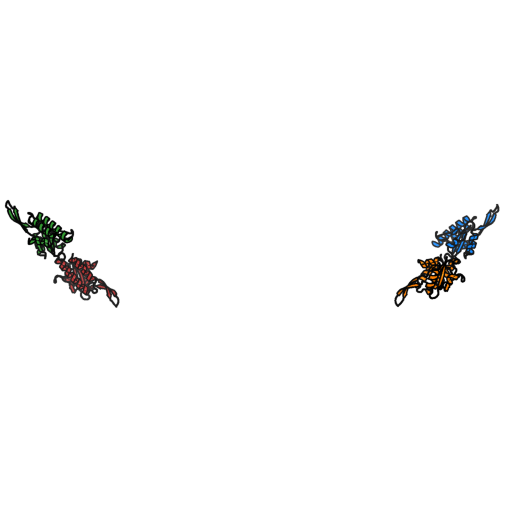070 1.00 39.94 73 ARG C C 1
ATOM 2838 O O . ARG C 1 73 ? -13.127 38.538 262.022 1.00 40.80 73 ARG C O 1
ATOM 2846 N N . GLY C 1 74 ? -13.327 40.288 260.629 1.00 35.40 74 GLY C N 1
ATOM 2847 C CA . GLY C 1 74 ? -12.247 41.002 261.279 1.00 30.51 74 GLY C CA 1
ATOM 2848 C C . GLY C 1 74 ? -11.008 41.145 260.428 1.00 28.20 74 GLY C C 1
ATOM 2849 O O . GLY C 1 74 ? -10.155 41.988 260.705 1.00 27.87 74 GLY C O 1
ATOM 2850 N N . VAL C 1 75 ? -10.894 40.323 259.401 1.00 25.89 75 VAL C N 1
ATOM 2851 C CA . VAL C 1 75 ? -9.756 40.397 258.530 1.00 25.56 75 VAL C CA 1
ATOM 2852 C C . VAL C 1 75 ? -9.999 41.384 257.447 1.00 26.42 75 VAL C C 1
ATOM 2853 O O . VAL C 1 75 ? -10.902 41.209 256.636 1.00 26.50 75 VAL C O 1
ATOM 2857 N N . SER C 1 76 ? -9.178 42.424 257.431 1.00 26.59 76 SER C N 1
ATOM 2858 C CA . SER C 1 76 ? -9.302 43.413 256.392 1.00 27.98 76 SER C CA 1
ATOM 2859 C C . SER C 1 76 ? -8.459 43.017 255.209 1.00 28.96 76 SER C C 1
ATOM 2860 O O . SER C 1 76 ? -8.930 43.163 254.102 1.00 30.08 76 SER C O 1
ATOM 2863 N N . HIS C 1 77 ? -7.230 42.525 255.405 1.00 28.90 77 HIS C N 1
ATOM 2864 C CA . HIS C 1 77 ? -6.424 42.115 254.234 1.00 29.84 77 HIS C CA 1
ATOM 2865 C C . HIS C 1 77 ? -5.144 41.380 254.568 1.00 31.85 77 HIS C C 1
ATOM 2866 O O . HIS C 1 77 ? -4.679 41.356 255.724 1.00 33.65 77 HIS C O 1
ATOM 2873 N N . PHE C 1 78 ? -4.595 40.784 253.513 1.00 33.37 78 PHE C N 1
ATOM 2874 C CA . PHE C 1 78 ? -3.323 40.098 253.586 1.00 35.83 78 PHE C CA 1
ATOM 2875 C C . PHE C 1 78 ? -2.254 41.062 253.108 1.00 36.21 78 PHE C C 1
ATOM 2876 O O . PHE C 1 78 ? -2.524 41.991 252.328 1.00 37.45 78 PHE C O 1
ATOM 2884 N N . VAL C 1 79 ? -1.034 40.870 253.569 1.00 35.76 79 VAL C N 1
ATOM 2885 C CA . VAL C 1 79 ? 0.057 41.678 253.048 1.00 35.59 79 VAL C CA 1
ATOM 2886 C C . VAL C 1 79 ? 0.480 40.991 251.728 1.00 35.69 79 VAL C C 1
ATOM 2887 O O . VAL C 1 79 ? 0.366 39.757 251.624 1.00 36.23 79 VAL C O 1
ATOM 2891 N N . ARG C 1 80 ? 0.933 41.716 250.706 1.00 34.79 80 ARG C N 1
ATOM 2892 C CA . ARG C 1 80 ? 1.240 41.065 249.419 1.00 35.62 80 ARG C CA 1
ATOM 2893 C C . ARG C 1 80 ? 2.650 41.375 248.878 1.00 36.68 80 ARG C C 1
ATOM 2894 O O . ARG C 1 80 ? 3.103 42.510 248.962 1.00 37.34 80 ARG C O 1
ATOM 2902 N N . PHE C 1 81 ? 3.357 40.374 248.344 1.00 37.16 81 PHE C N 1
ATOM 2903 C CA . PHE C 1 81 ? 4.665 40.651 247.760 1.00 39.45 81 PHE C CA 1
ATOM 2904 C C . PHE C 1 81 ? 4.422 40.837 246.265 1.00 41.34 81 PHE C C 1
ATOM 2905 O O . PHE C 1 81 ? 4.363 41.972 245.765 1.00 40.90 81 PHE C O 1
ATOM 2913 N N . GLY C 1 82 ? 4.277 39.722 245.545 1.00 44.81 82 GLY C N 1
ATOM 2914 C CA . GLY C 1 82 ? 3.859 39.889 244.168 1.00 49.21 82 GLY C CA 1
ATOM 2915 C C . GLY C 1 82 ? 2.465 40.475 244.368 1.00 51.69 82 GLY C C 1
ATOM 2916 O O . GLY C 1 82 ? 1.601 39.732 244.831 1.00 53.26 82 GLY C O 1
ATOM 2917 N N . ALA C 1 83 ? 2.226 41.761 244.104 1.00 52.65 83 ALA C N 1
ATOM 2918 C CA . ALA C 1 83 ? 0.915 42.376 244.397 1.00 53.91 83 ALA C CA 1
ATOM 2919 C C . ALA C 1 83 ? -0.250 41.397 244.332 1.00 54.50 83 ALA C C 1
ATOM 2920 O O . ALA C 1 83 ? -0.997 41.305 245.299 1.00 55.41 83 ALA C O 1
ATOM 2922 N N . SER C 1 84 ? -0.453 40.657 243.241 1.00 54.68 84 SER C N 1
ATOM 2923 C CA . SER C 1 84 ? -1.580 39.708 243.307 1.00 54.28 84 SER C CA 1
ATOM 2924 C C . SER C 1 84 ? -1.421 38.781 244.541 1.00 51.71 84 SER C C 1
ATOM 2925 O O . SER C 1 84 ? -2.240 38.883 245.456 1.00 51.14 84 SER C O 1
ATOM 2928 N N . PRO C 1 85 ? -0.379 37.913 244.616 1.00 49.74 85 PRO C N 1
ATOM 2929 C CA . PRO C 1 85 ? -0.131 36.995 245.736 1.00 47.79 85 PRO C CA 1
ATOM 2930 C C . PRO C 1 85 ? -0.082 37.673 247.116 1.00 46.30 85 PRO C C 1
ATOM 2931 O O . PRO C 1 85 ? 0.347 38.808 247.302 1.00 43.31 85 PRO C O 1
ATOM 2935 N N . ALA C 1 86 ? -0.545 36.892 248.076 1.00 44.93 86 ALA C N 1
ATOM 2936 C CA . ALA C 1 86 ? -0.481 37.253 249.458 1.00 43.24 86 ALA C CA 1
ATOM 2937 C C . ALA C 1 86 ? 0.952 36.863 249.838 1.00 42.66 86 ALA C C 1
ATOM 2938 O O . ALA C 1 86 ? 1.494 35.890 249.264 1.00 41.72 86 ALA C O 1
ATOM 2940 N N . ILE C 1 87 ? 1.629 37.543 250.750 1.00 41.26 87 ILE C N 1
ATOM 2941 C CA . ILE C 1 87 ? 2.993 37.094 251.005 1.00 40.45 87 ILE C CA 1
ATOM 2942 C C . ILE C 1 87 ? 3.149 36.036 252.016 1.00 39.87 87 ILE C C 1
ATOM 2943 O O . ILE C 1 87 ? 2.357 35.894 252.954 1.00 39.53 87 ILE C O 1
ATOM 2948 N N . VAL C 1 88 ? 4.247 35.329 251.798 1.00 38.37 88 VAL C N 1
ATOM 2949 C CA . VAL C 1 88 ? 4.661 34.237 252.627 1.00 38.01 88 VAL C CA 1
ATOM 2950 C C . VAL C 1 88 ? 5.865 34.650 253.510 1.00 39.22 88 VAL C C 1
ATOM 2951 O O . VAL C 1 88 ? 6.980 34.709 252.955 1.00 40.54 88 VAL C O 1
ATOM 2955 N N . PRO C 1 89 ? 5.686 34.966 254.855 1.00 38.70 89 PRO C N 1
ATOM 2956 C CA . PRO C 1 89 ? 6.921 35.308 255.565 1.00 36.14 89 PRO C CA 1
ATOM 2957 C C . PRO C 1 89 ? 7.859 34.129 255.567 1.00 37.55 89 PRO C C 1
ATOM 2958 O O . PRO C 1 89 ? 7.430 32.961 255.689 1.00 38.33 89 PRO C O 1
ATOM 2962 N N . SER C 1 90 ? 9.137 34.400 255.428 1.00 37.78 90 SER C N 1
ATOM 2963 C CA . SER C 1 90 ? 10.087 33.315 255.405 1.00 38.85 90 SER C CA 1
ATOM 2964 C C . SER C 1 90 ? 10.122 32.564 256.732 1.00 39.91 90 SER C C 1
ATOM 2965 O O . SER C 1 90 ? 9.883 33.163 257.778 1.00 40.81 90 SER C O 1
ATOM 2968 N N . ALA C 1 91 ? 10.397 31.256 256.685 1.00 40.29 91 ALA C N 1
ATOM 2969 C CA . ALA C 1 91 ? 10.478 30.438 257.888 1.00 40.39 91 ALA C CA 1
ATOM 2970 C C . ALA C 1 91 ? 11.393 31.103 258.850 1.00 41.57 91 ALA C C 1
ATOM 2971 O O . ALA C 1 91 ? 11.156 31.061 260.039 1.00 41.78 91 ALA C O 1
ATOM 2973 N N . VAL C 1 92 ? 12.436 31.742 258.333 1.00 43.29 92 VAL C N 1
ATOM 2974 C CA . VAL C 1 92 ? 13.398 32.438 259.182 1.00 45.07 92 VAL C CA 1
ATOM 2975 C C . VAL C 1 92 ? 12.848 33.754 259.751 1.00 44.61 92 VAL C C 1
ATOM 2976 O O . VAL C 1 92 ? 13.203 34.114 260.859 1.00 44.96 92 VAL C O 1
ATOM 2980 N N . ILE C 1 93 ? 12.009 34.483 259.021 1.00 45.60 93 ILE C N 1
ATOM 2981 C CA . ILE C 1 93 ? 11.439 35.702 259.603 1.00 47.07 93 ILE C CA 1
ATOM 2982 C C . ILE C 1 93 ? 10.713 35.332 260.888 1.00 47.92 93 ILE C C 1
ATOM 2983 O O . ILE C 1 93 ? 10.802 36.009 261.907 1.00 48.11 93 ILE C O 1
ATOM 2988 N N . HIS C 1 94 ? 9.999 34.223 260.817 1.00 49.52 94 HIS C N 1
ATOM 2989 C CA . HIS C 1 94 ? 9.235 33.747 261.942 1.00 51.28 94 HIS C CA 1
ATOM 2990 C C . HIS C 1 94 ? 10.068 33.324 263.107 1.00 51.97 94 HIS C C 1
ATOM 2991 O O . HIS C 1 94 ? 9.774 33.676 264.238 1.00 50.27 94 HIS C O 1
ATOM 2998 N N . GLN C 1 95 ? 11.101 32.549 262.820 1.00 53.05 95 GLN C N 1
ATOM 2999 C CA . GLN C 1 95 ? 12.019 32.071 263.838 1.00 53.83 95 GLN C CA 1
ATOM 3000 C C . GLN C 1 95 ? 12.467 33.200 264.767 1.00 53.78 95 GLN C C 1
ATOM 3001 O O . GLN C 1 95 ? 12.326 33.089 265.976 1.00 53.60 95 GLN C O 1
ATOM 3007 N N . LEU C 1 96 ? 13.004 34.278 264.189 1.00 53.49 96 LEU C N 1
ATOM 3008 C CA . LEU C 1 96 ? 13.540 35.426 264.947 1.00 53.73 96 LEU C CA 1
ATOM 3009 C C . LEU C 1 96 ? 12.501 36.151 265.799 1.00 54.23 96 LEU C C 1
ATOM 3010 O O . LEU C 1 96 ? 12.858 36.955 266.668 1.00 53.90 96 LEU C O 1
ATOM 3015 N N . SER C 1 97 ? 11.231 35.877 265.548 1.00 55.12 97 SER C N 1
ATOM 3016 C CA . SER C 1 97 ? 10.150 36.500 266.282 1.00 56.32 97 SER C CA 1
ATOM 3017 C C . SER C 1 97 ? 9.994 35.854 267.666 1.00 58.23 97 SER C C 1
ATOM 3018 O O . SER C 1 97 ? 9.871 36.526 268.704 1.00 59.12 97 SER C O 1
ATOM 3021 N N . VAL C 1 98 ? 10.024 34.530 267.648 1.00 60.23 98 VAL C N 1
ATOM 3022 C CA . VAL C 1 98 ? 9.790 33.676 268.807 1.00 62.34 98 VAL C CA 1
ATOM 3023 C C . VAL C 1 98 ? 10.924 33.603 269.837 1.00 63.84 98 VAL C C 1
ATOM 3024 O O . VAL C 1 98 ? 10.923 34.325 270.841 1.00 63.99 98 VAL C O 1
ATOM 3028 N N . TYR C 1 99 ? 11.872 32.694 269.595 1.00 66.37 99 TYR C N 1
ATOM 3029 C CA . TYR C 1 99 ? 12.945 32.456 270.554 1.00 68.79 99 TYR C CA 1
ATOM 3030 C C . TYR C 1 99 ? 13.832 33.677 270.843 1.00 69.24 99 TYR C C 1
ATOM 3031 O O . TYR C 1 99 ? 14.142 33.963 272.023 1.00 69.34 99 TYR C O 1
ATOM 3040 N N . LYS C 1 100 ? 14.240 34.370 269.776 1.00 70.32 100 LYS C N 1
ATOM 3041 C CA . LYS C 1 100 ? 15.100 35.548 269.881 1.00 72.89 100 LYS C CA 1
ATOM 3042 C C . LYS C 1 100 ? 14.375 36.645 270.661 1.00 75.23 100 LYS C C 1
ATOM 3043 O O . LYS C 1 100 ? 14.984 37.169 271.631 1.00 74.34 100 LYS C O 1
ATOM 3049 N N . LYS C 1 115 ? 22.515 33.707 252.571 1.00 73.36 115 LYS C N 1
ATOM 3050 C CA . LYS C 1 115 ? 22.977 33.809 253.972 1.00 73.59 115 LYS C CA 1
ATOM 3051 C C . LYS C 1 115 ? 23.368 35.211 254.287 1.00 73.68 115 LYS C C 1
ATOM 3052 O O . LYS C 1 115 ? 22.912 35.800 255.257 1.00 73.48 115 LYS C O 1
ATOM 3058 N N . VAL C 1 116 ? 24.238 35.748 253.455 1.00 74.34 116 VAL C N 1
ATOM 3059 C CA . VAL C 1 116 ? 24.757 37.087 253.649 1.00 75.54 116 VAL C CA 1
ATOM 3060 C C . VAL C 1 116 ? 23.699 38.181 253.467 1.00 75.16 116 VAL C C 1
ATOM 3061 O O . VAL C 1 116 ? 23.904 39.318 253.909 1.00 75.48 116 VAL C O 1
ATOM 3065 N N . ILE C 1 117 ? 22.585 37.850 252.819 1.00 74.41 117 ILE C N 1
ATOM 3066 C CA . ILE C 1 117 ? 21.519 38.807 252.555 1.00 73.37 117 ILE C CA 1
ATOM 3067 C C . ILE C 1 117 ? 20.325 38.528 253.482 1.00 72.92 117 ILE C C 1
ATOM 3068 O O . ILE C 1 117 ? 19.553 39.436 253.812 1.00 72.57 117 ILE C O 1
ATOM 3073 N N . ILE C 1 118 ? 20.171 37.280 253.924 1.00 72.86 118 ILE C N 1
ATOM 3074 C CA . ILE C 1 118 ? 19.018 36.962 254.779 1.00 73.03 118 ILE C CA 1
ATOM 3075 C C . ILE C 1 118 ? 19.329 37.124 256.226 1.00 72.05 118 ILE C C 1
ATOM 3076 O O . ILE C 1 118 ? 18.491 37.551 257.011 1.00 71.08 118 ILE C O 1
ATOM 3081 N N . THR C 1 119 ? 20.544 36.761 256.578 1.00 71.91 119 THR C N 1
ATOM 3082 C CA . THR C 1 119 ? 20.976 36.874 257.939 1.00 71.05 119 THR C CA 1
ATOM 3083 C C . THR C 1 119 ? 21.052 38.333 258.321 1.00 70.53 119 THR C C 1
ATOM 3084 O O . THR C 1 119 ? 20.453 38.736 259.302 1.00 70.43 119 THR C O 1
ATOM 3088 N N . GLU C 1 120 ? 21.776 39.127 257.541 1.00 69.07 120 GLU C N 1
ATOM 3089 C CA . GLU C 1 120 ? 21.918 40.541 257.846 1.00 67.64 120 GLU C CA 1
ATOM 3090 C C . GLU C 1 120 ? 20.624 41.317 257.733 1.00 66.38 120 GLU C C 1
ATOM 3091 O O . GLU C 1 120 ? 20.524 42.417 258.248 1.00 65.75 120 GLU C O 1
ATOM 3097 N N . GLY C 1 121 ? 19.633 40.754 257.066 1.00 65.36 121 GLY C N 1
ATOM 3098 C CA . GLY C 1 121 ? 18.379 41.457 256.943 1.00 63.44 121 GLY C CA 1
ATOM 3099 C C . GLY C 1 121 ? 17.526 41.146 258.130 1.00 62.25 121 GLY C C 1
ATOM 3100 O O . GLY C 1 121 ? 17.037 42.027 258.822 1.00 61.64 121 GLY C O 1
ATOM 3101 N N . ALA C 1 122 ? 17.365 39.855 258.364 1.00 61.71 122 ALA C N 1
ATOM 3102 C CA . ALA C 1 122 ? 16.593 39.409 259.494 1.00 61.37 122 ALA C CA 1
ATOM 3103 C C . ALA C 1 122 ? 17.222 39.929 260.792 1.00 60.55 122 ALA C C 1
ATOM 3104 O O . ALA C 1 122 ? 16.575 40.637 261.577 1.00 59.51 122 ALA C O 1
ATOM 3106 N N . PHE C 1 123 ? 18.490 39.561 260.984 1.00 59.40 123 PHE C N 1
ATOM 3107 C CA . PHE C 1 123 ? 19.306 39.949 262.132 1.00 57.07 123 PHE C CA 1
ATOM 3108 C C . PHE C 1 123 ? 19.026 41.356 262.552 1.00 55.22 123 PHE C C 1
ATOM 3109 O O . PHE C 1 123 ? 18.259 41.604 263.458 1.00 53.37 123 PHE C O 1
ATOM 3117 N N . GLU C 1 124 ? 19.689 42.264 261.847 1.00 54.60 124 GLU C N 1
ATOM 3118 C CA . GLU C 1 124 ? 19.617 43.696 262.063 1.00 54.84 124 GLU C CA 1
ATOM 3119 C C . GLU C 1 124 ? 18.200 44.220 262.009 1.00 54.52 124 GLU C C 1
ATOM 3120 O O . GLU C 1 124 ? 17.857 45.201 262.674 1.00 54.56 124 GLU C O 1
ATOM 3126 N N . GLY C 1 125 ? 17.366 43.568 261.219 1.00 54.44 125 GLY C N 1
ATOM 3127 C CA . GLY C 1 125 ? 15.990 44.019 261.112 1.00 52.74 125 GLY C CA 1
ATOM 3128 C C . GLY C 1 125 ? 15.223 43.921 262.419 1.00 50.72 125 GLY C C 1
ATOM 3129 O O . GLY C 1 125 ? 14.573 44.885 262.857 1.00 49.62 125 GLY C O 1
ATOM 3130 N N . PHE C 1 126 ? 15.299 42.748 263.044 1.00 49.22 126 PHE C N 1
ATOM 3131 C CA . PHE C 1 126 ? 14.599 42.528 264.302 1.00 48.23 126 PHE C CA 1
ATOM 3132 C C . PHE C 1 126 ? 15.276 43.218 265.459 1.00 48.00 126 PHE C C 1
ATOM 3133 O O . PHE C 1 126 ? 14.637 43.493 266.464 1.00 47.64 126 PHE C O 1
ATOM 3141 N N . GLN C 1 127 ? 16.568 43.495 265.357 1.00 48.37 127 GLN C N 1
ATOM 3142 C CA . GLN C 1 127 ? 17.177 44.273 266.425 1.00 47.86 127 GLN C CA 1
ATOM 3143 C C . GLN C 1 127 ? 16.385 45.619 266.509 1.00 46.58 127 GLN C C 1
ATOM 3144 O O . GLN C 1 127 ? 15.934 46.080 267.558 1.00 46.19 127 GLN C O 1
ATOM 3150 N N . ALA C 1 128 ? 16.219 46.224 265.343 1.00 45.70 128 ALA C N 1
ATOM 3151 C CA . ALA C 1 128 ? 15.529 47.492 265.217 1.00 44.49 128 ALA C CA 1
ATOM 3152 C C . ALA C 1 128 ? 14.112 47.415 265.723 1.00 43.46 128 ALA C C 1
ATOM 3153 O O . ALA C 1 128 ? 13.688 48.286 266.469 1.00 42.36 128 ALA C O 1
ATOM 3155 N N . ILE C 1 129 ? 13.392 46.366 265.321 1.00 43.46 129 ILE C N 1
ATOM 3156 C CA . ILE C 1 129 ? 11.981 46.209 265.699 1.00 42.16 129 ILE C CA 1
ATOM 3157 C C . ILE C 1 129 ? 11.826 46.074 267.204 1.00 41.16 129 ILE C C 1
ATOM 3158 O O . ILE C 1 129 ? 10.893 46.603 267.806 1.00 40.57 129 ILE C O 1
ATOM 3163 N N . PHE C 1 130 ? 12.765 45.356 267.801 1.00 40.94 130 PHE C N 1
ATOM 3164 C CA . PHE C 1 130 ? 12.755 45.095 269.226 1.00 40.03 130 PHE C CA 1
ATOM 3165 C C . PHE C 1 130 ? 13.221 46.292 270.001 1.00 40.36 130 PHE C C 1
ATOM 3166 O O . PHE C 1 130 ? 13.185 46.269 271.216 1.00 41.40 130 PHE C O 1
ATOM 3174 N N . THR C 1 131 ? 13.662 47.338 269.317 1.00 41.27 131 THR C N 1
ATOM 3175 C CA . THR C 1 131 ? 14.164 48.518 270.004 1.00 42.12 131 THR C CA 1
ATOM 3176 C C . THR C 1 131 ? 13.250 49.707 269.824 1.00 42.16 131 THR C C 1
ATOM 3177 O O . THR C 1 131 ? 13.399 50.732 270.505 1.00 42.18 131 THR C O 1
ATOM 3181 N N . GLU C 1 132 ? 12.309 49.565 268.899 1.00 42.52 132 GLU C N 1
ATOM 3182 C CA . GLU C 1 132 ? 11.355 50.607 268.539 1.00 41.71 132 GLU C CA 1
ATOM 3183 C C . GLU C 1 132 ? 10.278 50.748 269.584 1.00 42.11 132 GLU C C 1
ATOM 3184 O O . GLU C 1 132 ? 9.525 49.816 269.794 1.00 43.85 132 GLU C O 1
ATOM 3190 N N . PRO C 1 133 ? 10.174 51.912 270.236 1.00 42.23 133 PRO C N 1
ATOM 3191 C CA . PRO C 1 133 ? 9.180 52.171 271.266 1.00 42.04 133 PRO C CA 1
ATOM 3192 C C . PRO C 1 133 ? 7.775 51.868 270.809 1.00 42.73 133 PRO C C 1
ATOM 3193 O O . PRO C 1 133 ? 7.079 51.174 271.537 1.00 45.26 133 PRO C O 1
ATOM 3197 N N . ASP C 1 134 ? 7.306 52.365 269.663 1.00 42.14 134 ASP C N 1
ATOM 3198 C CA . ASP C 1 134 ? 5.922 51.995 269.325 1.00 42.41 134 ASP C CA 1
ATOM 3199 C C . ASP C 1 134 ? 5.822 51.068 268.142 1.00 40.36 134 ASP C C 1
ATOM 3200 O O . ASP C 1 134 ? 6.647 51.080 267.239 1.00 39.42 134 ASP C O 1
ATOM 3205 N N . GLY C 1 135 ? 4.772 50.254 268.208 1.00 39.87 135 GLY C N 1
ATOM 3206 C CA . GLY C 1 135 ? 4.534 49.207 267.235 1.00 39.00 135 GLY C CA 1
ATOM 3207 C C . GLY C 1 135 ? 4.265 49.670 265.840 1.00 37.32 135 GLY C C 1
ATOM 3208 O O . GLY C 1 135 ? 4.794 49.104 264.875 1.00 36.05 135 GLY C O 1
ATOM 3209 N N . GLU C 1 136 ? 3.439 50.697 265.726 1.00 37.27 136 GLU C N 1
ATOM 3210 C CA . GLU C 1 136 ? 3.098 51.191 264.418 1.00 37.84 136 GLU C CA 1
ATOM 3211 C C . GLU C 1 136 ? 4.365 51.363 263.588 1.00 37.63 136 GLU C C 1
ATOM 3212 O O . GLU C 1 136 ? 4.388 51.046 262.401 1.00 36.90 136 GLU C O 1
ATOM 3218 N N . ALA C 1 137 ? 5.423 51.841 264.228 1.00 37.62 137 ALA C N 1
ATOM 3219 C CA . ALA C 1 137 ? 6.686 52.018 263.547 1.00 37.55 137 ALA C CA 1
ATOM 3220 C C . ALA C 1 137 ? 7.332 50.660 263.286 1.00 37.93 137 ALA C C 1
ATOM 3221 O O . ALA C 1 137 ? 8.065 50.487 262.300 1.00 39.81 137 ALA C O 1
ATOM 3223 N N . ARG C 1 138 ? 7.052 49.690 264.164 1.00 37.85 138 ARG C N 1
ATOM 3224 C CA . ARG C 1 138 ? 7.602 48.323 264.029 1.00 37.70 138 ARG C CA 1
ATOM 3225 C C . ARG C 1 138 ? 6.932 47.600 262.888 1.00 36.60 138 ARG C C 1
ATOM 3226 O O . ARG C 1 138 ? 7.574 46.834 262.172 1.00 36.49 138 ARG C O 1
ATOM 3234 N N . SER C 1 139 ? 5.635 47.850 262.725 1.00 35.83 139 SER C N 1
ATOM 3235 C CA . SER C 1 139 ? 4.922 47.251 261.620 1.00 35.48 139 SER C CA 1
ATOM 3236 C C . SER C 1 139 ? 5.619 47.623 260.323 1.00 35.34 139 SER C C 1
ATOM 3237 O O . SER C 1 139 ? 5.935 46.736 259.552 1.00 37.03 139 SER C O 1
ATOM 3240 N N . MET C 1 140 ? 5.879 48.911 260.084 1.00 34.06 140 MET C N 1
ATOM 3241 C CA . MET C 1 140 ? 6.579 49.318 258.880 1.00 33.42 140 MET C CA 1
ATOM 3242 C C . MET C 1 140 ? 7.917 48.583 258.768 1.00 34.39 140 MET C C 1
ATOM 3243 O O . MET C 1 140 ? 8.203 47.918 257.757 1.00 36.58 140 MET C O 1
ATOM 3248 N N . LEU C 1 141 ? 8.723 48.675 259.812 1.00 32.92 141 LEU C N 1
ATOM 3249 C CA . LEU C 1 141 ? 10.002 48.001 259.803 1.00 31.43 141 LEU C CA 1
ATOM 3250 C C . LEU C 1 141 ? 9.867 46.527 259.505 1.00 30.40 141 LEU C C 1
ATOM 3251 O O . LEU C 1 141 ? 10.754 45.958 258.881 1.00 31.33 141 LEU C O 1
ATOM 3256 N N . LEU C 1 142 ? 8.782 45.908 259.974 1.00 30.12 142 LEU C N 1
ATOM 3257 C CA . LEU C 1 142 ? 8.532 44.478 259.760 1.00 29.71 142 LEU C CA 1
ATOM 3258 C C . LEU C 1 142 ? 8.226 44.227 258.277 1.00 31.67 142 LEU C C 1
ATOM 3259 O O . LEU C 1 142 ? 8.800 43.333 257.617 1.00 32.14 142 LEU C O 1
ATOM 3264 N N . LEU C 1 143 ? 7.302 45.037 257.765 1.00 32.45 143 LEU C N 1
ATOM 3265 C CA . LEU C 1 143 ? 6.897 44.952 256.387 1.00 32.78 143 LEU C CA 1
ATOM 3266 C C . LEU C 1 143 ? 8.093 45.163 255.478 1.00 34.17 143 LEU C C 1
ATOM 3267 O O . LEU C 1 143 ? 8.303 44.385 254.540 1.00 33.43 143 LEU C O 1
ATOM 3272 N N . ASN C 1 144 ? 8.883 46.196 255.754 1.00 35.26 144 ASN C N 1
ATOM 3273 C CA . ASN C 1 144 ? 10.045 46.451 254.919 1.00 37.48 144 ASN C CA 1
ATOM 3274 C C . ASN C 1 144 ? 10.976 45.264 254.971 1.00 37.54 144 ASN C C 1
ATOM 3275 O O . ASN C 1 144 ? 11.512 44.823 253.959 1.00 39.48 144 ASN C O 1
ATOM 3280 N N . LEU C 1 145 ? 11.156 44.749 256.177 1.00 37.61 145 LEU C N 1
ATOM 3281 C CA . LEU C 1 145 ? 12.042 43.619 256.405 1.00 37.63 145 LEU C CA 1
ATOM 3282 C C . LEU C 1 145 ? 11.558 42.369 255.703 1.00 37.14 145 LEU C C 1
ATOM 3283 O O . LEU C 1 145 ? 12.370 41.543 255.281 1.00 36.76 145 LEU C O 1
ATOM 3288 N N . ILE C 1 146 ? 10.244 42.218 255.579 1.00 38.04 146 ILE C N 1
ATOM 3289 C CA . ILE C 1 146 ? 9.696 41.038 254.915 1.00 38.41 146 ILE C CA 1
ATOM 3290 C C . ILE C 1 146 ? 9.807 41.199 253.412 1.00 39.07 146 ILE C C 1
ATOM 3291 O O . ILE C 1 146 ? 10.143 40.250 252.702 1.00 39.59 146 ILE C O 1
ATOM 3296 N N . ASN C 1 147 ? 9.539 42.409 252.930 1.00 40.27 147 ASN C N 1
ATOM 3297 C CA . ASN C 1 147 ? 9.657 42.655 251.507 1.00 41.92 147 ASN C CA 1
ATOM 3298 C C . ASN C 1 147 ? 11.073 42.373 251.086 1.00 42.94 147 ASN C C 1
ATOM 3299 O O . ASN C 1 147 ? 11.294 41.707 250.076 1.00 43.12 147 ASN C O 1
ATOM 3304 N N . LYS C 1 148 ? 12.035 42.880 251.862 1.00 43.57 148 LYS C N 1
ATOM 3305 C CA . LYS C 1 148 ? 13.430 42.612 251.550 1.00 44.40 148 LYS C CA 1
ATOM 3306 C C . LYS C 1 148 ? 13.675 41.096 251.502 1.00 45.28 148 LYS C C 1
ATOM 3307 O O . LYS C 1 148 ? 13.972 40.557 250.433 1.00 47.27 148 LYS C O 1
ATOM 3313 N N . GLU C 1 149 ? 13.522 40.417 252.641 1.00 45.02 149 GLU C N 1
ATOM 3314 C CA . GLU C 1 149 ? 13.734 38.958 252.742 1.00 44.45 149 GLU C CA 1
ATOM 3315 C C . GLU C 1 149 ? 13.126 38.188 251.586 1.00 43.77 149 GLU C C 1
ATOM 3316 O O . GLU C 1 149 ? 13.756 37.272 251.108 1.00 44.53 149 GLU C O 1
ATOM 3322 N N . ILE C 1 150 ? 11.925 38.525 251.130 1.00 43.12 150 ILE C N 1
ATOM 3323 C CA . ILE C 1 150 ? 11.368 37.774 250.013 1.00 43.91 150 ILE C CA 1
ATOM 3324 C C . ILE C 1 150 ? 12.122 38.010 248.720 1.00 43.77 150 ILE C C 1
ATOM 3325 O O . ILE C 1 150 ? 12.383 37.061 248.002 1.00 42.98 150 ILE C O 1
ATOM 3330 N N . LYS C 1 151 ? 12.472 39.254 248.406 1.00 45.50 151 LYS C N 1
ATOM 3331 C CA . LYS C 1 151 ? 13.210 39.510 247.159 1.00 48.24 151 LYS C CA 1
ATOM 3332 C C . LYS C 1 151 ? 14.454 38.652 247.126 1.00 50.05 151 LYS C C 1
ATOM 3333 O O . LYS C 1 151 ? 14.791 38.052 246.099 1.00 50.90 151 LYS C O 1
ATOM 3339 N N . HIS C 1 152 ? 15.141 38.603 248.265 1.00 51.92 152 HIS C N 1
ATOM 3340 C CA . HIS C 1 152 ? 16.347 37.788 248.378 1.00 53.78 152 HIS C CA 1
ATOM 3341 C C . HIS C 1 152 ? 16.051 36.299 248.050 1.00 54.01 152 HIS C C 1
ATOM 3342 O O . HIS C 1 152 ? 16.806 35.642 247.334 1.00 52.50 152 HIS C O 1
ATOM 3349 N N . SER C 1 153 ? 14.947 35.773 248.572 1.00 55.54 153 SER C N 1
ATOM 3350 C CA . SER C 1 153 ? 14.603 34.390 248.315 1.00 57.04 153 SER C CA 1
ATOM 3351 C C . SER C 1 153 ? 14.476 34.121 246.820 1.00 58.81 153 SER C C 1
ATOM 3352 O O . SER C 1 153 ? 14.966 33.094 246.332 1.00 59.79 153 SER C O 1
ATOM 3355 N N . VAL C 1 154 ? 13.837 35.044 246.099 1.00 59.87 154 VAL C N 1
ATOM 3356 C CA . VAL C 1 154 ? 13.630 34.901 244.664 1.00 59.80 154 VAL C CA 1
ATOM 3357 C C . VAL C 1 154 ? 14.932 35.058 243.890 1.00 60.64 154 VAL C C 1
ATOM 3358 O O . VAL C 1 154 ? 15.464 34.095 243.324 1.00 60.44 154 VAL C O 1
ATOM 3362 N N . LYS C 1 155 ? 15.416 36.299 243.869 1.00 61.80 155 LYS C N 1
ATOM 3363 C CA . LYS C 1 155 ? 16.627 36.676 243.150 1.00 62.20 155 LYS C CA 1
ATOM 3364 C C . LYS C 1 155 ? 17.800 35.753 243.457 1.00 62.65 155 LYS C C 1
ATOM 3365 O O . LYS C 1 155 ? 18.676 35.539 242.601 1.00 64.04 155 LYS C O 1
ATOM 3371 N N . ASN C 1 156 ? 17.820 35.189 244.663 1.00 62.83 156 ASN C N 1
ATOM 3372 C CA . ASN C 1 156 ? 18.914 34.309 245.067 1.00 63.55 156 ASN C CA 1
ATOM 3373 C C . ASN C 1 156 ? 18.432 32.880 245.384 1.00 63.77 156 ASN C C 1
ATOM 3374 O O . ASN C 1 156 ? 18.869 32.308 246.397 1.00 62.19 156 ASN C O 1
ATOM 3379 N N . GLN D 1 2 ? -30.751 26.177 245.501 1.00 37.59 2 GLN D N 1
ATOM 3380 C CA . GLN D 1 2 ? -30.680 24.907 244.711 1.00 36.90 2 GLN D CA 1
ATOM 3381 C C . GLN D 1 2 ? -29.263 24.429 244.636 1.00 35.99 2 GLN D C 1
ATOM 3382 O O . GLN D 1 2 ? -28.325 25.246 244.555 1.00 34.61 2 GLN D O 1
ATOM 3388 N N . SER D 1 3 ? -29.111 23.107 244.664 1.00 34.91 3 SER D N 1
ATOM 3389 C CA . SER D 1 3 ? -27.788 22.494 244.610 1.00 34.37 3 SER D CA 1
ATOM 3390 C C . SER D 1 3 ? -27.844 21.188 243.841 1.00 31.53 3 SER D C 1
ATOM 3391 O O . SER D 1 3 ? -28.895 20.580 243.702 1.00 32.06 3 SER D O 1
ATOM 3394 N N . TRP D 1 4 ? -26.706 20.745 243.342 1.00 29.10 4 TRP D N 1
ATOM 3395 C CA . TRP D 1 4 ? -26.744 19.523 242.582 1.00 26.54 4 TRP D CA 1
ATOM 3396 C C . TRP D 1 4 ? -26.504 18.284 243.419 1.00 25.42 4 TRP D C 1
ATOM 3397 O O . TRP D 1 4 ? -25.876 18.328 244.460 1.00 23.65 4 TRP D O 1
ATOM 3408 N N . TYR D 1 5 ? -27.014 17.170 242.927 1.00 24.43 5 TYR D N 1
ATOM 3409 C CA . TYR D 1 5 ? -26.929 15.905 243.628 1.00 24.96 5 TYR D CA 1
ATOM 3410 C C . TYR D 1 5 ? -26.725 14.793 242.654 1.00 24.48 5 TYR D C 1
ATOM 3411 O O . TYR D 1 5 ? -27.231 14.854 241.550 1.00 24.75 5 TYR D O 1
ATOM 3420 N N . LEU D 1 6 ? -26.010 13.770 243.077 1.00 24.47 6 LEU D N 1
ATOM 3421 C CA . LEU D 1 6 ? -25.741 12.633 242.217 1.00 25.85 6 LEU D CA 1
ATOM 3422 C C . LEU D 1 6 ? -26.593 11.407 242.616 1.00 27.78 6 LEU D C 1
ATOM 3423 O O . LEU D 1 6 ? -26.412 10.847 243.707 1.00 27.72 6 LEU D O 1
ATOM 3428 N N . LEU D 1 7 ? -27.506 10.978 241.749 1.00 28.99 7 LEU D N 1
ATOM 3429 C CA . LEU D 1 7 ? -28.316 9.803 242.074 1.00 31.34 7 LEU D CA 1
ATOM 3430 C C . LEU D 1 7 ? -27.788 8.595 241.333 1.00 31.70 7 LEU D C 1
ATOM 3431 O O . LEU D 1 7 ? -27.216 8.728 240.262 1.00 33.65 7 LEU D O 1
ATOM 3436 N N . TYR D 1 8 ? -27.947 7.409 241.885 1.00 31.83 8 TYR D N 1
ATOM 3437 C CA . TYR D 1 8 ? -27.574 6.224 241.144 1.00 31.71 8 TYR D CA 1
ATOM 3438 C C . TYR D 1 8 ? -28.888 5.584 240.807 1.00 33.76 8 TYR D C 1
ATOM 3439 O O . TYR D 1 8 ? -29.799 5.579 241.649 1.00 34.59 8 TYR D O 1
ATOM 3448 N N . CYS D 1 9 ? -29.054 5.057 239.602 1.00 35.17 9 CYS D N 1
ATOM 3449 C CA . CYS D 1 9 ? -30.345 4.456 239.298 1.00 36.44 9 CYS D CA 1
ATOM 3450 C C . CYS D 1 9 ? -30.209 2.968 239.113 1.00 38.80 9 CYS D C 1
ATOM 3451 O O . CYS D 1 9 ? -29.144 2.460 238.746 1.00 39.78 9 CYS D O 1
ATOM 3454 N N . LYS D 1 10 ? -31.308 2.272 239.365 1.00 41.49 10 LYS D N 1
ATOM 3455 C CA . LYS D 1 10 ? -31.328 0.838 239.210 1.00 43.88 10 LYS D CA 1
ATOM 3456 C C . LYS D 1 10 ? -30.934 0.468 237.784 1.00 45.46 10 LYS D C 1
ATOM 3457 O O . LYS D 1 10 ? -30.957 1.316 236.889 1.00 47.06 10 LYS D O 1
ATOM 3463 N N . ARG D 1 11 ? -30.573 -0.794 237.577 1.00 46.25 11 ARG D N 1
ATOM 3464 C CA . ARG D 1 11 ? -30.109 -1.307 236.277 1.00 46.26 11 ARG D CA 1
ATOM 3465 C C . ARG D 1 11 ? -30.761 -0.727 234.999 1.00 46.01 11 ARG D C 1
ATOM 3466 O O . ARG D 1 11 ? -30.039 -0.549 234.033 1.00 45.51 11 ARG D O 1
ATOM 3474 N N . GLY D 1 12 ? -32.056 -0.425 234.934 1.00 44.80 12 GLY D N 1
ATOM 3475 C CA . GLY D 1 12 ? -32.529 0.091 233.663 1.00 45.08 12 GLY D CA 1
ATOM 3476 C C . GLY D 1 12 ? -33.547 1.210 233.720 1.00 45.65 12 GLY D C 1
ATOM 3477 O O . GLY D 1 12 ? -34.136 1.534 232.690 1.00 45.49 12 GLY D O 1
ATOM 3478 N N . GLN D 1 13 ? -33.750 1.816 234.879 1.00 46.00 13 GLN D N 1
ATOM 3479 C CA . GLN D 1 13 ? -34.761 2.863 235.011 1.00 47.20 13 GLN D CA 1
ATOM 3480 C C . GLN D 1 13 ? -34.215 4.294 234.945 1.00 46.91 13 GLN D C 1
ATOM 3481 O O . GLN D 1 13 ? -34.924 5.230 235.344 1.00 47.33 13 GLN D O 1
ATOM 3487 N N . LEU D 1 14 ? -33.005 4.506 234.448 1.00 45.78 14 LEU D N 1
ATOM 3488 C CA . LEU D 1 14 ? -32.500 5.877 234.453 1.00 45.11 14 LEU D CA 1
ATOM 3489 C C . LEU D 1 14 ? -33.362 6.788 233.613 1.00 45.51 14 LEU D C 1
ATOM 3490 O O . LEU D 1 14 ? -33.757 7.884 234.040 1.00 45.13 14 LEU D O 1
ATOM 3495 N N . GLN D 1 15 ? -33.648 6.318 232.407 1.00 46.76 15 GLN D N 1
ATOM 3496 C CA . GLN D 1 15 ? -34.446 7.072 231.458 1.00 48.37 15 GLN D CA 1
ATOM 3497 C C . GLN D 1 15 ? -35.818 7.407 232.029 1.00 48.49 15 GLN D C 1
ATOM 3498 O O . GLN D 1 15 ? -36.257 8.556 232.022 1.00 47.82 15 GLN D O 1
ATOM 3504 N N . ARG D 1 16 ? -36.497 6.392 232.528 1.00 49.22 16 ARG D N 1
ATOM 3505 C CA . ARG D 1 16 ? -37.802 6.611 233.111 1.00 50.86 16 ARG D CA 1
ATOM 3506 C C . ARG D 1 16 ? -37.754 7.602 234.294 1.00 51.46 16 ARG D C 1
ATOM 3507 O O . ARG D 1 16 ? -38.583 8.526 234.362 1.00 51.61 16 ARG D O 1
ATOM 3515 N N . ALA D 1 17 ? -36.794 7.411 235.210 1.00 50.46 17 ALA D N 1
ATOM 3516 C CA . ALA D 1 17 ? -36.651 8.268 236.394 1.00 49.05 17 ALA D CA 1
ATOM 3517 C C . ALA D 1 17 ? -36.359 9.708 236.024 1.00 48.67 17 ALA D C 1
ATOM 3518 O O . ALA D 1 17 ? -36.833 10.629 236.688 1.00 47.03 17 ALA D O 1
ATOM 3520 N N . GLN D 1 18 ? -35.577 9.900 234.965 1.00 49.92 18 GLN D N 1
ATOM 3521 C CA . GLN D 1 18 ? -35.220 11.233 234.516 1.00 51.55 18 GLN D CA 1
ATOM 3522 C C . GLN D 1 18 ? -36.457 11.980 233.996 1.00 53.88 18 GLN D C 1
ATOM 3523 O O . GLN D 1 18 ? -36.632 13.183 234.258 1.00 53.44 18 GLN D O 1
ATOM 3529 N N . GLU D 1 19 ? -37.321 11.273 233.266 1.00 57.23 19 GLU D N 1
ATOM 3530 C CA . GLU D 1 19 ? -38.564 11.892 232.775 1.00 60.12 19 GLU D CA 1
ATOM 3531 C C . GLU D 1 19 ? -39.374 12.440 233.950 1.00 60.98 19 GLU D C 1
ATOM 3532 O O . GLU D 1 19 ? -39.812 13.586 233.925 1.00 60.88 19 GLU D O 1
ATOM 3538 N N . HIS D 1 20 ? -39.552 11.581 234.960 1.00 62.26 20 HIS D N 1
ATOM 3539 C CA . HIS D 1 20 ? -40.287 11.869 236.190 1.00 63.03 20 HIS D CA 1
ATOM 3540 C C . HIS D 1 20 ? -39.771 13.122 236.906 1.00 63.01 20 HIS D C 1
ATOM 3541 O O . HIS D 1 20 ? -40.533 14.044 237.211 1.00 63.24 20 HIS D O 1
ATOM 3548 N N . LEU D 1 21 ? -38.480 13.153 237.187 1.00 62.40 21 LEU D N 1
ATOM 3549 C CA . LEU D 1 21 ? -37.922 14.279 237.886 1.00 62.86 21 LEU D CA 1
ATOM 3550 C C . LEU D 1 21 ? -37.996 15.554 237.062 1.00 63.81 21 LEU D C 1
ATOM 3551 O O . LEU D 1 21 ? -37.817 16.641 237.614 1.00 63.79 21 LEU D O 1
ATOM 3556 N N . GLU D 1 22 ? -38.267 15.414 235.757 1.00 64.63 22 GLU D N 1
ATOM 3557 C CA . GLU D 1 22 ? -38.403 16.569 234.855 1.00 65.68 22 GLU D CA 1
ATOM 3558 C C . GLU D 1 22 ? -39.859 17.023 234.748 1.00 66.40 22 GLU D C 1
ATOM 3559 O O . GLU D 1 22 ? -40.122 18.210 234.585 1.00 66.53 22 GLU D O 1
ATOM 3565 N N . ARG D 1 23 ? -40.789 16.066 234.820 1.00 67.76 23 ARG D N 1
ATOM 3566 C CA . ARG D 1 23 ? -42.218 16.406 234.837 1.00 68.65 23 ARG D CA 1
ATOM 3567 C C . ARG D 1 23 ? -42.466 17.124 236.188 1.00 67.78 23 ARG D C 1
ATOM 3568 O O . ARG D 1 23 ? -43.276 18.054 236.285 1.00 68.03 23 ARG D O 1
ATOM 3576 N N . GLN D 1 24 ? -41.743 16.662 237.221 1.00 66.50 24 GLN D N 1
ATOM 3577 C CA . GLN D 1 24 ? -41.714 17.355 238.514 1.00 64.59 24 GLN D CA 1
ATOM 3578 C C . GLN D 1 24 ? -40.607 18.412 238.248 1.00 63.20 24 GLN D C 1
ATOM 3579 O O . GLN D 1 24 ? -39.751 18.173 237.406 1.00 63.71 24 GLN D O 1
ATOM 3585 N N . ALA D 1 25 ? -40.589 19.545 238.923 1.00 61.98 25 ALA D N 1
ATOM 3586 C CA . ALA D 1 25 ? -39.653 20.644 238.549 1.00 60.16 25 ALA D CA 1
ATOM 3587 C C . ALA D 1 25 ? -38.142 20.361 238.535 1.00 58.35 25 ALA D C 1
ATOM 3588 O O . ALA D 1 25 ? -37.360 21.266 238.211 1.00 58.21 25 ALA D O 1
ATOM 3590 N N . VAL D 1 26 ? -37.696 19.160 238.843 1.00 55.93 26 VAL D N 1
ATOM 3591 C CA . VAL D 1 26 ? -36.241 18.962 238.912 1.00 54.83 26 VAL D CA 1
ATOM 3592 C C . VAL D 1 26 ? -35.428 18.950 237.569 1.00 52.97 26 VAL D C 1
ATOM 3593 O O . VAL D 1 26 ? -35.871 18.467 236.530 1.00 54.83 26 VAL D O 1
ATOM 3597 N N . ASN D 1 27 ? -34.200 19.457 237.639 1.00 50.15 27 ASN D N 1
ATOM 3598 C CA . ASN D 1 27 ? -33.271 19.451 236.496 1.00 47.76 27 ASN D CA 1
ATOM 3599 C C . ASN D 1 27 ? -32.375 18.201 236.540 1.00 45.38 27 ASN D C 1
ATOM 3600 O O . ASN D 1 27 ? -31.707 17.985 237.546 1.00 46.01 27 ASN D O 1
ATOM 3605 N N . CYS D 1 28 ? -32.362 17.391 235.480 1.00 43.12 28 CYS D N 1
ATOM 3606 C CA . CYS D 1 28 ? -31.522 16.167 235.413 1.00 40.77 28 CYS D CA 1
ATOM 3607 C C . CYS D 1 28 ? -30.386 16.266 234.382 1.00 38.74 28 CYS D C 1
ATOM 3608 O O . CYS D 1 28 ? -30.538 16.919 233.345 1.00 38.02 28 CYS D O 1
ATOM 3611 N N . LEU D 1 29 ? -29.254 15.615 234.652 1.00 36.44 29 LEU D N 1
ATOM 3612 C CA . LEU D 1 29 ? -28.137 15.676 233.703 1.00 34.68 29 LEU D CA 1
ATOM 3613 C C . LEU D 1 29 ? -27.396 14.387 233.648 1.00 32.43 29 LEU D C 1
ATOM 3614 O O . LEU D 1 29 ? -26.678 14.070 234.568 1.00 31.12 29 LEU D O 1
ATOM 3619 N N . ALA D 1 30 ? -27.569 13.654 232.565 1.00 32.16 30 ALA D N 1
ATOM 3620 C CA . ALA D 1 30 ? -26.894 12.370 232.348 1.00 33.62 30 ALA D CA 1
ATOM 3621 C C . ALA D 1 30 ? -26.045 12.477 231.063 1.00 33.65 30 ALA D C 1
ATOM 3622 O O . ALA D 1 30 ? -26.495 12.123 229.969 1.00 34.92 30 ALA D O 1
ATOM 3624 N N . PRO D 1 31 ? -24.809 12.956 231.170 1.00 33.29 31 PRO D N 1
ATOM 3625 C CA . PRO D 1 31 ? -23.902 13.136 230.035 1.00 32.18 31 PRO D CA 1
ATOM 3626 C C . PRO D 1 31 ? -23.579 11.855 229.330 1.00 31.98 31 PRO D C 1
ATOM 3627 O O . PRO D 1 31 ? -23.532 10.789 229.931 1.00 33.37 31 PRO D O 1
ATOM 3631 N N . MET D 1 32 ? -23.333 11.972 228.045 1.00 31.27 32 MET D N 1
ATOM 3632 C CA . MET D 1 32 ? -22.898 10.838 227.263 1.00 31.15 32 MET D CA 1
ATOM 3633 C C . MET D 1 32 ? -21.499 11.162 226.808 1.00 31.89 32 MET D C 1
ATOM 3634 O O . MET D 1 32 ? -21.102 12.343 226.818 1.00 32.56 32 MET D O 1
ATOM 3639 N N . ILE D 1 33 ? -20.719 10.162 226.412 1.00 31.71 33 ILE D N 1
ATOM 3640 C CA . ILE D 1 33 ? -19.374 10.456 225.929 1.00 30.85 33 ILE D CA 1
ATOM 3641 C C . ILE D 1 33 ? -19.177 9.773 224.618 1.00 30.95 33 ILE D C 1
ATOM 3642 O O . ILE D 1 33 ? -19.533 8.598 224.445 1.00 30.87 33 ILE D O 1
ATOM 3647 N N . THR D 1 34 ? -18.643 10.497 223.658 1.00 31.28 34 THR D N 1
ATOM 3648 C CA . THR D 1 34 ? -18.418 9.844 222.394 1.00 32.48 34 THR D CA 1
ATOM 3649 C C . THR D 1 34 ? -16.994 9.332 222.381 1.00 32.44 34 THR D C 1
ATOM 3650 O O . THR D 1 34 ? -16.032 10.087 222.500 1.00 29.58 34 THR D O 1
ATOM 3654 N N . LEU D 1 35 ? -16.894 8.017 222.257 1.00 34.50 35 LEU D N 1
ATOM 3655 C CA . LEU D 1 35 ? -15.617 7.298 222.274 1.00 36.06 35 LEU D CA 1
ATOM 3656 C C . LEU D 1 35 ? -15.473 6.347 221.116 1.00 37.45 35 LEU D C 1
ATOM 3657 O O . LEU D 1 35 ? -16.468 5.855 220.558 1.00 37.21 35 LEU D O 1
ATOM 3662 N N . GLU D 1 36 ? -14.207 6.099 220.789 1.00 38.63 36 GLU D N 1
ATOM 3663 C CA . GLU D 1 36 ? -13.819 5.151 219.773 1.00 39.88 36 GLU D CA 1
ATOM 3664 C C . GLU D 1 36 ? -13.548 3.830 220.471 1.00 41.75 36 GLU D C 1
ATOM 3665 O O . GLU D 1 36 ? -12.506 3.655 221.112 1.00 41.78 36 GLU D O 1
ATOM 3671 N N . LYS D 1 37 ? -14.493 2.908 220.375 1.00 43.79 37 LYS D N 1
ATOM 3672 C CA . LYS D 1 37 ? -14.390 1.615 221.035 1.00 45.01 37 LYS D CA 1
ATOM 3673 C C . LYS D 1 37 ? -14.402 0.486 220.023 1.00 44.96 37 LYS D C 1
ATOM 3674 O O . LYS D 1 37 ? -14.848 0.645 218.882 1.00 45.10 37 LYS D O 1
ATOM 3680 N N . ILE D 1 38 ? -13.890 -0.664 220.412 1.00 45.20 38 ILE D N 1
ATOM 3681 C CA . ILE D 1 38 ? -13.918 -1.754 219.474 1.00 45.35 38 ILE D CA 1
ATOM 3682 C C . ILE D 1 38 ? -15.247 -2.457 219.623 1.00 47.34 38 ILE D C 1
ATOM 3683 O O . ILE D 1 38 ? -15.568 -2.980 220.687 1.00 46.68 38 ILE D O 1
ATOM 3688 N N . VAL D 1 39 ? -16.023 -2.401 218.543 1.00 49.78 39 VAL D N 1
ATOM 3689 C CA . VAL D 1 39 ? -17.372 -2.947 218.424 1.00 52.07 39 VAL D CA 1
ATOM 3690 C C . VAL D 1 39 ? -17.361 -4.382 217.911 1.00 52.98 39 VAL D C 1
ATOM 3691 O O . VAL D 1 39 ? -17.673 -5.317 218.672 1.00 52.76 39 VAL D O 1
ATOM 3695 N N . ARG D 1 40 ? -17.025 -4.558 216.626 1.00 53.53 40 ARG D N 1
ATOM 3696 C CA . ARG D 1 40 ? -16.923 -5.894 216.034 1.00 54.36 40 ARG D CA 1
ATOM 3697 C C . ARG D 1 40 ? -15.674 -5.974 215.183 1.00 54.80 40 ARG D C 1
ATOM 3698 O O . ARG D 1 40 ? -15.752 -6.063 213.957 1.00 55.52 40 ARG D O 1
ATOM 3706 N N . GLY D 1 41 ? -14.522 -5.942 215.852 1.00 55.18 41 GLY D N 1
ATOM 3707 C CA . GLY D 1 41 ? -13.232 -5.944 215.178 1.00 54.53 41 GLY D CA 1
ATOM 3708 C C . GLY D 1 41 ? -12.978 -4.556 214.609 1.00 54.48 41 GLY D C 1
ATOM 3709 O O . GLY D 1 41 ? -11.881 -4.209 214.159 1.00 54.11 41 GLY D O 1
ATOM 3710 N N . LYS D 1 42 ? -14.039 -3.754 214.656 1.00 54.73 42 LYS D N 1
ATOM 3711 C CA . LYS D 1 42 ? -14.042 -2.403 214.132 1.00 55.83 42 LYS D CA 1
ATOM 3712 C C . LYS D 1 42 ? -13.937 -1.382 215.250 1.00 55.03 42 LYS D C 1
ATOM 3713 O O . LYS D 1 42 ? -14.514 -1.569 216.314 1.00 56.35 42 LYS D O 1
ATOM 3719 N N . ARG D 1 43 ? -13.211 -0.301 214.989 1.00 53.81 43 ARG D N 1
ATOM 3720 C CA . ARG D 1 43 ? -13.051 0.802 215.933 1.00 51.95 43 ARG D CA 1
ATOM 3721 C C . ARG D 1 43 ? -14.182 1.805 215.735 1.00 50.55 43 ARG D C 1
ATOM 3722 O O . ARG D 1 43 ? -13.950 2.978 215.420 1.00 49.92 43 ARG D O 1
ATOM 3730 N N . THR D 1 44 ? -15.410 1.353 215.913 1.00 49.10 44 THR D N 1
ATOM 3731 C CA . THR D 1 44 ? -16.534 2.234 215.665 1.00 46.94 44 THR D CA 1
ATOM 3732 C C . THR D 1 44 ? -16.766 3.284 216.759 1.00 45.18 44 THR D C 1
ATOM 3733 O O . THR D 1 44 ? -16.901 2.972 217.940 1.00 45.67 44 THR D O 1
ATOM 3737 N N . ALA D 1 45 ? -16.826 4.541 216.343 1.00 41.77 45 ALA D N 1
ATOM 3738 C CA . ALA D 1 45 ? -17.092 5.585 217.284 1.00 37.51 45 ALA D CA 1
ATOM 3739 C C . ALA D 1 45 ? -18.421 5.278 217.935 1.00 35.57 45 ALA D C 1
ATOM 3740 O O . ALA D 1 45 ? -19.322 4.696 217.299 1.00 34.07 45 ALA D O 1
ATOM 3742 N N . VAL D 1 46 ? -18.551 5.655 219.198 1.00 33.34 46 VAL D N 1
ATOM 3743 C CA . VAL D 1 46 ? -19.756 5.402 219.946 1.00 32.18 46 VAL D CA 1
ATOM 3744 C C . VAL D 1 46 ? -20.088 6.542 220.905 1.00 31.97 46 VAL D C 1
ATOM 3745 O O . VAL D 1 46 ? -19.249 7.406 221.210 1.00 32.76 46 VAL D O 1
ATOM 3749 N N . SER D 1 47 ? -21.330 6.554 221.380 1.00 30.67 47 SER D N 1
ATOM 3750 C CA . SER D 1 47 ? -21.723 7.495 222.393 1.00 30.25 47 SER D CA 1
ATOM 3751 C C . SER D 1 47 ? -22.359 6.692 223.535 1.00 31.28 47 SER D C 1
ATOM 3752 O O . SER D 1 47 ? -23.451 6.104 223.411 1.00 32.48 47 SER D O 1
ATOM 3755 N N . GLU D 1 48 ? -21.648 6.631 224.650 1.00 31.17 48 GLU D N 1
ATOM 3756 C CA . GLU D 1 48 ? -22.129 5.913 225.801 1.00 29.10 48 GLU D CA 1
ATOM 3757 C C . GLU D 1 48 ? -22.247 6.847 226.946 1.00 28.28 48 GLU D C 1
ATOM 3758 O O . GLU D 1 48 ? -21.742 7.973 226.879 1.00 27.33 48 GLU D O 1
ATOM 3764 N N . PRO D 1 49 ? -22.921 6.408 228.017 1.00 28.42 49 PRO D N 1
ATOM 3765 C CA . PRO D 1 49 ? -23.037 7.299 229.167 1.00 27.43 49 PRO D CA 1
ATOM 3766 C C . PRO D 1 49 ? -21.654 7.600 229.781 1.00 27.25 49 PRO D C 1
ATOM 3767 O O . PRO D 1 49 ? -20.794 6.691 229.908 1.00 26.04 49 PRO D O 1
ATOM 3771 N N . LEU D 1 50 ? -21.430 8.863 230.162 1.00 25.31 50 LEU D N 1
ATOM 3772 C CA . LEU D 1 50 ? -20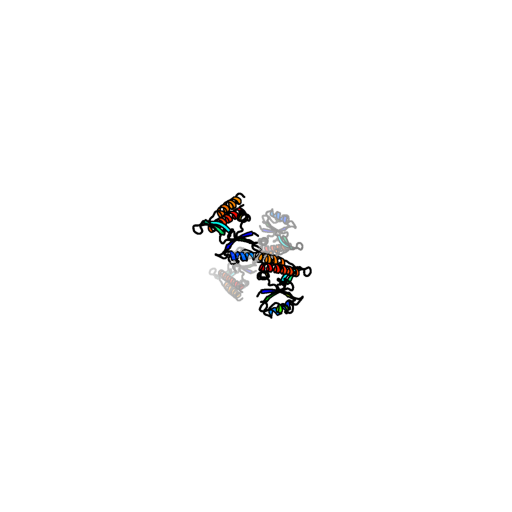.158 9.252 230.735 1.00 22.38 50 LEU D CA 1
ATOM 3773 C C . LEU D 1 50 ? -19.922 8.409 231.935 1.00 21.82 50 LEU D C 1
ATOM 3774 O O . LEU D 1 50 ? -18.901 7.742 232.027 1.00 22.68 50 LEU D O 1
ATOM 3779 N N . PHE D 1 51 ? -20.895 8.444 232.847 1.00 21.70 51 PHE D N 1
ATOM 3780 C CA . PHE D 1 51 ? -20.898 7.670 234.088 1.00 20.62 51 PHE D CA 1
ATOM 3781 C C . PHE D 1 51 ? -22.174 6.850 234.166 1.00 20.86 51 PHE D C 1
ATOM 3782 O O . PHE D 1 51 ? -23.157 7.316 234.712 1.00 21.40 51 PHE D O 1
ATOM 3790 N N . PRO D 1 52 ? -22.175 5.613 233.653 1.00 22.81 52 PRO D N 1
ATOM 3791 C CA . PRO D 1 52 ? -23.314 4.686 233.627 1.00 25.41 52 PRO D CA 1
ATOM 3792 C C . PRO D 1 52 ? -24.580 5.167 234.350 1.00 27.45 52 PRO D C 1
ATOM 3793 O O . PRO D 1 52 ? -25.058 6.292 234.105 1.00 30.67 52 PRO D O 1
ATOM 3797 N N . ASN D 1 53 ? -25.137 4.328 235.218 1.00 27.54 53 ASN D N 1
ATOM 3798 C CA . ASN D 1 53 ? -26.425 4.609 235.865 1.00 25.79 53 ASN D CA 1
ATOM 3799 C C . ASN D 1 53 ? -26.531 5.867 236.721 1.00 24.93 53 ASN D C 1
ATOM 3800 O O . ASN D 1 53 ? -27.477 5.972 237.488 1.00 26.71 53 ASN D O 1
ATOM 3805 N N . TYR D 1 54 ? -25.651 6.847 236.612 1.00 23.35 54 TYR D N 1
ATOM 3806 C CA . TYR D 1 54 ? -25.829 7.983 237.501 1.00 22.54 54 TYR D CA 1
ATOM 3807 C C . TYR D 1 54 ? -26.620 9.134 236.860 1.00 22.48 54 TYR D C 1
ATOM 3808 O O . TYR D 1 54 ? -26.696 9.209 235.639 1.00 23.34 54 TYR D O 1
ATOM 3817 N N . LEU D 1 55 ? -27.194 10.015 237.688 1.00 23.24 55 LEU D N 1
ATOM 3818 C CA . LEU D 1 55 ? -27.998 11.138 237.197 1.00 25.92 55 LEU D CA 1
ATOM 3819 C C . LEU D 1 55 ? -27.851 12.330 238.091 1.00 25.92 55 LEU D C 1
ATOM 3820 O O . LEU D 1 55 ? -28.232 12.249 239.252 1.00 28.79 55 LEU D O 1
ATOM 3825 N N . PHE D 1 56 ? -27.309 13.427 237.581 1.00 26.70 56 PHE D N 1
ATOM 3826 C CA . PHE D 1 56 ? -27.146 14.625 238.380 1.00 28.01 56 PHE D CA 1
ATOM 3827 C C . PHE D 1 56 ? -28.475 15.277 238.554 1.00 28.03 56 PHE D C 1
ATOM 3828 O O . PHE D 1 56 ? -29.266 15.248 237.641 1.00 29.46 56 PHE D O 1
ATOM 3836 N N . VAL D 1 57 ? -28.717 15.852 239.724 1.00 29.19 57 VAL D N 1
ATOM 3837 C CA . VAL D 1 57 ? -30.004 16.427 240.023 1.00 30.51 57 VAL D CA 1
ATOM 3838 C C . VAL D 1 57 ? -29.894 17.785 240.714 1.00 31.55 57 VAL D C 1
ATOM 3839 O O . VAL D 1 57 ? -29.230 17.927 241.737 1.00 32.37 57 VAL D O 1
ATOM 3843 N N . GLU D 1 58 ? -30.575 18.777 240.163 1.00 32.70 58 GLU D N 1
ATOM 3844 C CA . GLU D 1 58 ? -30.558 20.072 240.790 1.00 34.89 58 GLU D CA 1
ATOM 3845 C C . GLU D 1 58 ? -31.941 20.413 241.307 1.00 37.09 58 GLU D C 1
ATOM 3846 O O . GLU D 1 58 ? -32.910 20.484 240.540 1.00 38.25 58 GLU D O 1
ATOM 3852 N N . PHE D 1 59 ? -32.034 20.594 242.620 1.00 38.91 59 PHE D N 1
ATOM 3853 C CA . PHE D 1 59 ? -33.286 20.965 243.268 1.00 41.03 59 PHE D CA 1
ATOM 3854 C C . PHE D 1 59 ? -32.975 21.608 244.581 1.00 41.83 59 PHE D C 1
ATOM 3855 O O . PHE D 1 59 ? -31.807 21.682 244.966 1.00 41.99 59 PHE D O 1
ATOM 3863 N N . ASP D 1 60 ? -34.000 22.085 245.272 1.00 43.46 60 ASP D N 1
ATOM 3864 C CA . ASP D 1 60 ? -33.760 22.708 246.552 1.00 45.74 60 ASP D CA 1
ATOM 3865 C C . ASP D 1 60 ? -34.278 21.844 247.671 1.00 47.74 60 ASP D C 1
ATOM 3866 O O . ASP D 1 60 ? -35.443 21.459 247.673 1.00 47.48 60 ASP D O 1
ATOM 3871 N N . PRO D 1 61 ? -33.403 21.540 248.641 1.00 50.04 61 PRO D N 1
ATOM 3872 C CA . PRO D 1 61 ? -33.537 20.727 249.857 1.00 52.11 61 PRO D CA 1
ATOM 3873 C C . PRO D 1 61 ? -34.821 21.034 250.649 1.00 55.29 61 PRO D C 1
ATOM 3874 O O . PRO D 1 61 ? -35.399 20.130 251.267 1.00 55.50 61 PRO D O 1
ATOM 3878 N N . GLU D 1 62 ? -35.278 22.282 250.682 1.00 57.92 62 GLU D N 1
ATOM 3879 C CA . GLU D 1 62 ? -36.522 22.530 251.434 1.00 59.57 62 GLU D CA 1
ATOM 3880 C C . GLU D 1 62 ? -37.754 22.479 250.520 1.00 59.34 62 GLU D C 1
ATOM 3881 O O . GLU D 1 62 ? -38.879 22.261 251.007 1.00 59.41 62 GLU D O 1
ATOM 3887 N N . VAL D 1 63 ? -37.536 22.666 249.214 1.00 57.94 63 VAL D N 1
ATOM 3888 C CA . VAL D 1 63 ? -38.595 22.675 248.209 1.00 56.42 63 VAL D CA 1
ATOM 3889 C C . VAL D 1 63 ? -39.006 21.257 247.841 1.00 55.32 63 VAL D C 1
ATOM 3890 O O . VAL D 1 63 ? -40.181 20.989 247.582 1.00 55.27 63 VAL D O 1
ATOM 3894 N N . ILE D 1 64 ? -38.026 20.361 247.808 1.00 55.06 64 ILE D N 1
ATOM 3895 C CA . ILE D 1 64 ? -38.213 18.925 247.565 1.00 54.67 64 ILE D CA 1
ATOM 3896 C C . ILE D 1 64 ? -37.061 18.246 248.279 1.00 54.62 64 ILE D C 1
ATOM 3897 O O . ILE D 1 64 ? -35.912 18.392 247.860 1.00 54.75 64 ILE D O 1
ATOM 3902 N N . HIS D 1 65 ? -37.306 17.532 249.369 1.00 54.46 65 HIS D N 1
ATOM 3903 C CA . HIS D 1 65 ? -36.163 16.953 250.058 1.00 54.52 65 HIS D CA 1
ATOM 3904 C C . HIS D 1 65 ? -35.936 15.522 249.730 1.00 54.16 65 HIS D C 1
ATOM 3905 O O . HIS D 1 65 ? -36.853 14.791 249.350 1.00 53.40 65 HIS D O 1
ATOM 3912 N N . THR D 1 66 ? -34.653 15.195 249.849 1.00 54.06 66 THR D N 1
ATOM 3913 C CA . THR D 1 66 ? -34.096 13.907 249.602 1.00 53.77 66 THR D CA 1
ATOM 3914 C C . THR D 1 66 ? -35.180 12.884 249.457 1.00 54.45 66 THR D C 1
ATOM 3915 O O . THR D 1 66 ? -35.419 12.323 248.372 1.00 55.50 66 THR D O 1
ATOM 3919 N N . THR D 1 67 ? -35.833 12.671 250.588 1.00 54.42 67 THR D N 1
ATOM 3920 C CA . THR D 1 67 ? -36.927 11.733 250.760 1.00 54.30 67 THR D CA 1
ATOM 3921 C C . THR D 1 67 ? -37.731 11.471 249.488 1.00 54.42 67 THR D C 1
ATOM 3922 O O . THR D 1 67 ? -37.859 10.320 249.059 1.00 54.72 67 THR D O 1
ATOM 3926 N N . THR D 1 68 ? -38.280 12.536 248.904 1.00 53.90 68 THR D N 1
ATOM 3927 C CA . THR D 1 68 ? -39.115 12.428 247.709 1.00 54.09 68 THR D CA 1
ATOM 3928 C C . THR D 1 68 ? -38.357 11.958 246.473 1.00 53.86 68 THR D C 1
ATOM 3929 O O . THR D 1 68 ? -38.806 11.019 245.794 1.00 54.20 68 THR D O 1
ATOM 3933 N N . ILE D 1 69 ? -37.227 12.603 246.172 1.00 52.37 69 ILE D N 1
ATOM 3934 C CA . ILE D 1 69 ? -36.412 12.262 245.002 1.00 51.06 69 ILE D CA 1
ATOM 3935 C C . ILE D 1 69 ? -36.119 10.740 244.927 1.00 51.15 69 ILE D C 1
ATOM 3936 O O . ILE D 1 69 ? -36.064 10.138 243.839 1.00 52.03 69 ILE D O 1
ATOM 3941 N N . ASN D 1 70 ? -35.935 10.120 246.084 1.00 50.25 70 ASN D N 1
ATOM 3942 C CA . ASN D 1 70 ? -35.657 8.693 246.136 1.00 49.08 70 ASN D CA 1
ATOM 3943 C C . ASN D 1 70 ? -36.873 7.939 245.613 1.00 48.34 70 ASN D C 1
ATOM 3944 O O . ASN D 1 70 ? -36.752 7.031 244.777 1.00 47.72 70 ASN D O 1
ATOM 3949 N N . ALA D 1 71 ? -38.041 8.350 246.123 1.00 48.15 71 ALA D N 1
ATOM 3950 C CA . ALA D 1 71 ? -39.330 7.758 245.776 1.00 48.82 71 ALA D CA 1
ATOM 3951 C C . ALA D 1 71 ? -39.486 7.695 244.299 1.00 49.45 71 ALA D C 1
ATOM 3952 O O . ALA D 1 71 ? -40.233 6.868 243.795 1.00 51.07 71 ALA D O 1
ATOM 3954 N N . THR D 1 72 ? -38.776 8.592 243.620 1.00 49.74 72 THR D N 1
ATOM 3955 C CA . THR D 1 72 ? -38.739 8.610 242.180 1.00 49.56 72 THR D CA 1
ATOM 3956 C C . THR D 1 72 ? -38.412 7.201 241.679 1.00 50.31 72 THR D C 1
ATOM 3957 O O . THR D 1 72 ? -37.378 6.588 241.998 1.00 51.17 72 THR D O 1
ATOM 3961 N N . ARG D 1 73 ? -39.333 6.682 240.898 1.00 50.76 73 ARG D N 1
ATOM 3962 C CA . ARG D 1 73 ? -39.215 5.347 240.372 1.00 51.19 73 ARG D CA 1
ATOM 3963 C C . ARG D 1 73 ? -37.894 5.194 239.630 1.00 50.31 73 ARG D C 1
ATOM 3964 O O . ARG D 1 73 ? -37.668 5.884 238.643 1.00 50.65 73 ARG D O 1
ATOM 3972 N N . GLY D 1 74 ? -37.013 4.316 240.105 1.00 48.72 74 GLY D N 1
ATOM 3973 C CA . GLY D 1 74 ? -35.773 4.125 239.385 1.00 46.06 74 GLY D CA 1
ATOM 3974 C C . GLY D 1 74 ? -34.587 4.609 240.129 1.00 44.96 74 GLY D C 1
ATOM 3975 O O . GLY D 1 74 ? -33.465 4.344 239.732 1.00 44.14 74 GLY D O 1
ATOM 3976 N N . VAL D 1 75 ? -34.838 5.315 241.215 1.00 44.40 75 VAL D N 1
ATOM 3977 C CA . VAL D 1 75 ? -33.745 5.848 241.981 1.00 45.11 75 VAL D CA 1
ATOM 3978 C C . VAL D 1 75 ? -33.381 4.907 243.083 1.00 45.18 75 VAL D C 1
ATOM 3979 O O . VAL D 1 75 ? -34.195 4.620 243.966 1.00 46.79 75 VAL D O 1
ATOM 3983 N N . SER D 1 76 ? -32.154 4.416 243.027 1.00 44.46 76 SER D N 1
ATOM 3984 C CA . SER D 1 76 ? -31.690 3.536 244.070 1.00 42.85 76 SER D CA 1
ATOM 3985 C C . SER D 1 76 ? -31.193 4.359 245.228 1.00 43.10 76 SER D C 1
ATOM 3986 O O . SER D 1 76 ? -31.647 4.162 246.336 1.00 44.29 76 SER D O 1
ATOM 3989 N N . HIS D 1 77 ? -30.282 5.301 244.976 1.00 42.17 77 HIS D N 1
ATOM 3990 C CA . HIS D 1 77 ? -29.711 6.088 246.070 1.00 40.68 77 HIS D CA 1
ATOM 3991 C C . HIS D 1 77 ? -29.034 7.358 245.653 1.00 40.10 77 HIS D C 1
ATOM 3992 O O . HIS D 1 77 ? -28.763 7.611 244.476 1.00 40.57 77 HIS D O 1
ATOM 3999 N N . PHE D 1 78 ? -28.763 8.138 246.685 1.00 39.88 78 PHE D N 1
ATOM 4000 C CA . PHE D 1 78 ? -28.046 9.376 246.552 1.00 41.15 78 PHE D CA 1
ATOM 4001 C C . PHE D 1 78 ? -26.609 9.055 246.911 1.00 41.48 78 PHE D C 1
ATOM 4002 O O . PHE D 1 78 ? -26.363 8.115 247.670 1.00 41.52 78 PHE D O 1
ATOM 4010 N N . VAL D 1 79 ? -25.639 9.774 246.374 1.00 42.11 79 VAL D N 1
ATOM 4011 C CA . VAL D 1 79 ? -24.277 9.567 246.832 1.00 43.62 79 VAL D CA 1
ATOM 4012 C C . VAL D 1 79 ? -24.201 10.411 248.132 1.00 46.29 79 VAL D C 1
ATOM 4013 O O . VAL D 1 79 ? -24.957 11.392 248.257 1.00 47.88 79 VAL D O 1
ATOM 4017 N N . ARG D 1 80 ? -23.368 10.078 249.124 1.00 48.37 80 ARG D N 1
ATOM 4018 C CA . ARG D 1 80 ? -23.370 10.873 250.385 1.00 49.90 80 ARG D CA 1
ATOM 4019 C C . ARG D 1 80 ? -21.957 11.250 250.879 1.00 52.23 80 ARG D C 1
ATOM 4020 O O . ARG D 1 80 ? -21.073 10.389 250.903 1.00 54.01 80 ARG D O 1
ATOM 4028 N N . PHE D 1 81 ? -21.732 12.522 251.246 1.00 53.84 81 PHE D N 1
ATOM 4029 C CA . PHE D 1 81 ? -20.416 12.914 251.792 1.00 55.16 81 PHE D CA 1
ATOM 4030 C C . PHE D 1 81 ? -20.507 12.679 253.294 1.00 56.33 81 PHE D C 1
ATOM 4031 O O . PHE D 1 81 ? -20.087 11.621 253.818 1.00 56.16 81 PHE D O 1
ATOM 4039 N N . GLY D 1 82 ? -21.054 13.666 254.000 1.00 56.62 82 GLY D N 1
ATOM 4040 C CA . GLY D 1 82 ? -21.335 13.361 255.376 1.00 57.20 82 GLY D CA 1
ATOM 4041 C C . GLY D 1 82 ? -22.274 12.179 255.194 1.00 56.87 82 GLY D C 1
ATOM 4042 O O . GLY D 1 82 ? -23.381 12.336 254.652 1.00 57.63 82 GLY D O 1
ATOM 4043 N N . ALA D 1 83 ? -21.824 10.992 255.560 1.00 55.31 83 ALA D N 1
ATOM 4044 C CA . ALA D 1 83 ? -22.622 9.807 255.365 1.00 53.60 83 ALA D CA 1
ATOM 4045 C C . ALA D 1 83 ? -24.112 10.070 255.536 1.00 52.34 83 ALA D C 1
ATOM 4046 O O . ALA D 1 83 ? -24.856 9.757 254.627 1.00 52.58 83 ALA D O 1
ATOM 4048 N N . SER D 1 84 ? -24.586 10.630 256.652 1.00 50.51 84 SER D N 1
ATOM 4049 C CA . SER D 1 84 ? -26.021 10.909 256.697 1.00 48.39 84 SER D CA 1
ATOM 4050 C C . SER D 1 84 ? -26.426 11.746 255.455 1.00 46.10 84 SER D C 1
ATOM 4051 O O . SER D 1 84 ? -27.186 11.255 254.611 1.00 45.09 84 SER D O 1
ATOM 4054 N N . PRO D 1 85 ? -25.905 12.979 255.297 1.00 44.97 85 PRO D N 1
ATOM 4055 C CA . PRO D 1 85 ? -26.206 13.881 254.169 1.00 43.61 85 PRO D CA 1
ATOM 4056 C C . PRO D 1 85 ? -25.993 13.273 252.764 1.00 41.73 85 PRO D C 1
ATOM 4057 O O . PRO D 1 85 ? -25.079 12.496 252.503 1.00 40.62 85 PRO D O 1
ATOM 4061 N N . ALA D 1 86 ? -26.867 13.709 251.871 1.00 40.72 86 ALA D N 1
ATOM 4062 C CA . ALA D 1 86 ? -26.785 13.391 250.468 1.00 39.42 86 ALA D CA 1
ATOM 4063 C C . ALA D 1 86 ? -25.751 14.398 249.935 1.00 37.86 86 ALA D C 1
ATOM 4064 O O . ALA D 1 86 ? -25.718 15.545 250.449 1.00 36.93 86 ALA D O 1
ATOM 4066 N N . ILE D 1 87 ? -24.909 14.055 248.956 1.00 36.78 87 ILE D N 1
ATOM 4067 C CA . ILE D 1 87 ? -23.907 15.032 248.540 1.00 36.00 87 ILE D CA 1
ATOM 4068 C C . ILE D 1 87 ? -24.354 15.962 247.518 1.00 35.64 87 ILE D C 1
ATOM 4069 O O . ILE D 1 87 ? -25.167 15.615 246.655 1.00 36.25 87 ILE D O 1
ATOM 4074 N N . VAL D 1 88 ? -23.725 17.133 247.623 1.00 34.13 88 VAL D N 1
ATOM 4075 C CA . VAL D 1 88 ? -23.907 18.271 246.760 1.00 31.92 88 VAL D CA 1
ATOM 4076 C C . VAL D 1 88 ? -22.669 18.444 245.892 1.00 32.05 88 VAL D C 1
ATOM 4077 O O . VAL D 1 88 ? -21.621 18.791 246.426 1.00 33.36 88 VAL D O 1
ATOM 4081 N N . PRO D 1 89 ? -22.737 18.180 244.567 1.00 32.25 89 PRO D N 1
ATOM 4082 C CA . PRO D 1 89 ? -21.447 18.420 243.925 1.00 30.52 89 PRO D CA 1
ATOM 4083 C C . PRO D 1 89 ? -21.195 19.906 243.816 1.00 31.23 89 PRO D C 1
ATOM 4084 O O . PRO D 1 89 ? -22.143 20.697 243.623 1.00 30.16 89 PRO D O 1
ATOM 4088 N N . SER D 1 90 ? -19.935 20.294 243.949 1.00 32.22 90 SER D N 1
ATOM 4089 C CA . SER D 1 90 ? -19.576 21.691 243.867 1.00 34.22 90 SER D CA 1
ATOM 4090 C C . SER D 1 90 ? -19.972 22.284 242.533 1.00 34.54 90 SER D C 1
ATOM 4091 O O . SER D 1 90 ? -19.953 21.597 241.526 1.00 34.49 90 SER D O 1
ATOM 4094 N N . ALA D 1 91 ? -20.340 23.567 242.550 1.00 36.96 91 ALA D N 1
ATOM 4095 C CA . ALA D 1 91 ? -20.722 24.284 241.357 1.00 37.90 91 ALA D CA 1
ATOM 4096 C C . ALA D 1 91 ? -19.650 24.067 240.330 1.00 40.16 91 ALA D C 1
ATOM 4097 O O . ALA D 1 91 ? -19.944 23.944 239.148 1.00 41.53 91 ALA D O 1
ATOM 4099 N N . VAL D 1 92 ? -18.396 23.991 240.771 1.00 41.89 92 VAL D N 1
ATOM 4100 C CA . VAL D 1 92 ? -17.293 23.806 239.817 1.00 44.72 92 VAL D CA 1
ATOM 4101 C C . VAL D 1 92 ? -17.133 22.362 239.295 1.00 43.94 92 VAL D C 1
ATOM 4102 O O . VAL D 1 92 ? -16.579 22.161 238.192 1.00 44.67 92 VAL D O 1
ATOM 4106 N N . ILE D 1 93 ? -17.582 21.356 240.043 1.00 42.51 93 ILE D N 1
ATOM 4107 C CA . ILE D 1 93 ? -17.461 20.004 239.520 1.00 41.96 93 ILE D CA 1
ATOM 4108 C C . ILE D 1 93 ? -18.331 19.950 238.307 1.00 42.81 93 ILE D C 1
ATOM 4109 O O . ILE D 1 93 ? -17.978 19.409 237.269 1.00 42.50 93 ILE D O 1
ATOM 4114 N N . HIS D 1 94 ? -19.491 20.562 238.460 1.00 44.17 94 HIS D N 1
ATOM 4115 C CA . HIS D 1 94 ? -20.480 20.589 237.425 1.00 45.09 94 HIS D CA 1
ATOM 4116 C C . HIS D 1 94 ? -20.023 21.261 236.157 1.00 45.49 94 HIS D C 1
ATOM 4117 O O . HIS D 1 94 ? -20.191 20.713 235.067 1.00 43.08 94 HIS D O 1
ATOM 4124 N N . GLN D 1 95 ? -19.462 22.456 236.315 1.00 48.38 95 GLN D N 1
ATOM 4125 C CA . GLN D 1 95 ? -18.960 23.252 235.193 1.00 50.36 95 GLN D CA 1
ATOM 4126 C C . GLN D 1 95 ? -18.103 22.408 234.256 1.00 49.55 95 GLN D C 1
ATOM 4127 O O . GLN D 1 95 ? -18.411 22.318 233.057 1.00 49.66 95 GLN D O 1
ATOM 4133 N N . LEU D 1 96 ? -17.048 21.794 234.811 1.00 48.93 96 LEU D N 1
ATOM 4134 C CA . LEU D 1 96 ? -16.094 20.970 234.054 1.00 48.29 96 LEU D CA 1
ATOM 4135 C C . LEU D 1 96 ? -16.723 19.859 233.324 1.00 48.48 96 LEU D C 1
ATOM 4136 O O . LEU D 1 96 ? -16.071 19.282 232.458 1.00 49.34 96 LEU D O 1
ATOM 4141 N N . SER D 1 97 ? -17.957 19.523 233.640 1.00 48.77 97 SER D N 1
ATOM 4142 C CA . SER D 1 97 ? -18.655 18.447 232.963 1.00 49.22 97 SER D CA 1
ATOM 4143 C C . SER D 1 97 ? -19.150 18.930 231.573 1.00 51.28 97 SER D C 1
ATOM 4144 O O . SER D 1 97 ? -18.957 18.311 230.502 1.00 50.22 97 SER D O 1
ATOM 4147 N N . VAL D 1 98 ? -19.763 20.102 231.689 1.00 54.49 98 VAL D N 1
ATOM 4148 C CA . VAL D 1 98 ? -20.472 20.849 230.657 1.00 57.63 98 VAL D CA 1
ATOM 4149 C C . VAL D 1 98 ? -19.670 21.302 229.456 1.00 59.41 98 VAL D C 1
ATOM 4150 O O . VAL D 1 98 ? -19.504 20.541 228.502 1.00 62.30 98 VAL D O 1
ATOM 4154 N N . TYR D 1 99 ? -19.197 22.543 229.505 1.00 60.41 99 TYR D N 1
ATOM 4155 C CA . TYR D 1 99 ? -18.535 23.200 228.381 1.00 61.54 99 TYR D CA 1
ATOM 4156 C C . TYR D 1 99 ? -17.146 22.696 228.040 1.00 61.46 99 TYR D C 1
ATOM 4157 O O . TYR D 1 99 ? -16.754 22.661 226.864 1.00 61.65 99 TYR D O 1
ATOM 4166 N N . LYS D 1 100 ? -16.405 22.288 229.049 1.00 62.08 100 LYS D N 1
ATOM 4167 C CA . LYS D 1 100 ? -15.064 21.822 228.785 1.00 63.77 100 LYS D CA 1
ATOM 4168 C C . LYS D 1 100 ? -15.083 20.363 228.346 1.00 64.81 100 LYS D C 1
ATOM 4169 O O . LYS D 1 100 ? -14.724 20.130 227.171 1.00 64.76 100 LYS D O 1
ATOM 4175 N N . LYS D 1 115 ? -8.758 27.239 244.981 1.00 83.20 115 LYS D N 1
ATOM 4176 C CA . LYS D 1 115 ? -8.159 27.536 243.669 1.00 83.04 115 LYS D CA 1
ATOM 4177 C C . LYS D 1 115 ? -7.095 26.523 243.344 1.00 82.99 115 LYS D C 1
ATOM 4178 O O . LYS D 1 115 ? -7.154 25.853 242.317 1.00 83.11 115 LYS D O 1
ATOM 4184 N N . VAL D 1 116 ? -6.106 26.389 244.215 1.00 82.85 116 VAL D N 1
ATOM 4185 C CA . VAL D 1 116 ? -5.047 25.431 243.931 1.00 82.41 116 VAL D CA 1
ATOM 4186 C C . VAL D 1 116 ? -5.453 23.960 244.186 1.00 82.09 116 VAL D C 1
ATOM 4187 O O . VAL D 1 116 ? -4.798 23.069 243.624 1.00 82.09 116 VAL D O 1
ATOM 4191 N N . ILE D 1 117 ? -6.499 23.675 244.990 1.00 81.62 117 ILE D N 1
ATOM 4192 C CA . ILE D 1 117 ? -6.971 22.270 245.177 1.00 80.43 117 ILE D CA 1
ATOM 4193 C C . ILE D 1 117 ? -8.326 22.105 244.497 1.00 78.63 117 ILE D C 1
ATOM 4194 O O . ILE D 1 117 ? -8.745 21.009 244.159 1.00 78.07 117 ILE D O 1
ATOM 4199 N N . ILE D 1 118 ? -8.995 23.234 244.308 1.00 77.10 118 ILE D N 1
ATOM 4200 C CA . ILE D 1 118 ? -10.265 23.292 243.599 1.00 75.66 118 ILE D CA 1
ATOM 4201 C C . ILE D 1 118 ? -9.990 22.964 242.131 1.00 76.26 118 ILE D C 1
ATOM 4202 O O . ILE D 1 118 ? -10.532 22.028 241.526 1.00 76.62 118 ILE D O 1
ATOM 4207 N N . THR D 1 119 ? -9.102 23.778 241.585 1.00 76.20 119 THR D N 1
ATOM 4208 C CA . THR D 1 119 ? -8.732 23.700 240.198 1.00 75.74 119 THR D CA 1
ATOM 4209 C C . THR D 1 119 ? -7.926 22.449 239.896 1.00 74.87 119 THR D C 1
ATOM 4210 O O . THR D 1 119 ? -8.252 21.718 238.968 1.00 74.58 119 THR D O 1
ATOM 4214 N N . GLU D 1 120 ? -6.890 22.172 240.676 1.00 73.90 120 GLU D N 1
ATOM 4215 C CA . GLU D 1 120 ? -6.070 21.007 240.386 1.00 73.17 120 GLU D CA 1
ATOM 4216 C C . GLU D 1 120 ? -6.841 19.701 240.545 1.00 72.61 120 GLU D C 1
ATOM 4217 O O . GLU D 1 120 ? -6.385 18.635 240.136 1.00 73.14 120 GLU D O 1
ATOM 4223 N N . GLY D 1 121 ? -8.021 19.770 241.125 1.00 71.54 121 GLY D N 1
ATOM 4224 C CA . GLY D 1 121 ? -8.750 18.545 241.327 1.00 70.12 121 GLY D CA 1
ATOM 4225 C C . GLY D 1 121 ? -9.722 18.303 240.218 1.00 68.96 121 GLY D C 1
ATOM 4226 O O . GLY D 1 121 ? -9.761 17.236 239.607 1.00 68.68 121 GLY D O 1
ATOM 4227 N N . ALA D 1 122 ? -10.523 19.319 239.961 1.00 68.09 122 ALA D N 1
ATOM 4228 C CA . ALA D 1 122 ? -11.488 19.220 238.905 1.00 67.74 122 ALA D CA 1
ATOM 4229 C C . ALA D 1 122 ? -10.745 18.999 237.597 1.00 67.76 122 ALA D C 1
ATOM 4230 O O . ALA D 1 122 ? -10.969 17.996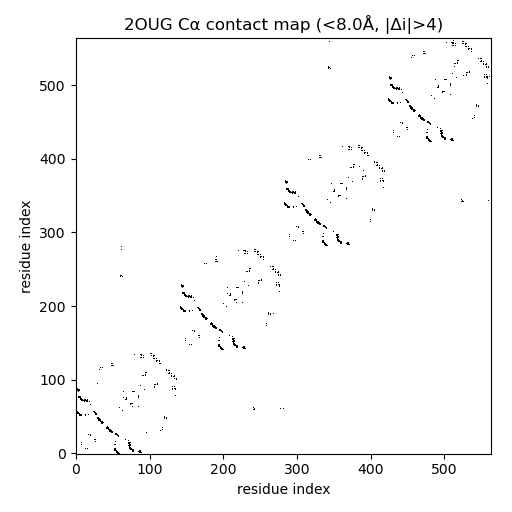 236.922 1.00 67.27 122 ALA D O 1
ATOM 4232 N N . PHE D 1 123 ? -9.848 19.943 237.281 1.00 68.13 123 PHE D N 1
ATOM 4233 C CA . PHE D 1 123 ? -8.991 19.942 236.075 1.00 68.03 123 PHE D CA 1
ATOM 4234 C C . PHE D 1 123 ? -8.542 18.532 235.731 1.00 67.84 123 PHE D C 1
ATOM 4235 O O . PHE D 1 123 ? -9.183 17.834 234.948 1.00 68.69 123 PHE D O 1
ATOM 4243 N N . GLU D 1 124 ? -7.427 18.129 236.343 1.00 67.64 124 GLU D N 1
ATOM 4244 C CA . GLU D 1 124 ? -6.803 16.810 236.145 1.00 66.69 124 GLU D CA 1
ATOM 4245 C C . GLU D 1 124 ? -7.815 15.691 236.300 1.00 64.58 124 GLU D C 1
ATOM 4246 O O . GLU D 1 124 ? -7.774 14.699 235.570 1.00 64.48 124 GLU D O 1
ATOM 4252 N N . GLY D 1 125 ? -8.721 15.868 237.257 1.00 62.42 125 GLY D N 1
ATOM 4253 C CA . GLY D 1 125 ? -9.726 14.868 237.509 1.00 59.03 125 GLY D CA 1
ATOM 4254 C C . GLY D 1 125 ? -10.483 14.500 236.266 1.00 57.19 125 GLY D C 1
ATOM 4255 O O . GLY D 1 125 ? -10.572 13.316 235.894 1.00 57.49 125 GLY D O 1
ATOM 4256 N N . PHE D 1 126 ? -11.019 15.521 235.612 1.00 54.82 126 PHE D N 1
ATOM 4257 C CA . PHE D 1 126 ? -11.802 15.291 234.427 1.00 52.85 126 PHE D CA 1
ATOM 4258 C C . PHE D 1 126 ? -10.976 14.872 233.262 1.00 51.95 126 PHE D C 1
ATOM 4259 O O . PHE D 1 126 ? -11.461 14.152 232.400 1.00 51.77 126 PHE D O 1
ATOM 4267 N N . GLN D 1 127 ? -9.723 15.282 233.214 1.00 51.33 127 GLN D N 1
ATOM 4268 C CA . GLN D 1 127 ? -8.919 14.842 232.091 1.00 50.82 127 GLN D CA 1
ATOM 4269 C C . GLN D 1 127 ? -8.861 13.324 232.091 1.00 48.67 127 GLN D C 1
ATOM 4270 O O . GLN D 1 127 ? -8.971 12.663 231.051 1.00 48.43 127 GLN D O 1
ATOM 4276 N N . ALA D 1 128 ? -8.701 12.793 233.290 1.00 46.39 128 ALA D N 1
ATOM 4277 C CA . ALA D 1 128 ? -8.629 11.369 233.483 1.00 45.00 128 ALA D CA 1
ATOM 4278 C C . ALA D 1 128 ? -9.991 10.705 233.227 1.00 43.99 128 ALA D C 1
ATOM 4279 O O . ALA D 1 128 ? -10.046 9.609 232.656 1.00 45.20 128 ALA D O 1
ATOM 4281 N N . ILE D 1 129 ? -11.089 11.340 233.628 1.00 40.00 129 ILE D N 1
ATOM 4282 C CA . ILE D 1 129 ? -12.388 10.716 233.353 1.00 37.53 129 ILE D CA 1
ATOM 4283 C C . ILE D 1 129 ? -12.702 10.706 231.810 1.00 36.73 129 ILE D C 1
ATOM 4284 O O . ILE D 1 129 ? -13.367 9.801 231.281 1.00 36.51 129 ILE D O 1
ATOM 4289 N N . PHE D 1 130 ? -12.209 11.717 231.094 1.00 34.06 130 PHE D N 1
ATOM 4290 C CA . PHE D 1 130 ? -12.456 11.837 229.678 1.00 32.05 130 PHE D CA 1
ATOM 4291 C C . PHE D 1 130 ? -11.460 11.047 228.882 1.00 32.75 130 PHE D C 1
ATOM 4292 O O . PHE D 1 130 ? -11.501 11.061 227.668 1.00 35.80 130 PHE D O 1
ATOM 4300 N N . THR D 1 131 ? -10.559 10.348 229.544 1.00 31.49 131 THR D N 1
ATOM 4301 C CA . THR D 1 131 ? -9.593 9.542 228.809 1.00 30.63 131 THR D CA 1
ATOM 4302 C C . THR D 1 131 ? -9.797 8.067 229.125 1.00 31.01 131 THR D C 1
ATOM 4303 O O . THR D 1 131 ? -9.141 7.195 228.557 1.00 32.17 131 THR D O 1
ATOM 4307 N N . GLU D 1 132 ? -10.734 7.789 230.024 1.00 31.38 132 GLU D N 1
ATOM 4308 C CA . GLU D 1 132 ? -11.011 6.432 230.473 1.00 31.46 132 GLU D CA 1
ATOM 4309 C C . GLU D 1 132 ? -11.986 5.702 229.576 1.00 32.12 132 GLU D C 1
ATOM 4310 O O . GLU D 1 132 ? -13.169 6.053 229.492 1.00 31.00 132 GLU D O 1
ATOM 4316 N N . PRO D 1 133 ? -11.500 4.662 228.894 1.00 32.47 133 PRO D N 1
ATOM 4317 C CA . PRO D 1 133 ? -12.294 3.835 227.981 1.00 31.93 133 PRO D CA 1
ATOM 4318 C C . PRO D 1 133 ? -13.654 3.384 228.569 1.00 32.80 133 PRO D C 1
ATOM 4319 O O . PRO D 1 133 ? -14.655 3.567 227.897 1.00 34.50 133 PRO D O 1
ATOM 4323 N N . ASP D 1 134 ? -13.740 2.795 229.766 1.00 32.41 134 ASP D N 1
ATOM 4324 C CA . ASP D 1 134 ? -15.081 2.394 230.214 1.00 30.71 134 ASP D CA 1
ATOM 4325 C C . ASP D 1 134 ? -15.571 3.237 231.361 1.00 28.34 134 ASP D C 1
ATOM 4326 O O . ASP D 1 134 ? -14.808 3.686 232.189 1.00 25.99 134 ASP D O 1
ATOM 4331 N N . GLY D 1 135 ? -16.879 3.435 231.369 1.00 27.36 135 GLY D N 1
ATOM 4332 C CA . GLY D 1 135 ? -17.529 4.297 232.330 1.00 26.76 135 GLY D CA 1
ATOM 4333 C C . GLY D 1 135 ? -17.465 3.876 233.775 1.00 27.33 135 GLY D C 1
ATOM 4334 O O . GLY D 1 135 ? -17.233 4.716 234.652 1.00 27.67 135 GLY D O 1
ATOM 4335 N N . GLU D 1 136 ? -17.679 2.598 234.052 1.00 27.69 136 GLU D N 1
ATOM 4336 C CA . GLU D 1 136 ? -17.660 2.175 235.430 1.00 27.81 136 GLU D CA 1
ATOM 4337 C C . GLU D 1 136 ? -16.371 2.634 236.104 1.00 26.87 136 GLU D C 1
ATOM 4338 O O . GLU D 1 136 ? -16.387 2.998 237.273 1.00 27.55 136 GLU D O 1
ATOM 4344 N N . ALA D 1 137 ? -15.266 2.634 235.372 1.00 25.14 137 ALA D N 1
ATOM 4345 C CA . ALA D 1 137 ? -14.014 3.106 235.944 1.00 24.66 137 ALA D CA 1
ATOM 4346 C C . ALA D 1 137 ? -14.110 4.611 236.194 1.00 23.88 137 ALA D C 1
ATOM 4347 O O . ALA D 1 137 ? -13.617 5.118 237.195 1.00 25.64 137 ALA D O 1
ATOM 4349 N N . ARG D 1 138 ? -14.764 5.314 235.276 1.00 22.46 138 ARG D N 1
ATOM 4350 C CA . ARG D 1 138 ? -14.949 6.754 235.380 1.00 20.19 138 ARG D CA 1
ATOM 4351 C C . ARG D 1 138 ? -15.858 7.120 236.542 1.00 18.53 138 ARG D C 1
ATOM 4352 O O . ARG D 1 138 ? -15.663 8.178 237.171 1.00 17.94 138 ARG D O 1
ATOM 4360 N N . SER D 1 139 ? -16.847 6.270 236.840 1.00 15.08 139 SER D N 1
ATOM 4361 C CA . SER D 1 139 ? -17.749 6.564 237.948 1.00 14.13 139 SER D CA 1
ATOM 4362 C C . SER D 1 139 ? -16.978 6.617 239.244 1.00 16.05 139 SER D C 1
ATOM 4363 O O . SER D 1 139 ? -17.173 7.530 240.045 1.00 15.17 139 SER D O 1
ATOM 4366 N N . MET D 1 140 ? -16.097 5.638 239.459 1.00 13.96 140 MET D N 1
ATOM 4367 C CA . MET D 1 140 ? -15.234 5.676 240.630 1.00 14.72 140 MET D CA 1
ATOM 4368 C C . MET D 1 140 ? -14.426 6.995 240.647 1.00 14.68 140 MET D C 1
ATOM 4369 O O . MET D 1 140 ? -14.425 7.731 241.648 1.00 17.15 140 MET D O 1
ATOM 4374 N N . LEU D 1 141 ? -13.770 7.281 239.525 1.00 12.83 141 LEU D N 1
ATOM 4375 C CA . LEU D 1 141 ? -12.956 8.490 239.393 1.00 15.43 141 LEU D CA 1
ATOM 4376 C C . LEU D 1 141 ? -13.771 9.756 239.690 1.00 14.70 141 LEU D C 1
ATOM 4377 O O . LEU D 1 141 ? -13.229 10.731 240.232 1.00 17.16 141 LEU D O 1
ATOM 4382 N N . LEU D 1 142 ? -15.056 9.746 239.318 1.00 14.62 142 LEU D N 1
ATOM 4383 C CA . LEU D 1 142 ? -15.903 10.934 239.550 1.00 17.90 142 LEU D CA 1
ATOM 4384 C C . LEU D 1 142 ? -16.267 11.042 241.000 1.00 20.54 142 LEU D C 1
ATOM 4385 O O . LEU D 1 142 ? -16.286 12.130 241.577 1.00 23.56 142 LEU D O 1
ATOM 4390 N N . LEU D 1 143 ? -16.549 9.888 241.577 1.00 20.07 143 LEU D N 1
ATOM 4391 C CA . LEU D 1 143 ? -16.887 9.847 242.960 1.00 20.20 143 LEU D CA 1
ATOM 4392 C C . LEU D 1 143 ? -15.692 10.293 243.790 1.00 21.53 143 LEU D C 1
ATOM 4393 O O . LEU D 1 143 ? -15.854 11.102 244.689 1.00 21.26 143 LEU D O 1
ATOM 4398 N N . ASN D 1 144 ? -14.506 9.766 243.483 1.00 21.93 144 ASN D N 1
ATOM 4399 C CA . ASN D 1 144 ? -13.321 10.159 244.221 1.00 25.32 144 ASN D CA 1
ATOM 4400 C C . ASN D 1 144 ? -13.074 11.654 244.057 1.00 27.22 144 ASN D C 1
ATOM 4401 O O . ASN D 1 144 ? -12.715 12.339 244.995 1.00 29.70 144 ASN D O 1
ATOM 4406 N N . LEU D 1 145 ? -13.268 12.147 242.845 1.00 28.70 145 LEU D N 1
ATOM 4407 C CA . LEU D 1 145 ? -13.026 13.544 242.540 1.00 27.67 145 LEU D CA 1
ATOM 4408 C C . LEU D 1 145 ? -14.053 14.421 243.235 1.00 27.50 145 LEU D C 1
ATOM 4409 O O . LEU D 1 145 ? -13.764 15.567 243.609 1.00 27.68 145 LEU D O 1
ATOM 4414 N N . ILE D 1 146 ? -15.254 13.882 243.422 1.00 26.88 146 ILE D N 1
ATOM 4415 C CA . ILE D 1 146 ? -16.308 14.626 244.092 1.00 26.01 146 ILE D CA 1
ATOM 4416 C C . ILE D 1 146 ? -16.006 14.708 245.596 1.00 26.60 146 ILE D C 1
ATOM 4417 O O . ILE D 1 146 ? -16.113 15.773 246.245 1.00 26.61 146 ILE D O 1
ATOM 4422 N N . ASN D 1 147 ? -15.619 13.559 246.146 1.00 25.65 147 ASN D N 1
ATOM 4423 C CA . ASN D 1 147 ? -15.265 13.470 247.552 1.00 25.95 147 ASN D CA 1
ATOM 4424 C C . ASN D 1 147 ? -14.132 14.450 247.880 1.00 25.22 147 ASN D C 1
ATOM 4425 O O . ASN D 1 147 ? -14.175 15.174 248.880 1.00 23.95 147 ASN D O 1
ATOM 4430 N N . LYS D 1 148 ? -13.107 14.456 247.046 1.00 25.78 148 LYS D N 1
ATOM 4431 C CA . LYS D 1 148 ? -12.047 15.426 247.270 1.00 27.32 148 LYS D CA 1
ATOM 4432 C C . LYS D 1 148 ? -12.676 16.831 247.269 1.00 27.21 148 LYS D C 1
ATOM 4433 O O . LYS D 1 148 ? -12.754 17.454 248.318 1.00 27.94 148 LYS D O 1
ATOM 4439 N N . GLU D 1 149 ? -13.150 17.296 246.107 1.00 29.17 149 GLU D N 1
ATOM 4440 C CA . GLU D 1 149 ? -13.723 18.647 245.951 1.00 29.90 149 GLU D CA 1
ATOM 4441 C C . GLU D 1 149 ? -14.564 19.071 247.118 1.00 27.60 149 GLU D C 1
ATOM 4442 O O . GLU D 1 149 ? -14.488 20.217 247.559 1.00 28.62 149 GLU D O 1
ATOM 4448 N N . ILE D 1 150 ? -15.378 18.163 247.623 1.00 25.19 150 ILE D N 1
ATOM 4449 C CA . ILE D 1 150 ? -16.215 18.554 248.714 1.00 24.41 150 ILE D CA 1
ATOM 4450 C C . ILE D 1 150 ? -15.386 18.908 249.920 1.00 24.34 150 ILE D C 1
ATOM 4451 O O . ILE D 1 150 ? -15.545 20.001 250.472 1.00 25.53 150 ILE D O 1
ATOM 4456 N N . LYS D 1 151 ? -14.514 18.002 250.351 1.00 24.69 151 LYS D N 1
ATOM 4457 C CA . LYS D 1 151 ? -13.690 18.320 251.509 1.00 25.38 151 LYS D CA 1
ATOM 4458 C C . LYS D 1 151 ? -12.999 19.682 251.281 1.00 27.50 151 LYS D C 1
ATOM 4459 O O . LYS D 1 151 ? -12.846 20.475 252.209 1.00 28.88 151 LYS D O 1
ATOM 4465 N N . HIS D 1 152 ? -12.602 19.955 250.039 1.00 28.94 152 HIS D N 1
ATOM 4466 C CA . HIS D 1 152 ? -11.945 21.214 249.716 1.00 30.88 152 HIS D CA 1
ATOM 4467 C C . HIS D 1 152 ? -12.880 22.363 249.964 1.00 32.32 152 HIS D C 1
ATOM 4468 O O . HIS D 1 152 ? -12.464 23.432 250.332 1.00 32.82 152 HIS D O 1
ATOM 4475 N N . SER D 1 153 ? -14.159 22.164 249.764 1.00 34.65 153 SER D N 1
ATOM 4476 C CA . SER D 1 153 ? -15.084 23.256 250.003 1.00 38.39 153 SER D CA 1
ATOM 4477 C C . SER D 1 153 ? -15.203 23.584 251.489 1.00 41.07 153 SER D C 1
ATOM 4478 O O . SER D 1 153 ? -15.167 24.743 251.891 1.00 42.27 153 SER D O 1
ATOM 4481 N N . VAL D 1 154 ? -15.349 22.554 252.308 1.00 44.28 154 VAL D N 1
ATOM 4482 C CA . VAL D 1 154 ? -15.419 22.737 253.752 1.00 47.18 154 VAL D CA 1
ATOM 4483 C C . VAL D 1 154 ? -14.048 23.197 254.338 1.00 49.54 154 VAL D C 1
ATOM 4484 O O . VAL D 1 154 ? -13.909 24.370 254.682 1.00 50.40 154 VAL D O 1
ATOM 4488 N N . LYS D 1 155 ? -13.053 22.304 254.440 1.00 52.65 155 LYS D N 1
ATOM 4489 C CA . LYS D 1 155 ? -11.721 22.639 255.012 1.00 55.49 155 LYS D CA 1
ATOM 4490 C C . LYS D 1 155 ? -11.239 24.025 254.568 1.00 57.19 155 LYS D C 1
ATOM 4491 O O . LYS D 1 155 ? -10.541 24.716 255.321 1.00 58.62 155 LYS D O 1
ATOM 4497 N N . ASN D 1 156 ? -11.616 24.404 253.340 1.00 59.22 156 ASN D N 1
ATOM 4498 C CA . ASN D 1 156 ? -11.256 25.687 252.702 1.00 61.48 156 ASN D CA 1
ATOM 4499 C C . ASN D 1 156 ? -12.497 26.551 252.644 1.00 62.67 156 ASN D C 1
ATOM 4500 O O . ASN D 1 156 ? -12.754 27.114 251.534 1.00 61.98 156 ASN D O 1
#

InterPro domains:
  IPR006645 NusG-like, N-terminal [PF02357] (3-96)
  IPR006645 NusG-like, N-terminal [SM00738] (1-100)
  IPR010215 Transcription antitermination protein RfaH [MF_00951] (1-162)
  IPR010215 Transcription antitermination protein RfaH [TIGR01955] (4-159)
  IPR036735 NusG, N-terminal domain superfamily [G3DSA:3.30.70.940] (1-162)
  IPR036735 NusG, N-terminal domain superfamily [SSF82679] (1-96)
  IPR043425 NusG-like [PTHR30265] (3-162)

Organism: Escherichia coli (strain K12) (NCBI:txid83333)

Radius of gyration: 128.31 Å; Cα contacts (8 Å, |Δi|>4): 921; chains: 4; bounding box: 84×67×322 Å

Secondary structure (DSSP, 8-state):
-EEEEEEE-TTTHHHHHHHHHHTT-EEE--EEEEEEESSSSEEEEEEESSTTEEEEEE-TTTS-HHHHHHSTTEEEE--SSSSSPP---HHHHHHHH---TTHHHHHHHHHHHHTT-SSHHHHHHHHHHHHHHHHHHHHH-/-EEEEEEE-TTTHHHHHHHHHHTT-EEE--EEEEEEESSSSEEEEEEESSTTEEEEEE-TTTS-HHHHHHSTTEEEE-BSSSSSBP---HHHHHHHHT--TTTHHHHHHHHHHHTT-SSHHHHHHHHHHHHHHHHHHHHH-/-EEEEEEE-TTTHHHHHHHHHHTT-EEE--EEEEEEESSSSEEEEEEESSTTEEEEEE-TTTS-HHHHHHSTTEEEE--SSSSSPP---HHHHHHHHT--TTTHHHHHHHHHHHTT-SSHHHHHHHHHHHHHHHHHHHHH-/-EEEEEEE-TT-HHHHHHHHHHTT-EEE--EEEEE--SSSS--EEEEESSTTEEEEEE-TTTS-HHHHHHTTTEEEE--SSSSSPP---HHHHHHHHT--TTTHHHHHHHHHHHTT-SSHHHHHHHHHHHHHHHHHHHHH-

Foldseek 3Di:
DFKWKFFFPPPCLVVLCVVCVVPVKDKDFAWAWAQDDDPVHRDIDIGTLAPRMIMIDDDCVVPNLVVSCVRHGTPHTPAQPVVDRDTQDPVLVVCVPPHVVQLCVLSVVLVVVSNVDPDNNVSNVSSSVSRNSNVVVVVVD/DFKWKFFFPPPCLVVLCVVCVVVVKDKDWAWAWAQPDDDVHRHIDIGTLAPRMIMIDDDCVVANPVRSCVRHGTPHIPAQPVVHRDTQDPLLVVCVPPNVVQQCVLSPVLVVCSNVDPDNNVSNVSSSVSRNSNVVVVVVD/DFKWKFFFPPPCLVVLQVVCVVPPKDKDFAWAWAQPCDPVHRDIDIGTLAPRMMMIDDDCVVPNPVVSCVRHGTPDIPAQPVVHRDTQDPVLVVCVPPHVVQLCVLSVVLVVVSNVDPDNNVSNVSSSVSRNSNVVVVVVD/DFKWKFFFPPPCLVVLCVVCVVVVKDKDFAWAWAQPDDPVHRDIDIGTLAPRMIMIDDDCVVDNPVVSCVRHGTDDTPAQPVVHRDTFDPVLVVCVPPHVPQLCVLSPVLVVVSNVDPDNNVSNVSSSVSRNSNVVVVVVD

CATH classification: 3.30.70.940

B-factor: mean 42.72, std 14.28, range [4.02, 84.38]

Nearest PDB structures (foldseek):
  2oug-assembly4_D  TM=1.007E+00  e=7.325E-29  Escherichia coli
  5ond-assembly2_B  TM=9.463E-01  e=5.355E-21  Escherichia coli
  5ond-assembly1_A  TM=9.438E-01  e=6.042E-21  Escherichia coli
  8pib-assembly1_P  TM=8.491E-01  e=2.108E-18  Escherichia coli
  8pfj-assembly1_P  TM=7.881E-01  e=1.504E-14  Escherichia coli

Sequence (564 aa):
QSWYLLYCKRGQLQRAQEHLERQAVNCLAPMITLEKIVRGKRTAVSEPLFPNYLFVEFDPEVIHTTTINATRGVSHFVRFGASPAIVPSAVIHQLSVYKKVIITEGAFEGFQAIFTEPDGEARSMLLLNLINKEIKHSVKNQSWYLLYCKRGQLQRAQEHLERQAVNCLAPMITLEKIVRGKRTAVSEPLFPNYLFVEFDPEVIHTTTINATRGVSHFVRFGASPAIVPSAVIHQLSVYKKVIITEGAFEGFQAIFTEPDGEARSMLLLNLINKEIKHSVKNQSWYLLYCKRGQLQRAQEHLERQAVNCLAPMITLEKIVRGKRTAVSEPLFPNYLFVEFDPEVIHTTTINATRGVSHFVRFGASPAIVPSAVIHQLSVYKKVIITEGAFEGFQAIFTEPDGEARSMLLLNLINKEIKHSVKNQSWYLLYCKRGQLQRAQEHLERQAVNCLAPMITLEKIVRGKRTAVSEPLFPNYLFVEFDPEVIHTTTINATRGVSHFVRFGASPAIVPSAVIHQLSVYKKVIITEGAFEGFQAIFTEPDGEARSMLLLNLINKEIKHSVKN